Protein AF-A0RYU4-F1 (afdb_monomer)

Foldseek 3Di:
DDQFKKKKFAFFPQCQVPVVLLLVLLQLLCVLLVQHRWDWDDFVRIIITRGPDNVSSQVSSLLEARTFKIFTFGKDWLDLVGLLVVLLVLVLVLDAQQFAEAEEEEEDEPPDDSVVSRVSSQVSNCVSCVVSNYHHDDPVDGPYYFYWYDGHTIITTGNDMDGHPYAHGACPVVAEAEQEDEDLLSLLLQLLCLRNRYQYAYEYEYADPVCLLVSLLSCLLRVSHNSHQKHKYKYFHLHDDDDLDAPLNVLLLVLLLSLVVCVVVVHQEYERSDDCLQDPPVSVVVSQVSSVVSNHHYDHSCPDDVSSCSSCVSSVNNVCVVVSVVSSVVDDSDHDDDPVVSVVSSVRRVVPMFMFMARNDPCSSVSSVVSVVVD

Solvent-accessible surface area (backbone atoms only — not comparable to full-atom values): 19599 Å² total; per-residue (Å²): 129,86,86,63,53,29,26,37,38,34,53,12,88,66,12,66,88,42,48,73,57,41,53,49,36,46,51,34,27,36,38,36,70,68,59,50,88,52,56,74,50,73,54,85,82,33,36,38,30,52,41,98,52,44,66,64,50,38,55,51,47,28,54,28,34,12,20,40,32,28,30,37,18,43,70,44,58,60,41,73,68,61,41,28,52,50,44,19,53,50,38,46,72,71,58,54,76,57,35,27,34,27,61,46,46,46,75,44,62,85,95,56,57,47,65,59,48,28,53,54,18,43,55,47,22,40,70,73,22,52,94,43,56,28,42,81,35,46,99,90,54,50,78,41,76,36,43,33,41,31,30,88,65,30,25,35,35,41,81,43,77,48,74,23,67,20,44,17,22,56,41,71,70,77,42,57,29,37,24,56,31,69,53,72,62,19,46,29,24,44,48,34,34,37,30,70,4,32,29,73,44,50,32,42,44,38,55,50,78,86,47,49,69,55,52,31,52,51,46,56,57,50,55,72,44,63,30,51,48,60,49,67,41,38,37,30,54,62,48,74,88,52,94,77,57,36,70,68,49,52,50,48,44,52,49,53,38,48,46,54,53,22,55,76,70,74,36,51,28,32,48,43,62,53,38,77,82,52,40,60,59,72,61,52,53,52,47,49,52,57,30,49,76,69,67,27,44,76,40,66,51,53,87,47,68,70,59,46,51,54,40,24,49,73,58,72,42,51,88,50,46,63,52,57,52,49,52,38,70,64,58,92,58,80,50,85,84,55,63,74,59,43,50,54,40,34,52,54,15,65,74,59,52,44,74,35,78,38,64,51,60,96,54,39,44,56,55,49,51,53,48,65,72,76,111

Secondary structure (DSSP, 8-state):
----EEEEEEE-TTTTT-HHHHHHHHHHHHHHTT--S--EEEETTEEEE--SSHHHHHHHHHTSTTEEEEEEEEEEES-HHHHHHHHHHHHHHHPPTT-EEEEEEEE--SSS-HHHHHHHHHHHHHHHHGGGT-EE--SSS-SEEEEEEE-SSEEEEEEEEEEEEESPPTTTT--EEEEEESSHHHHHHHHHHHHTT-EEEEEEEESSGGGHHHHHHHHHHHGGGG--SEEEEEEEE-----TT--HHHHHHHHHHHHHHHHHHTT--EEE----TTTS-HHHHHHHHHHHHHTT-EEE-----HHHHHHHHHHTT-GGGHHHHHHHHHT--------HHHHHHHHHHHHHT-EEEEEE-STTHHHHHHHHHH--

Organism: Cenarchaeum symbiosum (strain A) (NCBI:txid414004)

Sequence (375 aa):
MEKKFYVVAFPSVFARRNVPLLMRNIRKALKAAGMGRAPVGRDGPVITIEAAEPVMASSAVAQLFGIERVIIARQVKNDFDVAATVIAEVGASLLLKGDRFLVKVEGEARGFLPRDLEMAATSAIIGRSAERGAGPGTEEDHNRQVYAFLTKAHAYVSIFSDKGLGGAPHGVHKRTVLCPVFDELSAVSCMAALRQGFDVRMIMCYSKESELAWLAKIANRIIPRTAEEEVELAFYKLGPRRRGRGYPGYLRTVMNLAGRAAAAAGITHVSLPASPLIIPAEEIDGILGDLDSAGIAAYMPLGGLEEMEGNAREIGIEGLAGRIGALAWAGPRGSTYDKARIDSLVDAALAGAKSVCVMIGPNNVHDILDGLEGE

Mean predicted aligned error: 6.47 Å

Structure (mmCIF, N/CA/C/O backbone):
data_AF-A0RYU4-F1
#
_entry.id   AF-A0RYU4-F1
#
loop_
_atom_site.group_PDB
_atom_site.id
_atom_site.type_symbol
_atom_site.label_atom_id
_atom_site.label_alt_id
_atom_site.label_comp_id
_atom_site.label_asym_id
_atom_site.label_entity_id
_atom_site.label_seq_id
_atom_site.pdbx_PDB_ins_code
_atom_site.Cartn_x
_atom_site.Cartn_y
_atom_site.Cartn_z
_atom_site.occupancy
_atom_site.B_iso_or_equiv
_atom_site.auth_seq_id
_atom_site.auth_comp_id
_atom_site.auth_asym_id
_atom_site.auth_atom_id
_atom_site.pdbx_PDB_model_num
ATOM 1 N N . MET A 1 1 ? -17.988 -15.494 28.196 1.00 40.41 1 MET A N 1
ATOM 2 C CA . MET A 1 1 ? -18.091 -15.131 26.766 1.00 40.41 1 MET A CA 1
ATOM 3 C C . MET A 1 1 ? -16.685 -14.839 26.277 1.00 40.41 1 MET A C 1
ATOM 5 O O . MET A 1 1 ? -16.049 -13.965 26.858 1.00 40.41 1 MET A O 1
ATOM 9 N N . GLU A 1 2 ? -16.165 -15.602 25.315 1.00 47.19 2 GLU A N 1
ATOM 10 C CA . GLU A 1 2 ? -14.842 -15.332 24.735 1.00 47.19 2 GLU A CA 1
ATOM 11 C C . GLU A 1 2 ? -14.786 -13.896 24.202 1.00 47.19 2 GLU A C 1
ATOM 13 O O . GLU A 1 2 ? -15.696 -13.434 23.510 1.00 47.19 2 GLU A O 1
ATOM 18 N N . LYS A 1 3 ? -13.733 -13.163 24.575 1.00 63.78 3 LYS A N 1
ATOM 19 C CA . LYS A 1 3 ? -13.493 -11.807 24.081 1.00 63.78 3 LYS A CA 1
ATOM 20 C C . LYS A 1 3 ? -13.033 -11.922 22.627 1.00 63.78 3 LYS A C 1
ATOM 22 O O . LYS A 1 3 ? -11.853 -12.135 22.377 1.00 63.78 3 LYS A O 1
ATOM 27 N N . LYS A 1 4 ? -13.964 -11.817 21.677 1.00 77.94 4 LYS A N 1
ATOM 28 C CA . LYS A 1 4 ? -13.627 -11.771 20.250 1.00 77.94 4 LYS A CA 1
ATOM 29 C C . LYS A 1 4 ? -13.039 -10.406 19.891 1.00 77.94 4 LYS A C 1
ATOM 31 O O . LYS A 1 4 ? -13.674 -9.373 20.121 1.00 77.94 4 LYS A O 1
ATOM 36 N N . PHE A 1 5 ? -11.832 -10.422 19.335 1.00 87.31 5 PHE A N 1
ATOM 37 C CA . PHE A 1 5 ? -11.166 -9.249 18.782 1.00 87.31 5 PHE A CA 1
ATOM 38 C C . PHE A 1 5 ? -11.302 -9.245 17.266 1.00 87.31 5 PHE A C 1
ATOM 40 O O . PHE A 1 5 ? -11.251 -10.291 16.625 1.00 87.31 5 PHE A O 1
ATOM 47 N N . TYR A 1 6 ? -11.458 -8.053 16.708 1.00 94.69 6 TYR A N 1
ATOM 48 C CA . TYR A 1 6 ? -11.533 -7.830 15.275 1.00 94.69 6 TYR A CA 1
ATOM 49 C C . TYR A 1 6 ? -10.413 -6.902 14.854 1.00 94.69 6 TYR A C 1
ATOM 51 O O . TYR A 1 6 ? -10.113 -5.927 15.545 1.00 94.69 6 TYR A O 1
ATOM 59 N N . VAL A 1 7 ? -9.850 -7.168 13.682 1.00 97.12 7 VAL A N 1
ATOM 60 C CA . VAL A 1 7 ? -9.112 -6.141 12.957 1.00 97.12 7 VAL A CA 1
ATOM 61 C C . VAL A 1 7 ? -10.132 -5.326 12.174 1.00 97.12 7 VAL A C 1
ATOM 63 O O . VAL A 1 7 ? -10.944 -5.873 11.426 1.00 97.12 7 VAL A O 1
ATOM 66 N N . VAL A 1 8 ? -10.128 -4.016 12.383 1.00 97.88 8 VAL A N 1
ATOM 67 C CA . VAL A 1 8 ? -11.035 -3.079 11.725 1.00 97.88 8 VAL A CA 1
ATOM 68 C C . VAL A 1 8 ? -10.201 -2.134 10.882 1.00 97.88 8 VAL A C 1
ATOM 70 O O . VAL A 1 8 ? -9.339 -1.421 11.396 1.00 97.88 8 VAL A O 1
ATOM 73 N N . ALA A 1 9 ? -10.451 -2.143 9.580 1.00 98.00 9 ALA A N 1
ATOM 74 C CA . ALA A 1 9 ? -9.745 -1.316 8.624 1.00 98.00 9 ALA A CA 1
ATOM 75 C C . ALA A 1 9 ? -10.631 -0.171 8.134 1.00 98.00 9 ALA A C 1
ATOM 77 O O . ALA A 1 9 ? -11.789 -0.369 7.751 1.00 98.00 9 ALA A O 1
ATOM 78 N N . PHE A 1 10 ? -10.052 1.024 8.121 1.00 97.94 10 PHE A N 1
ATOM 79 C CA . PHE A 1 10 ? -10.688 2.259 7.691 1.00 97.94 10 PHE A CA 1
ATOM 80 C C . PHE A 1 10 ? -10.263 2.554 6.253 1.00 97.94 10 PHE A C 1
ATOM 82 O O . PHE A 1 10 ? -9.083 2.826 6.018 1.00 97.94 10 PHE A O 1
ATOM 89 N N . PRO A 1 11 ? -11.182 2.492 5.274 1.00 97.81 11 PRO A N 1
ATOM 90 C CA . PRO A 1 11 ? -10.863 2.845 3.900 1.00 97.81 11 PRO A CA 1
ATOM 91 C C . PRO A 1 11 ? -10.498 4.327 3.781 1.00 97.81 11 PRO A C 1
ATOM 93 O O . PRO A 1 11 ? -11.209 5.189 4.303 1.00 97.81 11 PRO A O 1
ATOM 96 N N . SER A 1 12 ? -9.450 4.623 3.015 1.00 97.12 12 SER A N 1
ATOM 97 C CA . SER A 1 12 ? -9.096 5.991 2.637 1.00 97.12 12 SER A CA 1
ATOM 98 C C . SER A 1 12 ? -10.213 6.657 1.831 1.00 97.12 12 SER A C 1
ATOM 100 O O . SER A 1 12 ? -11.063 5.993 1.225 1.00 97.12 12 SER A O 1
ATOM 102 N N . VAL A 1 13 ? -10.174 7.988 1.731 1.00 95.44 13 VAL A N 1
ATOM 103 C CA . VAL A 1 13 ? -11.106 8.759 0.889 1.00 95.44 13 VAL A CA 1
ATOM 104 C C . VAL A 1 13 ? -11.171 8.251 -0.561 1.00 95.44 13 VAL A C 1
ATOM 106 O O . VAL A 1 13 ? -12.260 8.194 -1.135 1.00 95.44 13 VAL A O 1
ATOM 109 N N . PHE A 1 14 ? -10.049 7.785 -1.120 1.00 94.19 14 PHE A N 1
ATOM 110 C CA . PHE A 1 14 ? -9.963 7.244 -2.483 1.00 94.19 14 PHE A CA 1
ATOM 111 C C . PHE A 1 14 ? -10.441 5.786 -2.593 1.00 94.19 14 PHE A C 1
ATOM 113 O O . PHE A 1 14 ? -10.816 5.326 -3.673 1.00 94.19 14 PHE A O 1
ATOM 120 N N . ALA A 1 15 ? -10.503 5.059 -1.476 1.00 95.62 15 ALA A N 1
ATOM 121 C CA . ALA A 1 15 ? -11.002 3.690 -1.424 1.00 95.62 15 ALA A CA 1
ATOM 122 C C . ALA A 1 15 ? -12.515 3.581 -1.191 1.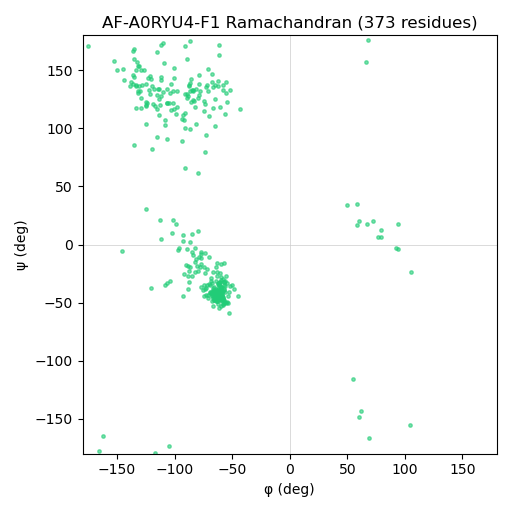00 95.62 15 ALA A C 1
ATOM 124 O O . ALA A 1 15 ? -13.101 2.547 -1.510 1.00 95.62 15 ALA A O 1
ATOM 125 N N . ARG A 1 16 ? -13.181 4.631 -0.686 1.00 91.44 16 ARG A N 1
ATOM 126 C CA . ARG A 1 16 ? -14.615 4.594 -0.313 1.00 91.44 16 ARG A CA 1
ATOM 127 C C . ARG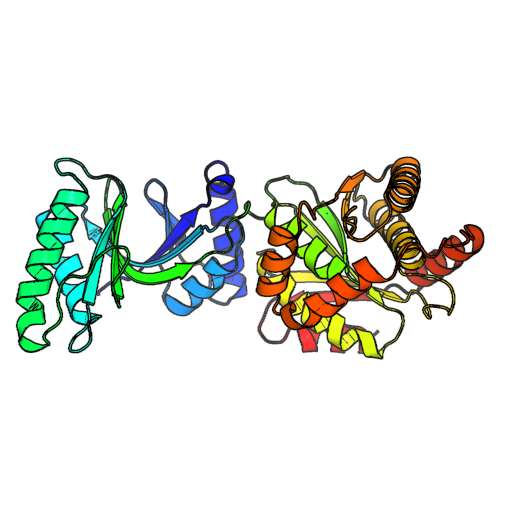 A 1 16 ? -15.549 4.138 -1.440 1.00 91.44 16 ARG A C 1
ATOM 129 O O . ARG A 1 16 ? -16.548 3.476 -1.170 1.00 91.44 16 ARG A O 1
ATOM 136 N N . ARG A 1 17 ? -15.226 4.451 -2.701 1.00 91.50 17 ARG A N 1
ATOM 137 C CA . ARG A 1 17 ? -16.002 4.006 -3.879 1.00 91.50 17 ARG A CA 1
ATOM 138 C C . ARG A 1 17 ? -15.666 2.584 -4.340 1.00 91.50 17 ARG A C 1
ATOM 140 O O . ARG A 1 17 ? -16.432 1.993 -5.088 1.00 91.50 17 ARG A O 1
ATOM 147 N N . ASN A 1 18 ? -14.553 2.027 -3.869 1.00 94.50 18 ASN A N 1
ATOM 148 C CA . ASN A 1 18 ? -13.983 0.758 -4.317 1.00 94.50 18 ASN A CA 1
ATOM 149 C C . ASN A 1 18 ? -13.768 -0.222 -3.150 1.00 94.50 18 ASN A C 1
ATOM 151 O O . ASN A 1 18 ? -12.878 -1.067 -3.192 1.00 94.50 18 ASN A O 1
ATOM 155 N N . VAL A 1 19 ? -14.608 -0.148 -2.112 1.00 96.06 19 VAL A N 1
ATOM 156 C CA . VAL A 1 19 ? -14.551 -1.051 -0.948 1.00 96.06 19 VAL A CA 1
ATOM 157 C C . VAL A 1 19 ? -14.568 -2.537 -1.341 1.00 96.06 19 VAL A C 1
ATOM 159 O O . VAL A 1 19 ? -13.772 -3.281 -0.774 1.00 96.06 19 VAL A O 1
ATOM 162 N N . PRO A 1 20 ? -15.370 -3.009 -2.323 1.00 96.25 20 PRO A N 1
ATOM 163 C CA . PRO A 1 20 ? -15.323 -4.416 -2.733 1.00 96.25 20 PRO A CA 1
ATOM 164 C C . PRO A 1 20 ? -13.947 -4.858 -3.251 1.00 96.25 20 PRO A C 1
ATOM 166 O O . PRO A 1 20 ? -13.501 -5.965 -2.947 1.00 96.25 20 PRO A O 1
ATOM 169 N N . LEU A 1 21 ? -13.260 -3.983 -3.995 1.00 96.00 21 LEU A N 1
ATOM 170 C CA . LEU A 1 21 ? -11.896 -4.216 -4.466 1.00 96.00 21 LEU A CA 1
ATOM 171 C C . LEU A 1 21 ? -10.917 -4.248 -3.288 1.00 96.00 21 LEU A C 1
ATOM 173 O O . LEU A 1 21 ? -10.133 -5.184 -3.173 1.00 96.00 21 LEU A O 1
ATOM 177 N N . LEU A 1 22 ? -11.019 -3.289 -2.366 1.00 97.19 22 LEU A N 1
ATOM 178 C CA . LEU A 1 22 ? -10.176 -3.254 -1.172 1.00 97.19 22 LEU A CA 1
ATOM 179 C C . LEU A 1 22 ? -10.345 -4.514 -0.306 1.00 97.19 22 LEU A C 1
ATOM 181 O O . LEU A 1 22 ? -9.359 -5.107 0.115 1.00 97.19 22 LEU A O 1
ATOM 185 N N . MET A 1 23 ? -11.579 -4.989 -0.107 1.00 97.19 23 MET A N 1
ATOM 186 C CA . MET A 1 23 ? -11.851 -6.248 0.601 1.00 97.19 23 MET A CA 1
ATOM 187 C C . MET A 1 23 ? -11.237 -7.461 -0.109 1.00 97.19 23 MET A C 1
ATOM 189 O O . MET A 1 23 ? -10.808 -8.404 0.551 1.00 97.19 23 MET A O 1
ATOM 193 N N . ARG A 1 24 ? -11.196 -7.471 -1.449 1.00 95.44 24 ARG A N 1
ATOM 194 C CA . ARG A 1 24 ? -10.504 -8.520 -2.212 1.00 95.44 24 ARG A CA 1
ATOM 195 C C . ARG A 1 24 ? -8.999 -8.475 -1.958 1.00 95.44 24 ARG A C 1
ATOM 197 O O . ARG A 1 24 ? -8.426 -9.521 -1.678 1.00 95.44 24 ARG A O 1
ATOM 204 N N . ASN A 1 25 ? -8.399 -7.289 -2.004 1.00 95.69 25 ASN A N 1
ATOM 205 C CA . ASN A 1 25 ? -6.968 -7.101 -1.760 1.00 95.69 25 ASN A CA 1
ATOM 206 C C . ASN A 1 25 ? -6.595 -7.516 -0.326 1.00 95.69 25 ASN A C 1
ATOM 208 O O . ASN A 1 25 ? -5.634 -8.251 -0.139 1.00 95.69 25 ASN A O 1
ATOM 212 N N . ILE A 1 26 ? -7.421 -7.168 0.670 1.00 95.94 26 ILE A N 1
ATOM 213 C CA . ILE A 1 26 ? -7.273 -7.643 2.056 1.00 95.94 26 ILE A CA 1
ATOM 214 C C . ILE A 1 26 ? -7.260 -9.172 2.114 1.00 95.94 26 ILE A C 1
ATOM 216 O O . ILE A 1 26 ? -6.359 -9.750 2.708 1.00 95.94 26 ILE A O 1
ATOM 220 N N . ARG A 1 27 ? -8.225 -9.854 1.480 1.00 94.69 27 ARG A N 1
ATOM 221 C CA . ARG A 1 27 ? -8.267 -11.328 1.495 1.00 94.69 27 ARG A CA 1
ATOM 222 C C . ARG A 1 27 ? -7.014 -11.954 0.887 1.00 94.69 27 ARG A C 1
ATOM 224 O O . ARG A 1 27 ? -6.517 -12.930 1.440 1.00 94.69 27 ARG A O 1
ATOM 231 N N . LYS A 1 28 ? -6.520 -11.409 -0.229 1.00 92.69 28 LYS A N 1
ATOM 232 C CA . LYS A 1 28 ? -5.285 -11.891 -0.857 1.00 92.69 28 LYS A CA 1
ATOM 233 C C . LYS A 1 28 ? -4.074 -11.681 0.057 1.00 92.69 28 LYS A C 1
ATOM 235 O O . LYS A 1 28 ? -3.338 -12.627 0.298 1.00 92.69 28 LYS A O 1
ATOM 240 N N . ALA A 1 29 ? -3.930 -10.494 0.650 1.00 92.56 29 ALA A N 1
ATOM 241 C CA . ALA A 1 29 ? -2.830 -10.189 1.565 1.00 92.56 29 ALA A CA 1
ATOM 242 C C . ALA A 1 29 ? -2.840 -11.082 2.817 1.00 92.56 29 ALA A C 1
ATOM 244 O O . ALA A 1 29 ? -1.798 -11.576 3.238 1.00 92.56 29 ALA A O 1
ATOM 245 N N . LEU A 1 30 ? -4.022 -11.350 3.384 1.00 91.88 30 LEU A N 1
ATOM 246 C CA . LEU A 1 30 ? -4.159 -12.276 4.511 1.00 91.88 30 LEU A CA 1
ATOM 247 C C . LEU A 1 30 ? -3.760 -13.708 4.124 1.00 91.88 30 LEU A C 1
ATOM 249 O O . LEU A 1 30 ? -3.124 -14.400 4.918 1.00 91.88 30 LEU A O 1
ATOM 253 N N . LYS A 1 31 ? -4.095 -14.144 2.903 1.00 89.50 31 LYS A N 1
ATOM 254 C CA . LYS A 1 31 ? -3.687 -15.452 2.381 1.00 89.50 31 LYS A CA 1
ATOM 255 C C . LYS A 1 31 ? -2.173 -15.532 2.157 1.00 89.50 31 LYS A C 1
ATOM 257 O O . LYS A 1 31 ? -1.579 -16.513 2.594 1.00 89.50 31 LYS A O 1
ATOM 262 N N . ALA A 1 32 ? -1.560 -14.505 1.566 1.00 86.06 32 ALA A N 1
ATOM 263 C CA . ALA A 1 32 ? -0.107 -14.414 1.384 1.00 86.06 32 ALA A CA 1
ATOM 264 C C . ALA A 1 32 ? 0.646 -14.440 2.728 1.00 86.06 32 ALA A C 1
ATOM 266 O O . ALA A 1 32 ? 1.670 -15.096 2.864 1.00 86.06 32 ALA A O 1
ATOM 267 N N . ALA A 1 33 ? 0.085 -13.814 3.765 1.00 85.69 33 ALA A N 1
ATOM 268 C CA . ALA A 1 33 ? 0.634 -13.836 5.119 1.00 85.69 33 ALA A CA 1
ATOM 269 C C . ALA A 1 33 ? 0.318 -15.126 5.916 1.00 85.69 33 ALA A C 1
ATOM 271 O O . ALA A 1 33 ? 0.505 -15.162 7.130 1.00 85.69 33 ALA A O 1
ATOM 272 N N . GLY A 1 34 ? -0.193 -16.181 5.269 1.00 84.75 34 GLY A N 1
ATOM 273 C CA . GLY A 1 34 ? -0.431 -17.486 5.897 1.00 84.75 34 GLY A CA 1
ATOM 274 C C . GLY A 1 34 ? -1.671 -17.574 6.797 1.00 84.75 34 GLY A C 1
ATOM 275 O O . GLY A 1 34 ? -1.903 -18.612 7.409 1.00 84.75 34 GLY A O 1
ATOM 276 N N . MET A 1 35 ? -2.518 -16.540 6.853 1.00 83.00 35 MET A N 1
ATOM 277 C CA . MET A 1 35 ? -3.697 -16.490 7.739 1.00 83.00 35 MET A CA 1
ATOM 278 C C . MET A 1 35 ? -4.957 -17.160 7.158 1.00 83.00 35 MET A C 1
ATOM 280 O O . MET A 1 35 ? -6.050 -17.054 7.720 1.00 83.00 35 MET A O 1
ATOM 284 N N . GLY A 1 36 ? -4.835 -17.862 6.029 1.00 79.19 36 GLY A N 1
ATOM 285 C CA . GLY A 1 36 ? -5.931 -18.615 5.417 1.00 79.19 36 GLY A CA 1
ATOM 286 C C . GLY A 1 36 ? -7.137 -17.751 5.017 1.00 79.19 36 GLY A C 1
ATOM 287 O O . GLY A 1 36 ? -7.008 -16.594 4.619 1.00 79.19 36 GLY A O 1
ATOM 288 N N . ARG A 1 37 ? -8.345 -18.330 5.077 1.00 80.81 37 ARG A N 1
ATOM 289 C CA . ARG A 1 37 ? -9.607 -17.651 4.720 1.00 80.81 37 ARG A CA 1
ATOM 290 C C . ARG A 1 37 ? -10.248 -16.982 5.940 1.00 80.81 37 ARG A C 1
ATOM 292 O O . ARG A 1 37 ? -11.335 -17.376 6.357 1.00 80.81 37 ARG A O 1
ATOM 299 N N . ALA A 1 38 ? -9.586 -15.969 6.494 1.00 85.06 38 ALA A N 1
ATOM 300 C CA . ALA A 1 38 ? -10.179 -15.133 7.536 1.00 85.06 38 ALA A CA 1
ATOM 301 C C . ALA A 1 38 ? -11.489 -14.478 7.031 1.00 85.06 38 ALA A C 1
ATOM 303 O O . ALA A 1 38 ? -11.511 -13.944 5.913 1.00 85.06 38 ALA A O 1
ATOM 304 N N . PRO A 1 39 ? -12.594 -14.507 7.804 1.00 91.19 39 PRO A N 1
ATOM 305 C CA . PRO A 1 39 ? -13.822 -13.809 7.443 1.00 91.19 39 PRO A CA 1
ATOM 306 C C . PRO A 1 39 ? -13.591 -12.298 7.316 1.00 91.19 39 PRO A C 1
ATOM 308 O O . PRO A 1 39 ? -13.231 -11.632 8.284 1.00 91.19 39 PRO A O 1
ATOM 311 N N . VAL A 1 40 ? -13.824 -11.758 6.115 1.00 95.81 40 VAL A N 1
ATOM 312 C CA . VAL A 1 40 ? -13.739 -10.317 5.820 1.00 95.81 40 VAL A CA 1
ATOM 313 C C . VAL A 1 40 ? -15.130 -9.790 5.487 1.00 95.81 40 VAL A C 1
ATOM 315 O O . VAL A 1 40 ? -15.692 -10.130 4.437 1.00 95.81 40 VAL A O 1
ATOM 318 N N . GLY A 1 41 ? -15.660 -8.954 6.378 1.00 95.38 41 GLY A N 1
ATOM 319 C CA . GLY A 1 41 ? -16.977 -8.332 6.309 1.00 95.38 41 GLY A CA 1
ATOM 320 C C . GLY A 1 41 ? -16.914 -6.809 6.206 1.00 95.38 41 GLY A C 1
ATOM 321 O O . GLY A 1 41 ? -15.848 -6.199 6.145 1.00 95.38 41 GLY A O 1
ATOM 322 N N . ARG A 1 42 ? -18.089 -6.183 6.157 1.00 95.50 42 ARG A N 1
ATOM 323 C CA . ARG A 1 42 ? -18.244 -4.729 6.145 1.00 95.50 42 ARG A CA 1
ATOM 324 C C . ARG A 1 42 ? -19.296 -4.343 7.169 1.00 95.50 42 ARG A C 1
ATOM 326 O O . ARG A 1 42 ? -20.392 -4.897 7.141 1.00 95.50 42 ARG A O 1
ATOM 333 N N . ASP A 1 43 ? -18.979 -3.359 7.998 1.00 94.94 43 ASP A N 1
ATOM 334 C CA . ASP A 1 43 ? -19.942 -2.722 8.888 1.00 94.94 43 ASP A CA 1
ATOM 335 C C . ASP A 1 43 ? -19.939 -1.211 8.632 1.00 94.94 43 ASP A C 1
ATOM 337 O O . ASP A 1 43 ? -19.001 -0.494 8.974 1.00 94.94 43 ASP A O 1
ATOM 341 N N . GLY A 1 44 ? -20.968 -0.732 7.930 1.00 92.81 44 GLY A N 1
ATOM 342 C CA . GLY A 1 44 ? -21.077 0.668 7.523 1.00 92.81 44 GLY A CA 1
ATOM 343 C C . GLY A 1 44 ? -19.847 1.157 6.730 1.00 92.81 44 GLY A C 1
ATOM 344 O O . GLY A 1 44 ? -19.627 0.691 5.599 1.00 92.81 44 GLY A O 1
ATOM 345 N N . PRO A 1 45 ? -19.075 2.129 7.254 1.00 94.31 45 PRO A N 1
ATOM 346 C CA . PRO A 1 45 ? -17.905 2.682 6.575 1.00 94.31 45 PRO A CA 1
ATOM 347 C C . PRO A 1 45 ? -16.614 1.871 6.779 1.00 94.31 45 PRO A C 1
ATOM 349 O O . PRO A 1 45 ? -15.634 2.170 6.100 1.00 94.31 45 PRO A O 1
ATOM 352 N N . VAL A 1 46 ? -16.591 0.870 7.666 1.00 97.06 46 VAL A N 1
ATOM 353 C CA . VAL A 1 46 ? -15.379 0.099 7.993 1.00 97.06 46 VAL A CA 1
ATOM 354 C C . VAL A 1 46 ? -15.429 -1.328 7.450 1.00 97.06 46 VAL A C 1
ATOM 356 O O . VAL A 1 46 ? -16.498 -1.895 7.204 1.00 97.06 46 VAL A O 1
ATOM 359 N N . ILE A 1 47 ? -14.249 -1.915 7.257 1.00 98.06 47 ILE A N 1
ATOM 360 C CA . ILE A 1 47 ? -14.068 -3.326 6.905 1.00 98.06 47 ILE A CA 1
ATOM 361 C C . ILE A 1 47 ? -13.675 -4.073 8.178 1.00 98.06 47 ILE A C 1
ATOM 363 O O . ILE A 1 47 ? -12.787 -3.628 8.901 1.00 98.06 47 ILE A O 1
ATOM 367 N N . THR A 1 48 ? -14.322 -5.202 8.449 1.00 97.25 48 THR A N 1
ATOM 368 C CA . THR A 1 48 ? -14.070 -6.020 9.639 1.00 97.25 48 THR A CA 1
ATOM 369 C C . THR A 1 48 ? -13.440 -7.343 9.255 1.00 97.25 48 THR A C 1
ATOM 371 O O . THR A 1 48 ? -13.786 -7.939 8.234 1.00 97.25 48 THR A O 1
ATOM 374 N N . ILE A 1 49 ? -12.496 -7.798 10.069 1.00 96.44 49 ILE A N 1
ATOM 375 C CA . ILE A 1 49 ? -11.735 -9.019 9.832 1.00 96.44 49 ILE A CA 1
ATOM 376 C C . ILE A 1 49 ? -11.703 -9.804 11.141 1.00 96.44 49 ILE A C 1
ATOM 378 O O . ILE A 1 49 ? -11.181 -9.322 12.151 1.00 96.44 49 ILE A O 1
ATOM 382 N N . GLU A 1 50 ? -12.275 -11.005 11.124 1.00 92.44 50 GLU A N 1
ATOM 383 C CA . GLU A 1 50 ? -12.172 -11.958 12.232 1.00 92.44 50 GLU A CA 1
ATOM 384 C C . GLU A 1 50 ? -10.893 -12.779 12.026 1.00 92.44 50 GLU A C 1
ATOM 386 O O . GLU A 1 50 ? -10.842 -13.677 11.187 1.00 92.44 50 GLU A O 1
ATOM 391 N N . ALA A 1 51 ? -9.826 -12.416 12.737 1.00 85.94 51 ALA A N 1
ATOM 392 C CA . ALA A 1 51 ? -8.519 -13.054 12.610 1.00 85.94 51 ALA A CA 1
ATOM 393 C C . ALA A 1 51 ? -8.149 -13.789 13.902 1.00 85.94 51 ALA A C 1
ATOM 395 O O . ALA A 1 51 ? -8.256 -13.220 14.987 1.00 85.94 51 ALA A O 1
ATOM 396 N N . ALA A 1 52 ? -7.663 -15.028 13.774 1.00 86.44 52 ALA A N 1
ATOM 397 C CA . ALA A 1 52 ? -7.109 -15.788 14.898 1.00 86.44 52 ALA A CA 1
ATOM 398 C C . ALA A 1 52 ? -5.844 -15.121 15.469 1.00 86.44 52 ALA A C 1
ATOM 400 O O . ALA A 1 52 ? -5.612 -15.165 16.674 1.00 86.44 52 ALA A O 1
ATOM 401 N N . GLU A 1 53 ? -5.080 -14.441 14.607 1.00 89.62 53 GLU A N 1
ATOM 402 C CA . GLU A 1 53 ? -3.889 -13.668 14.963 1.00 89.62 53 GLU A CA 1
ATOM 403 C C . GLU A 1 53 ? -4.074 -12.183 14.589 1.00 89.62 53 GLU A C 1
ATOM 405 O O . GLU A 1 53 ? -3.627 -11.738 13.528 1.00 89.62 53 GLU A O 1
ATOM 410 N N . PRO A 1 54 ? -4.746 -11.377 15.439 1.00 92.06 54 PRO A N 1
ATOM 411 C CA . PRO A 1 54 ? -5.094 -9.994 15.111 1.00 92.06 54 PRO A CA 1
ATOM 412 C C . PRO A 1 54 ? -3.891 -9.088 14.839 1.00 92.06 54 PRO A C 1
ATOM 414 O O . PRO A 1 54 ? -3.995 -8.174 14.027 1.00 92.06 54 PRO A O 1
ATOM 417 N N . VAL A 1 55 ? -2.752 -9.333 15.495 1.00 92.69 55 VAL A N 1
ATOM 418 C CA . VAL A 1 55 ? -1.535 -8.527 15.307 1.00 92.69 55 VAL A CA 1
ATOM 419 C C . VAL A 1 55 ? -0.982 -8.723 13.896 1.00 92.69 55 VAL A C 1
ATOM 421 O O . VAL A 1 55 ? -0.862 -7.747 13.159 1.00 92.69 55 VAL A O 1
ATOM 424 N N . MET A 1 56 ? -0.759 -9.974 13.483 1.00 91.06 56 MET A N 1
ATOM 425 C CA . MET A 1 56 ? -0.309 -10.314 12.126 1.00 91.06 56 MET A CA 1
ATOM 426 C C . MET A 1 56 ? -1.289 -9.814 11.057 1.00 91.06 56 MET A C 1
ATOM 428 O O . MET A 1 56 ? -0.875 -9.205 10.069 1.00 91.06 56 MET A O 1
ATOM 432 N N . ALA A 1 57 ? -2.595 -9.988 11.288 1.00 93.69 57 ALA A N 1
ATOM 433 C CA . ALA A 1 57 ? -3.634 -9.476 10.399 1.00 93.69 57 ALA A CA 1
ATOM 434 C C . ALA A 1 57 ? -3.587 -7.952 10.281 1.00 93.69 57 ALA A C 1
ATOM 436 O O . ALA A 1 57 ? -3.676 -7.422 9.174 1.00 93.69 57 ALA A O 1
ATOM 437 N N . SER A 1 58 ? -3.410 -7.241 11.397 1.00 95.19 58 SER A N 1
ATOM 438 C CA . SER A 1 58 ? -3.321 -5.783 11.378 1.00 95.19 58 SER A CA 1
ATOM 439 C C . SER A 1 58 ? -2.111 -5.295 10.578 1.00 95.19 58 SER A C 1
ATOM 441 O O . SER A 1 58 ? -2.276 -4.414 9.738 1.00 95.19 58 SER A O 1
ATOM 443 N N . SER A 1 59 ? -0.940 -5.923 10.744 1.00 93.00 59 SER A N 1
ATOM 444 C CA . SER A 1 59 ? 0.280 -5.580 10.006 1.00 93.00 59 SER A CA 1
ATOM 445 C C . SER A 1 59 ? 0.149 -5.845 8.506 1.00 93.00 59 SER A C 1
ATOM 447 O O . SER A 1 59 ? 0.490 -4.977 7.706 1.00 93.00 59 SER A O 1
ATOM 449 N N . ALA A 1 60 ? -0.395 -6.999 8.106 1.00 92.88 60 ALA A N 1
ATOM 450 C CA . ALA A 1 60 ? -0.597 -7.318 6.690 1.00 92.88 60 ALA A CA 1
ATOM 451 C C . ALA A 1 60 ? -1.584 -6.349 6.017 1.00 92.88 60 ALA A C 1
ATOM 453 O O . ALA A 1 60 ? -1.378 -5.920 4.884 1.00 92.88 60 ALA A O 1
ATOM 454 N N . VAL A 1 61 ? -2.653 -5.968 6.722 1.00 95.44 61 VAL A N 1
ATOM 455 C CA . VAL A 1 61 ? -3.664 -5.038 6.202 1.00 95.44 61 VAL A CA 1
ATOM 456 C C . VAL A 1 61 ? -3.142 -3.605 6.153 1.00 95.44 61 VAL A C 1
ATOM 458 O O . VAL A 1 61 ? -3.437 -2.892 5.197 1.00 95.44 61 VAL A O 1
ATOM 461 N N . ALA A 1 62 ? -2.357 -3.177 7.143 1.00 94.81 62 ALA A N 1
ATOM 462 C CA . ALA A 1 62 ? -1.793 -1.830 7.191 1.00 94.81 62 ALA A CA 1
ATOM 463 C C . ALA A 1 62 ? -0.837 -1.544 6.021 1.00 94.81 62 ALA A C 1
ATOM 465 O O . ALA A 1 62 ? -0.748 -0.397 5.594 1.00 94.81 62 ALA A O 1
ATOM 466 N N . GLN A 1 63 ? -0.197 -2.576 5.456 1.00 92.75 63 GLN A N 1
ATOM 467 C CA . GLN A 1 63 ? 0.671 -2.471 4.274 1.00 92.75 63 GLN A CA 1
ATOM 468 C C . GLN A 1 63 ? -0.083 -2.253 2.954 1.00 92.75 63 GLN A C 1
ATOM 470 O O . GLN A 1 63 ? 0.545 -2.020 1.922 1.00 92.75 63 GLN A O 1
ATOM 475 N N . LEU A 1 64 ? -1.415 -2.325 2.943 1.00 95.62 64 LEU A N 1
ATOM 476 C CA . LEU A 1 64 ? -2.191 -2.146 1.722 1.00 95.62 64 LEU A CA 1
ATOM 477 C C . LEU A 1 64 ? -2.518 -0.677 1.457 1.00 95.62 64 LEU A C 1
ATOM 479 O O . LEU A 1 64 ? -3.001 0.055 2.325 1.00 95.62 64 LEU A O 1
ATOM 483 N N . PHE A 1 65 ? -2.368 -0.268 0.198 1.00 96.38 65 PHE A N 1
ATOM 484 C CA . PHE A 1 65 ? -2.945 0.986 -0.269 1.00 96.38 65 PHE A CA 1
ATOM 485 C C . PHE A 1 65 ? -4.478 0.919 -0.292 1.00 96.38 65 PHE A C 1
ATOM 487 O O . PHE A 1 65 ? -5.094 -0.124 -0.525 1.00 96.38 65 PHE A O 1
ATOM 494 N N . GLY A 1 66 ? -5.108 2.059 -0.029 1.00 96.62 66 GLY A N 1
ATOM 495 C CA . GLY A 1 66 ? -6.540 2.194 0.211 1.00 96.62 66 GLY A CA 1
ATOM 496 C C . GLY A 1 66 ? -6.942 2.113 1.686 1.00 96.62 66 GLY A C 1
ATOM 497 O O . GLY A 1 66 ? -8.118 2.311 1.986 1.00 96.62 66 GLY A O 1
ATOM 498 N N . ILE A 1 67 ? -6.003 1.869 2.605 1.00 97.62 67 ILE A N 1
ATOM 499 C CA . ILE A 1 67 ? -6.246 1.788 4.051 1.00 97.62 67 ILE A CA 1
ATOM 500 C C . ILE A 1 67 ? -5.686 3.037 4.727 1.00 97.62 67 ILE A C 1
ATOM 502 O O . ILE A 1 67 ? -4.504 3.325 4.617 1.00 97.62 67 ILE A O 1
ATOM 506 N N . GLU A 1 68 ? -6.519 3.795 5.428 1.00 96.75 68 GLU A N 1
ATOM 507 C CA . GLU A 1 68 ? -6.108 5.005 6.153 1.00 96.75 68 GLU A CA 1
ATOM 508 C C . GLU A 1 68 ? -5.655 4.699 7.585 1.00 96.75 68 GLU A C 1
ATOM 510 O O . GLU A 1 68 ? -4.690 5.276 8.085 1.00 96.75 68 GLU A O 1
ATOM 515 N N . ARG A 1 69 ? -6.339 3.764 8.241 1.00 96.75 69 ARG A N 1
ATOM 516 C CA . ARG A 1 69 ? -6.076 3.343 9.620 1.00 96.75 69 ARG A CA 1
ATOM 517 C C . ARG A 1 69 ? -6.473 1.883 9.776 1.00 96.75 69 ARG A C 1
ATOM 519 O O . ARG A 1 69 ? -7.418 1.426 9.129 1.00 96.75 69 ARG A O 1
ATOM 526 N N . VAL A 1 70 ? -5.792 1.174 10.663 1.00 97.56 70 VAL A N 1
ATOM 527 C CA . VAL A 1 70 ? -6.184 -0.161 11.117 1.00 97.56 70 VAL A CA 1
ATOM 528 C C . VAL A 1 70 ? -6.210 -0.159 12.635 1.00 97.56 70 VAL A C 1
ATOM 530 O O . VAL A 1 70 ? -5.320 0.399 13.267 1.00 97.56 70 VAL A O 1
ATOM 533 N N . ILE A 1 71 ? -7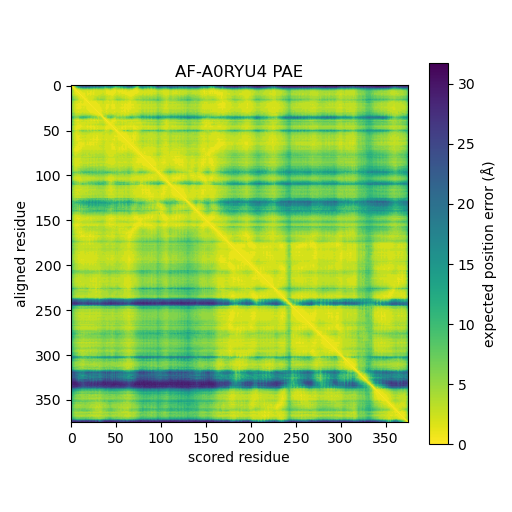.227 -0.770 13.233 1.00 97.12 71 ILE A N 1
ATOM 534 C CA . ILE A 1 71 ? -7.281 -0.979 14.681 1.00 97.12 71 ILE A CA 1
ATOM 535 C C . ILE A 1 71 ? -7.521 -2.449 14.998 1.00 97.12 71 ILE A C 1
ATOM 537 O O . ILE A 1 71 ? -8.205 -3.150 14.253 1.00 97.12 71 ILE A O 1
ATOM 541 N N . ILE A 1 72 ? -7.005 -2.900 16.136 1.00 96.62 72 ILE A N 1
ATOM 542 C CA . ILE A 1 72 ? -7.437 -4.139 16.781 1.00 96.62 72 ILE A CA 1
ATOM 543 C C . ILE A 1 72 ? -8.433 -3.728 17.855 1.00 96.62 72 ILE A C 1
ATOM 545 O O . ILE A 1 72 ? -8.081 -2.981 18.768 1.00 96.62 72 ILE A O 1
ATOM 549 N N . ALA A 1 73 ? -9.675 -4.184 17.742 1.00 96.19 73 ALA A N 1
ATOM 550 C CA . ALA A 1 73 ? -10.765 -3.706 18.574 1.00 96.19 73 ALA A CA 1
ATOM 551 C C . ALA A 1 73 ? -11.627 -4.830 19.143 1.00 96.19 73 ALA A C 1
ATOM 553 O O . ALA A 1 73 ? -11.836 -5.875 18.523 1.00 96.19 73 ALA A O 1
ATOM 554 N N . ARG A 1 74 ? -12.192 -4.576 20.325 1.00 95.06 74 ARG A N 1
ATOM 555 C CA . ARG A 1 74 ? -13.301 -5.360 20.869 1.00 95.06 74 ARG A CA 1
ATOM 556 C C . ARG A 1 74 ? -14.601 -4.836 20.264 1.00 95.06 74 ARG A C 1
ATOM 558 O O . ARG A 1 74 ? -14.908 -3.653 20.394 1.00 95.06 74 ARG A O 1
ATOM 565 N N . GLN A 1 75 ? -15.359 -5.719 19.621 1.00 94.62 75 GLN A N 1
ATOM 566 C CA . GLN A 1 75 ? -16.682 -5.391 19.097 1.00 94.62 75 GLN A CA 1
ATOM 567 C C . GLN A 1 75 ? -17.732 -5.538 20.200 1.00 94.62 75 GLN A C 1
ATOM 569 O O . GLN A 1 75 ? -17.785 -6.561 20.888 1.00 94.62 75 GLN A O 1
ATOM 574 N N . VAL A 1 76 ? -18.590 -4.534 20.342 1.00 94.94 76 VAL A N 1
ATOM 575 C CA . VAL A 1 76 ? -19.780 -4.571 21.200 1.00 94.94 76 VAL A CA 1
ATOM 576 C C . VAL A 1 76 ? -20.982 -3.999 20.459 1.00 94.94 76 VAL A C 1
ATOM 578 O O . VAL A 1 76 ? -20.840 -3.407 19.390 1.00 94.94 76 VAL A O 1
ATOM 581 N N . LYS A 1 77 ? -22.185 -4.187 21.003 1.00 94.81 77 LYS A N 1
ATOM 582 C CA . LYS A 1 77 ? -23.393 -3.545 20.472 1.00 94.81 77 LYS A CA 1
ATOM 583 C C . LYS A 1 77 ? -23.254 -2.022 20.581 1.00 94.81 77 LYS A C 1
ATOM 585 O O . LYS A 1 77 ? -22.738 -1.544 21.589 1.00 94.81 77 LYS A O 1
ATOM 590 N N . ASN A 1 78 ? -23.721 -1.279 19.574 1.00 94.00 78 ASN A N 1
ATOM 591 C CA . ASN A 1 78 ? -23.814 0.179 19.668 1.00 94.00 78 ASN A CA 1
ATOM 592 C C . ASN A 1 78 ? -24.973 0.578 20.597 1.00 94.00 78 ASN A C 1
ATOM 594 O O . ASN A 1 78 ? -26.087 0.857 20.158 1.00 94.00 78 ASN A O 1
ATOM 598 N N . ASP A 1 79 ? -24.701 0.508 21.890 1.00 95.44 79 ASP A N 1
ATOM 599 C CA . ASP A 1 79 ? -25.581 0.864 22.992 1.00 95.44 79 ASP A CA 1
ATOM 600 C C . ASP A 1 79 ? -24.770 1.722 23.964 1.00 95.44 79 ASP A C 1
ATOM 602 O O . ASP A 1 79 ? -23.597 1.422 24.202 1.00 95.44 79 ASP A O 1
ATOM 606 N N . PHE A 1 80 ? -25.362 2.804 24.471 1.00 96.38 80 PHE A N 1
ATOM 607 C CA . PHE A 1 80 ? -24.627 3.821 25.222 1.00 96.38 80 PHE A CA 1
ATOM 608 C C . PHE A 1 80 ? -23.926 3.232 26.452 1.00 96.38 80 PHE A C 1
ATOM 610 O O . PHE A 1 80 ? -22.711 3.377 26.599 1.00 96.38 80 PHE A O 1
ATOM 617 N N . ASP A 1 81 ? -24.664 2.503 27.289 1.00 95.81 81 ASP A N 1
ATOM 618 C CA . ASP A 1 81 ? -24.155 1.977 28.557 1.00 95.81 81 ASP A CA 1
ATOM 619 C C . ASP A 1 81 ? -23.125 0.869 28.326 1.00 95.81 81 ASP A C 1
ATOM 621 O O . ASP A 1 81 ? -22.066 0.828 28.969 1.00 95.81 81 ASP A O 1
ATOM 625 N N . VAL A 1 82 ? -23.403 -0.017 27.363 1.00 95.88 82 VAL A N 1
ATOM 626 C CA . VAL A 1 82 ? -22.488 -1.106 26.999 1.00 95.88 82 VAL A CA 1
ATOM 627 C C . VAL A 1 82 ? -21.182 -0.545 26.437 1.00 95.88 82 VAL A C 1
ATOM 629 O O . VAL A 1 82 ? -20.100 -0.971 26.853 1.00 95.88 82 VAL A O 1
ATOM 632 N N . ALA A 1 83 ? -21.258 0.414 25.511 1.00 95.88 83 ALA A N 1
ATOM 633 C CA . ALA A 1 83 ? -20.079 1.019 24.908 1.00 95.88 83 ALA A CA 1
ATOM 634 C C . ALA A 1 83 ? -19.270 1.810 25.945 1.00 95.88 83 ALA A C 1
ATOM 636 O O . ALA A 1 83 ? -18.060 1.610 26.026 1.00 95.88 83 ALA A O 1
ATOM 637 N N . ALA A 1 84 ? -19.915 2.625 26.789 1.00 97.06 84 ALA A N 1
ATOM 638 C CA . ALA A 1 84 ? -19.240 3.418 27.821 1.00 97.06 84 ALA A CA 1
ATOM 639 C C . ALA A 1 84 ? -18.465 2.519 28.790 1.00 97.06 84 ALA A C 1
ATOM 641 O O . ALA A 1 84 ? -17.292 2.760 29.083 1.00 97.06 84 ALA A O 1
ATOM 642 N N . THR A 1 85 ? -19.102 1.429 29.226 1.00 96.50 85 THR A N 1
ATOM 643 C CA . THR A 1 85 ? -18.499 0.443 30.127 1.00 96.50 85 THR A CA 1
ATOM 644 C C . THR A 1 85 ? -17.274 -0.209 29.496 1.00 96.50 85 THR A C 1
ATOM 646 O O . THR A 1 85 ? -16.225 -0.296 30.134 1.00 96.50 85 THR A O 1
ATOM 649 N N . VAL A 1 86 ? -17.371 -0.642 28.236 1.00 96.19 86 VAL A N 1
ATOM 650 C CA . VAL A 1 86 ? -16.266 -1.343 27.569 1.00 96.19 86 VAL A CA 1
ATOM 651 C C . VAL A 1 86 ? -15.134 -0.399 27.173 1.00 96.19 86 VAL A C 1
ATOM 653 O O . VAL A 1 86 ? -13.973 -0.788 27.304 1.00 96.19 86 VAL A O 1
ATOM 656 N N . ILE A 1 87 ? -15.427 0.843 26.777 1.00 96.69 87 ILE A N 1
ATOM 657 C CA . ILE A 1 87 ? -14.402 1.882 26.602 1.00 96.69 87 ILE A CA 1
ATOM 658 C C . ILE A 1 87 ? -13.667 2.104 27.922 1.00 96.69 87 ILE A C 1
ATOM 660 O O . ILE A 1 87 ? -12.439 2.133 27.931 1.00 96.69 87 ILE A O 1
ATOM 664 N N . ALA A 1 88 ? -14.388 2.186 29.043 1.00 95.62 88 ALA A N 1
ATOM 665 C CA . ALA A 1 88 ? -13.770 2.393 30.344 1.00 95.62 88 ALA A CA 1
ATOM 666 C C . ALA A 1 88 ? -12.914 1.204 30.807 1.00 95.62 88 ALA A C 1
ATOM 668 O O . ALA A 1 88 ? -11.832 1.398 31.359 1.00 95.62 88 ALA A O 1
ATOM 669 N N . GLU A 1 89 ? -13.371 -0.026 30.560 1.00 94.81 89 GLU A N 1
ATOM 670 C CA . GLU A 1 89 ? -12.607 -1.253 30.815 1.00 94.81 89 GLU A CA 1
ATOM 671 C C . GLU A 1 89 ? -11.312 -1.308 30.004 1.00 94.81 89 GLU A C 1
ATOM 673 O O . GLU A 1 89 ? -10.235 -1.504 30.570 1.00 94.81 89 GLU A O 1
ATOM 678 N N . VAL A 1 90 ? -11.420 -1.158 28.680 1.00 93.81 90 VAL A N 1
ATOM 679 C CA . VAL A 1 90 ? -10.274 -1.244 27.770 1.00 93.81 90 VAL A CA 1
ATOM 680 C C . VAL A 1 90 ? -9.323 -0.086 28.036 1.00 93.81 90 VAL A C 1
ATOM 682 O O . VAL A 1 90 ? -8.137 -0.325 28.248 1.00 93.81 90 VAL A O 1
ATOM 685 N N . GLY A 1 91 ? -9.842 1.138 28.131 1.00 92.75 91 GLY A N 1
ATOM 686 C CA . GLY A 1 91 ? -9.071 2.332 28.449 1.00 92.75 91 GLY A CA 1
ATOM 687 C C . GLY A 1 91 ? -8.254 2.152 29.722 1.00 92.75 91 GLY A C 1
ATOM 688 O O . GLY A 1 91 ? -7.031 2.162 29.653 1.00 92.75 91 GLY A O 1
ATOM 689 N N . ALA A 1 92 ? -8.894 1.860 30.858 1.00 92.31 92 ALA A N 1
ATOM 690 C CA . ALA A 1 92 ? -8.190 1.671 32.130 1.00 92.31 92 ALA A CA 1
ATOM 691 C C . ALA A 1 92 ? -7.160 0.523 32.100 1.00 92.31 92 ALA A C 1
ATOM 693 O O . ALA A 1 92 ? -6.176 0.559 32.838 1.00 92.31 92 ALA A O 1
ATOM 694 N N . SER A 1 93 ? -7.350 -0.500 31.258 1.00 91.44 93 SER A N 1
ATOM 695 C CA . SER A 1 93 ? -6.370 -1.586 31.101 1.00 91.44 93 SER A CA 1
ATOM 696 C C . SER A 1 93 ? -5.112 -1.181 30.323 1.00 91.44 93 SER A C 1
ATOM 698 O O . SER A 1 93 ? -4.064 -1.788 30.524 1.00 91.44 93 SER A O 1
ATOM 700 N N . LEU A 1 94 ? -5.204 -0.154 29.472 1.00 89.88 94 LEU A N 1
ATOM 701 C CA . LEU A 1 94 ? -4.101 0.342 28.643 1.00 89.88 94 LEU A CA 1
ATOM 702 C C . LEU A 1 94 ? -3.267 1.434 29.331 1.00 89.88 94 LEU A C 1
ATOM 704 O O . LEU A 1 94 ? -2.155 1.711 28.881 1.00 89.88 94 LEU A O 1
ATOM 708 N N . LEU A 1 95 ? -3.795 2.060 30.389 1.00 91.19 95 LEU A N 1
ATOM 709 C CA . LEU A 1 95 ? -3.141 3.170 31.086 1.00 91.19 95 LEU A CA 1
ATOM 710 C C . LEU A 1 95 ? -2.088 2.703 32.091 1.00 91.19 95 LEU A C 1
ATOM 712 O O . LEU A 1 95 ? -2.338 1.835 32.937 1.00 91.19 95 LEU A O 1
ATOM 716 N N . LEU A 1 96 ? -0.936 3.365 32.038 1.00 89.94 96 LEU A N 1
ATOM 717 C CA . LEU A 1 96 ? 0.141 3.269 33.012 1.00 89.94 96 LEU A CA 1
ATOM 718 C C . LEU A 1 96 ? -0.020 4.322 34.120 1.00 89.94 96 LEU A C 1
ATOM 720 O O . LEU A 1 96 ? -0.886 5.200 34.079 1.00 89.94 96 LEU A O 1
ATOM 724 N N . LYS A 1 97 ? 0.806 4.205 35.165 1.00 90.69 97 LYS A N 1
ATOM 725 C CA . LYS A 1 97 ? 0.779 5.123 36.308 1.00 90.69 97 LYS A CA 1
ATOM 726 C C . LYS A 1 97 ? 1.173 6.537 35.865 1.00 90.69 97 LYS A C 1
ATOM 728 O O . LYS A 1 97 ? 2.266 6.720 35.339 1.00 90.69 97 LYS A O 1
ATOM 733 N N . GLY A 1 98 ? 0.315 7.517 36.143 1.00 89.44 98 GLY A N 1
ATOM 734 C CA . GLY A 1 98 ? 0.532 8.923 35.792 1.00 89.44 98 GLY A CA 1
ATOM 735 C C . GLY A 1 98 ? 0.241 9.289 34.331 1.00 89.44 98 GLY A C 1
ATOM 736 O O . GLY A 1 98 ? 0.512 10.424 33.947 1.00 89.44 98 GLY A O 1
ATOM 737 N N . ASP A 1 99 ? -0.301 8.371 33.521 1.00 92.81 99 ASP A N 1
ATOM 738 C CA . ASP A 1 99 ? -0.641 8.668 32.125 1.00 92.81 99 ASP A CA 1
ATOM 739 C C . ASP A 1 99 ? -1.712 9.765 32.028 1.00 92.81 99 ASP A C 1
ATOM 741 O O . ASP A 1 99 ? -2.740 9.719 32.713 1.00 92.81 99 ASP A O 1
ATOM 745 N N . ARG A 1 100 ? -1.517 10.708 31.099 1.00 93.88 100 ARG A N 1
ATOM 746 C CA . ARG A 1 100 ? -2.595 11.565 30.599 1.00 93.88 100 ARG A CA 1
ATOM 747 C C . ARG A 1 100 ? -3.262 10.899 29.408 1.00 93.88 100 ARG A C 1
ATOM 749 O O . ARG A 1 100 ? -2.583 10.529 28.449 1.00 93.88 100 ARG A O 1
ATOM 756 N N . PHE A 1 101 ? -4.579 10.737 29.454 1.00 94.31 101 PHE A N 1
ATOM 757 C CA . PHE A 1 101 ? -5.316 10.020 28.419 1.00 94.31 101 PHE A CA 1
ATOM 758 C C . PHE A 1 101 ? -6.391 10.868 27.754 1.00 94.31 101 PHE A C 1
ATOM 760 O O . PHE A 1 101 ? -7.071 11.659 28.399 1.00 94.31 101 PHE A O 1
ATOM 767 N N . LEU A 1 102 ? -6.582 10.644 26.461 1.00 95.69 102 LEU A N 1
ATOM 768 C CA . LEU A 1 102 ? -7.664 11.223 25.680 1.00 95.69 102 LEU A CA 1
ATOM 769 C C . LEU A 1 102 ? -8.606 10.106 25.245 1.00 95.69 102 LEU A C 1
ATOM 771 O O . LEU A 1 102 ? -8.170 9.145 24.611 1.00 95.69 102 LEU A O 1
ATOM 775 N N . VAL A 1 103 ? -9.894 10.223 25.555 1.00 96.69 103 VAL A N 1
ATOM 776 C CA . VAL A 1 103 ? -10.910 9.379 24.917 1.00 96.69 103 VAL A CA 1
ATOM 777 C C . VAL A 1 103 ? -11.327 10.063 23.627 1.00 96.69 103 VAL A C 1
ATOM 779 O O . VAL A 1 103 ? -11.594 11.258 23.638 1.00 96.69 103 VAL A O 1
ATOM 782 N N . LYS A 1 104 ? -11.372 9.314 22.525 1.00 97.00 104 LYS A N 1
ATOM 783 C CA . LYS A 1 104 ? -11.858 9.809 21.237 1.00 97.00 104 LYS A CA 1
ATOM 784 C C . LYS A 1 104 ? -12.887 8.851 20.667 1.00 97.00 104 LYS A C 1
ATOM 786 O O . LYS A 1 104 ? -12.561 7.691 20.392 1.00 97.00 104 LYS A O 1
ATOM 791 N N . VAL A 1 105 ? -14.114 9.333 20.495 1.00 97.44 105 VAL A N 1
ATOM 792 C CA . VAL A 1 105 ? -15.223 8.544 19.946 1.00 97.44 105 VAL A CA 1
ATOM 793 C C . VAL A 1 105 ? -15.663 9.130 18.607 1.00 97.44 105 VAL A C 1
ATOM 795 O O . VAL A 1 105 ? -16.156 10.251 18.523 1.00 97.44 105 VAL A O 1
ATOM 798 N N . GLU A 1 106 ? -15.509 8.346 17.544 1.00 96.44 106 GLU A N 1
ATOM 799 C CA . GLU A 1 106 ? -15.884 8.720 16.176 1.00 96.44 106 GLU A CA 1
ATOM 800 C C . GLU A 1 106 ? -17.024 7.833 15.649 1.00 96.44 106 GLU A C 1
ATOM 802 O O . GLU A 1 106 ? -17.311 6.769 16.195 1.00 96.44 106 GLU A O 1
ATOM 807 N N . GLY A 1 107 ? -17.655 8.244 14.546 1.00 94.81 107 GLY A N 1
ATOM 808 C CA . GLY A 1 107 ? -18.662 7.447 13.839 1.00 94.81 107 GLY A CA 1
ATOM 809 C C . GLY A 1 107 ? -20.099 7.916 14.065 1.00 94.81 107 GLY A C 1
ATOM 810 O O . GLY A 1 107 ? -20.346 9.092 14.327 1.00 94.81 107 GLY A O 1
ATOM 811 N N . GLU A 1 108 ? -21.056 7.001 13.907 1.00 92.56 108 GLU A N 1
ATOM 812 C CA . GLU A 1 108 ? -22.490 7.293 14.005 1.00 92.56 108 GLU A CA 1
ATOM 813 C C . GLU A 1 108 ? -23.193 6.402 15.038 1.00 92.56 108 GLU A C 1
ATOM 815 O O . GLU A 1 108 ? -22.973 5.192 15.096 1.00 92.56 108 GLU A O 1
ATOM 820 N N . ALA A 1 109 ? -24.085 7.001 15.829 1.00 90.94 109 ALA A N 1
ATOM 821 C CA . ALA A 1 109 ? -24.951 6.304 16.774 1.00 90.94 109 ALA A CA 1
ATOM 822 C C . ALA A 1 109 ? -26.400 6.780 16.664 1.00 90.94 109 ALA A C 1
ATOM 824 O O . ALA A 1 109 ? -26.687 7.877 16.182 1.00 90.94 109 ALA A O 1
ATOM 825 N N . ARG A 1 110 ? -27.332 5.927 17.101 1.00 86.00 110 ARG A N 1
ATOM 826 C CA . ARG A 1 110 ? -28.754 6.266 17.207 1.00 86.00 110 ARG A CA 1
ATOM 827 C C . ARG A 1 110 ? -29.083 6.561 18.666 1.00 86.00 110 ARG A C 1
ATOM 829 O O . ARG A 1 110 ? -28.933 5.684 19.505 1.00 86.00 110 ARG A O 1
ATOM 836 N N . GLY A 1 111 ? -29.582 7.763 18.940 1.00 88.94 111 GLY A N 1
ATOM 837 C CA . GLY A 1 111 ? -30.103 8.135 20.261 1.00 88.94 111 GLY A CA 1
ATOM 838 C C . GLY A 1 111 ? -29.111 8.827 21.198 1.00 88.94 111 GLY A C 1
ATOM 839 O O . GLY A 1 111 ? -29.526 9.256 22.265 1.00 88.94 111 GLY A O 1
ATOM 840 N N . PHE A 1 112 ? -27.846 8.984 20.805 1.00 94.50 112 PHE A N 1
ATOM 841 C CA . PHE A 1 112 ? -26.853 9.765 21.547 1.00 94.50 112 PHE A CA 1
ATOM 842 C C . PHE A 1 112 ? -25.779 10.316 20.606 1.00 94.50 112 PHE A C 1
ATOM 844 O O . PHE A 1 112 ? -25.571 9.775 19.514 1.00 94.50 112 PHE A O 1
ATOM 851 N N . LEU A 1 113 ? -25.093 11.384 21.018 1.00 95.62 113 LEU A N 1
ATOM 852 C CA . LEU A 1 113 ? -23.959 11.908 20.265 1.00 95.62 113 LEU A CA 1
ATOM 853 C C . LEU A 1 113 ? -22.679 11.162 20.669 1.00 95.62 113 LEU A C 1
ATOM 855 O O . LEU A 1 113 ? -22.478 10.906 21.858 1.00 95.62 113 LEU A O 1
ATOM 859 N N . PRO A 1 114 ? -21.759 10.867 19.728 1.00 96.31 114 PRO A N 1
ATOM 860 C CA . PRO A 1 114 ? -20.454 10.284 20.057 1.00 96.31 114 PRO A CA 1
ATOM 861 C C . PRO A 1 114 ? -19.716 11.046 21.167 1.00 96.31 114 PRO A C 1
ATOM 863 O O . PRO A 1 114 ? -19.083 10.438 22.025 1.00 96.31 114 PRO A O 1
ATOM 866 N N . ARG A 1 115 ? -19.878 12.375 21.204 1.00 95.81 115 ARG A N 1
ATOM 867 C CA . ARG A 1 115 ? -19.280 13.247 22.219 1.00 95.81 115 ARG A CA 1
ATOM 868 C C . ARG A 1 115 ? -19.847 13.035 23.627 1.00 95.81 115 ARG A C 1
ATOM 870 O O . ARG A 1 115 ? -19.096 13.131 24.591 1.00 95.81 115 ARG A O 1
ATOM 877 N N . ASP A 1 116 ? -21.127 12.691 23.755 1.00 96.50 116 ASP A N 1
ATOM 878 C CA . ASP A 1 116 ? -21.725 12.364 25.056 1.00 96.50 116 ASP A CA 1
ATOM 879 C C . ASP A 1 116 ? -21.112 11.068 25.606 1.00 96.50 116 ASP A C 1
ATOM 881 O O . ASP A 1 116 ? -20.768 10.973 26.786 1.00 96.50 116 ASP A O 1
ATOM 885 N N . LEU A 1 117 ? -20.915 10.082 24.723 1.00 97.06 117 LEU A N 1
ATOM 886 C CA . LEU A 1 117 ? -20.272 8.815 25.063 1.00 97.06 117 LEU A CA 1
ATOM 887 C C . LEU A 1 117 ? -18.798 9.016 25.440 1.00 97.06 117 LEU A C 1
ATOM 889 O O . LEU A 1 117 ? -18.317 8.406 26.393 1.00 97.06 117 LEU A O 1
ATOM 893 N N . GLU A 1 118 ? -18.091 9.887 24.721 1.00 96.81 118 GLU A N 1
ATOM 894 C CA . GLU A 1 118 ? -16.712 10.274 25.024 1.00 96.81 118 GLU A CA 1
ATOM 895 C C . GLU A 1 118 ? -16.583 10.867 26.433 1.00 96.81 118 GLU A C 1
ATOM 897 O O . GLU A 1 118 ? -15.722 10.440 27.209 1.00 96.81 118 GLU A O 1
ATOM 902 N N . MET A 1 119 ? -17.476 11.793 26.802 1.00 95.81 119 MET A N 1
ATOM 903 C CA . MET A 1 119 ? -17.508 12.392 28.139 1.00 95.81 119 MET A CA 1
ATOM 904 C C . MET A 1 119 ? -17.806 11.348 29.221 1.00 95.81 119 MET A C 1
ATOM 906 O O . MET A 1 119 ? -17.069 11.256 30.205 1.00 95.81 119 MET A O 1
ATOM 910 N N . ALA A 1 120 ? -18.836 10.520 29.021 1.00 96.88 120 ALA A N 1
ATOM 911 C CA . ALA A 1 120 ? -19.213 9.477 29.973 1.00 96.88 120 ALA A CA 1
ATOM 912 C C . ALA A 1 120 ? -18.085 8.454 30.188 1.00 96.88 120 ALA A C 1
ATOM 914 O O . ALA A 1 120 ? -17.746 8.117 31.326 1.00 96.88 120 ALA A O 1
ATOM 915 N N . ALA A 1 121 ? -17.456 7.998 29.103 1.00 96.75 121 ALA A N 1
ATOM 916 C CA . ALA A 1 121 ? -16.335 7.072 29.164 1.00 96.75 121 ALA A CA 1
ATOM 917 C C . ALA A 1 121 ? -15.106 7.700 29.838 1.00 96.75 121 ALA A C 1
ATOM 919 O O . ALA A 1 121 ? -14.462 7.041 30.653 1.00 96.75 121 ALA A O 1
ATOM 920 N N . THR A 1 122 ? -14.811 8.975 29.568 1.00 96.06 122 THR A N 1
ATOM 921 C CA . THR A 1 122 ? -13.721 9.705 30.235 1.00 96.06 122 THR A CA 1
ATOM 922 C C . THR A 1 122 ? -13.924 9.718 31.747 1.00 96.06 122 THR A C 1
ATOM 924 O O . THR A 1 122 ? -13.038 9.291 32.488 1.00 96.06 122 THR A O 1
ATOM 927 N N . SER A 1 123 ? -15.109 10.120 32.217 1.00 95.12 123 SER A N 1
ATOM 928 C CA . SER A 1 123 ? -15.443 10.111 33.647 1.00 95.12 123 SER A CA 1
ATOM 929 C C . SER A 1 123 ? -15.327 8.713 34.264 1.00 95.12 123 SER A C 1
ATOM 931 O O . SER A 1 123 ? -14.782 8.561 35.359 1.00 95.12 123 SER A O 1
ATOM 933 N N . ALA A 1 124 ? -15.775 7.676 33.552 1.00 95.19 124 ALA A N 1
ATOM 934 C CA . ALA A 1 124 ? -15.681 6.296 34.017 1.00 95.19 124 ALA A CA 1
ATOM 935 C C . ALA A 1 124 ? -14.227 5.794 34.119 1.00 95.19 124 ALA A C 1
ATOM 937 O O . ALA A 1 124 ? -13.893 5.069 35.060 1.00 95.19 124 ALA A O 1
ATOM 938 N N . ILE A 1 125 ? -13.345 6.189 33.194 1.00 94.81 125 ILE A N 1
ATOM 939 C CA . ILE A 1 125 ? -11.915 5.846 33.250 1.00 94.81 125 ILE A CA 1
ATOM 940 C C . ILE A 1 125 ? -11.238 6.549 34.425 1.00 94.81 125 ILE A C 1
ATOM 942 O O . ILE A 1 125 ? -10.463 5.898 35.124 1.00 94.81 125 ILE A O 1
ATOM 946 N N . ILE A 1 126 ? -11.549 7.826 34.686 1.00 92.62 126 ILE A N 1
ATOM 947 C CA . ILE A 1 126 ? -11.010 8.562 35.844 1.00 92.62 126 ILE A CA 1
ATOM 948 C C . ILE A 1 126 ? -11.316 7.796 37.134 1.00 92.62 126 ILE A C 1
ATOM 950 O O . ILE A 1 126 ? -10.404 7.500 37.905 1.00 92.62 126 ILE A O 1
ATOM 954 N N . GLY A 1 127 ? -12.578 7.397 37.330 1.00 90.06 127 GLY A N 1
ATOM 955 C CA . GLY A 1 127 ? -12.982 6.624 38.506 1.00 90.06 127 GLY A CA 1
ATOM 956 C C . GLY A 1 127 ? -12.221 5.301 38.648 1.00 90.06 127 GLY A C 1
ATOM 957 O O . GLY A 1 127 ? -11.801 4.944 39.744 1.00 90.06 127 GLY A O 1
ATOM 958 N N . ARG A 1 128 ? -11.980 4.593 37.536 1.00 90.44 128 ARG A N 1
ATOM 959 C CA . ARG A 1 128 ? -11.257 3.306 37.516 1.00 90.44 128 ARG A CA 1
ATOM 960 C C . ARG A 1 128 ? -9.737 3.432 37.637 1.00 90.44 128 ARG A C 1
ATOM 962 O O . ARG A 1 128 ? -9.077 2.448 37.958 1.00 90.44 128 ARG A O 1
ATOM 969 N N . SER A 1 129 ? -9.181 4.607 37.357 1.00 88.31 129 SER A N 1
ATOM 970 C CA . SER A 1 129 ? -7.731 4.829 37.264 1.00 88.31 129 SER A CA 1
ATOM 971 C C . SER A 1 129 ? -7.183 5.710 38.390 1.00 88.31 129 SER A C 1
ATOM 973 O O . SER A 1 129 ? -5.990 6.016 38.393 1.00 88.31 129 SER A O 1
ATOM 975 N N . ALA A 1 130 ? -8.028 6.081 39.361 1.00 80.50 130 ALA A N 1
ATOM 976 C CA . ALA A 1 130 ? -7.695 6.987 40.459 1.00 80.50 130 ALA A CA 1
ATOM 977 C C . ALA A 1 130 ? -6.446 6.545 41.244 1.00 80.50 130 ALA A C 1
ATOM 979 O O . ALA A 1 130 ? -5.543 7.344 41.476 1.00 80.50 130 ALA A O 1
ATOM 980 N N . GLU A 1 131 ? -6.330 5.253 41.567 1.00 83.50 131 GLU A N 1
ATOM 981 C CA . GLU A 1 131 ? -5.174 4.700 42.294 1.00 83.50 131 GLU A CA 1
ATOM 982 C C . GLU A 1 131 ? -3.866 4.743 41.485 1.00 83.50 131 GLU A C 1
ATOM 984 O O . GLU A 1 131 ? -2.768 4.750 42.044 1.00 83.50 131 GLU A O 1
ATOM 989 N N . ARG A 1 132 ? -3.967 4.794 40.151 1.00 85.12 132 ARG A N 1
ATOM 990 C CA . ARG A 1 132 ? -2.819 4.896 39.240 1.00 85.12 132 ARG A CA 1
ATOM 991 C C . ARG A 1 132 ? -2.436 6.345 38.947 1.00 85.12 132 ARG A C 1
ATOM 993 O O . ARG A 1 132 ? -1.447 6.570 38.254 1.00 85.12 132 ARG A O 1
ATOM 1000 N N . GLY A 1 133 ? -3.193 7.322 39.449 1.00 84.62 133 GLY A N 1
ATOM 1001 C CA . GLY A 1 133 ? -2.960 8.741 39.183 1.00 84.62 133 GLY A CA 1
ATOM 1002 C C . GLY A 1 133 ? -3.049 9.112 37.700 1.00 84.62 133 GLY A C 1
ATOM 1003 O O . GLY A 1 133 ? -2.475 10.121 37.304 1.00 84.62 133 GLY A O 1
ATOM 1004 N N . ALA A 1 134 ? -3.708 8.288 36.876 1.00 88.94 134 ALA A N 1
ATOM 1005 C CA . ALA A 1 134 ? -3.940 8.612 35.474 1.00 88.94 134 ALA A CA 1
ATOM 1006 C C . ALA A 1 134 ? -5.105 9.605 35.365 1.00 88.94 134 ALA A C 1
ATOM 1008 O O . ALA A 1 134 ? -6.118 9.461 36.056 1.00 88.94 134 ALA A O 1
ATOM 1009 N N . GLY A 1 135 ? -4.962 10.607 34.502 1.00 89.44 135 GLY A N 1
ATOM 1010 C CA . GLY A 1 135 ? -5.905 11.720 34.383 1.00 89.44 135 GLY A CA 1
ATOM 1011 C C . GLY A 1 135 ? -6.228 12.067 32.931 1.00 89.44 135 GLY A C 1
ATOM 1012 O O . GLY A 1 135 ? -5.538 11.609 32.021 1.00 89.44 135 GLY A O 1
ATOM 1013 N N . PRO A 1 136 ? -7.274 12.867 32.683 1.00 91.94 136 PRO A N 1
ATOM 1014 C CA . PRO A 1 136 ? -7.610 13.291 31.332 1.00 91.94 136 PRO A CA 1
ATOM 1015 C C . PRO A 1 136 ? -6.529 14.229 30.767 1.00 91.94 136 PRO A C 1
ATOM 1017 O O . PRO A 1 136 ? -6.001 15.087 31.475 1.00 91.94 136 PRO A O 1
ATOM 1020 N N . GLY A 1 137 ? -6.204 14.050 29.491 1.00 92.19 137 GLY A N 1
ATOM 1021 C CA . GLY A 1 137 ? -5.372 14.942 28.684 1.00 92.19 137 GLY A CA 1
ATOM 1022 C C . GLY A 1 137 ? -6.204 15.764 27.698 1.00 92.19 137 GLY A C 1
ATOM 1023 O O . GLY A 1 137 ? -7.436 15.718 27.707 1.00 92.19 137 GLY A O 1
ATOM 1024 N N . THR A 1 138 ? -5.526 16.509 26.829 1.00 91.12 138 THR A N 1
ATOM 1025 C CA . THR A 1 138 ? -6.142 17.265 25.726 1.00 91.12 138 THR A CA 1
ATOM 1026 C C . THR A 1 138 ? -5.779 16.643 24.375 1.00 91.12 138 THR A C 1
ATOM 1028 O O . THR A 1 138 ? -4.953 15.731 24.304 1.00 91.12 138 THR A O 1
ATOM 1031 N N . GLU A 1 139 ? -6.374 17.126 23.277 1.00 88.62 139 GLU A N 1
ATOM 1032 C CA . GLU A 1 139 ? -5.968 16.693 21.928 1.00 88.62 139 GLU A CA 1
ATOM 1033 C C . GLU A 1 139 ? -4.475 16.945 21.656 1.00 88.62 139 GLU A C 1
ATOM 1035 O O . GLU A 1 139 ? -3.836 16.145 20.978 1.00 88.62 139 GLU A O 1
ATOM 1040 N N . GLU A 1 140 ? -3.917 18.007 22.239 1.00 90.69 140 GLU A N 1
ATOM 1041 C CA . GLU A 1 140 ? -2.524 18.430 22.058 1.00 90.69 140 GLU A CA 1
ATOM 1042 C C . GLU A 1 140 ? -1.571 17.828 23.104 1.00 90.69 140 GLU A C 1
ATOM 1044 O O . GLU A 1 140 ? -0.382 17.677 22.833 1.00 90.69 140 GLU A O 1
ATOM 1049 N N . ASP A 1 141 ? -2.077 17.467 24.289 1.00 91.19 141 ASP A N 1
ATOM 1050 C CA . ASP A 1 141 ? -1.274 16.989 25.417 1.00 91.19 141 ASP A CA 1
ATOM 1051 C C . ASP A 1 141 ? -1.905 15.749 26.071 1.00 91.19 141 ASP A C 1
ATOM 1053 O O . ASP A 1 141 ? -2.655 15.822 27.052 1.00 91.19 141 ASP A O 1
ATOM 1057 N N . HIS A 1 142 ? -1.589 14.585 25.505 1.00 93.06 142 HIS A N 1
ATOM 1058 C CA . HIS A 1 142 ? -1.906 13.274 26.062 1.00 93.06 142 HIS A CA 1
ATOM 1059 C C . HIS A 1 142 ? -0.785 12.269 25.762 1.00 93.06 142 HIS A C 1
ATOM 1061 O O . HIS A 1 142 ? -0.098 12.345 24.747 1.00 93.06 142 HIS A O 1
ATOM 1067 N N . ASN A 1 143 ? -0.616 11.284 26.643 1.00 90.75 143 ASN A N 1
ATOM 1068 C CA . ASN A 1 143 ? 0.307 10.162 26.461 1.00 90.75 143 ASN A CA 1
ATOM 1069 C C . ASN A 1 143 ? -0.349 9.006 25.695 1.00 90.75 143 ASN A C 1
ATOM 1071 O O . ASN A 1 143 ? 0.322 8.255 24.986 1.00 90.75 143 ASN A O 1
ATOM 1075 N N . ARG A 1 144 ? -1.662 8.826 25.879 1.00 90.94 144 ARG A N 1
ATOM 1076 C CA . ARG A 1 144 ? -2.430 7.696 25.343 1.00 90.94 144 ARG A CA 1
ATOM 1077 C C . ARG A 1 144 ? -3.781 8.148 24.808 1.00 90.94 144 ARG A C 1
ATOM 1079 O O . ARG A 1 144 ? -4.494 8.889 25.476 1.00 90.94 144 ARG A O 1
ATOM 1086 N N . GLN A 1 145 ? -4.158 7.640 23.639 1.00 92.88 145 GLN A N 1
ATOM 1087 C CA . GLN A 1 145 ? -5.502 7.806 23.096 1.00 92.88 145 GLN A CA 1
ATOM 1088 C C . GLN A 1 145 ? -6.290 6.499 23.248 1.00 92.88 145 GLN A C 1
ATOM 1090 O O . GLN A 1 145 ? -5.889 5.461 22.720 1.00 92.88 145 GLN A O 1
ATOM 1095 N N . VAL A 1 146 ? -7.428 6.554 23.937 1.00 94.81 146 VAL A N 1
ATOM 1096 C CA . VAL A 1 146 ? -8.435 5.489 23.973 1.00 94.81 146 VAL A CA 1
ATOM 1097 C C . VAL A 1 146 ? -9.436 5.774 22.863 1.00 94.81 146 VAL A C 1
ATOM 1099 O O . VAL A 1 146 ? -10.226 6.710 22.946 1.00 94.81 146 VAL A O 1
ATOM 1102 N N . TYR A 1 147 ? -9.378 4.987 21.796 1.00 96.50 147 TYR A N 1
ATOM 1103 C CA . TYR A 1 147 ? -10.178 5.220 20.598 1.00 96.50 147 TYR A CA 1
ATOM 1104 C C . TYR A 1 147 ? -11.368 4.264 20.515 1.00 96.50 147 TYR A C 1
ATOM 1106 O O . TYR A 1 147 ? -11.216 3.063 20.746 1.00 96.50 147 TYR A O 1
ATOM 1114 N N . ALA A 1 148 ? -12.532 4.769 20.115 1.00 97.44 148 ALA A N 1
ATOM 1115 C CA . ALA A 1 148 ? -13.669 3.943 19.737 1.00 97.44 148 ALA A CA 1
ATOM 1116 C C . ALA A 1 148 ? -14.325 4.454 18.453 1.00 97.44 148 ALA A C 1
ATOM 1118 O O . ALA A 1 148 ? -14.428 5.660 18.230 1.00 97.44 148 ALA A O 1
ATOM 1119 N N . PHE A 1 149 ? -14.799 3.525 17.623 1.00 97.75 149 PHE A N 1
ATOM 1120 C CA . PHE A 1 149 ? -15.532 3.849 16.404 1.00 97.75 149 PHE A CA 1
ATOM 1121 C C . PHE A 1 149 ? -16.925 3.223 16.401 1.00 97.75 149 PHE A C 1
ATOM 1123 O O . PHE A 1 149 ? -17.074 2.022 16.634 1.00 97.75 149 PHE A O 1
ATOM 1130 N N . LEU A 1 150 ? -17.938 4.036 16.119 1.00 97.56 150 LEU A N 1
ATOM 1131 C CA . LEU A 1 150 ? -19.348 3.665 16.142 1.00 97.56 150 LEU A CA 1
ATOM 1132 C C . LEU A 1 150 ? -19.887 3.468 14.720 1.00 97.56 150 LEU A C 1
ATOM 1134 O O . LEU A 1 150 ? -19.749 4.326 13.846 1.00 97.56 150 LEU A O 1
ATOM 1138 N N . THR A 1 151 ? -20.551 2.341 14.499 1.00 95.94 151 THR A N 1
ATOM 1139 C CA . THR A 1 151 ? -21.390 2.070 13.327 1.00 95.94 151 THR A CA 1
ATOM 1140 C C . THR A 1 151 ? -22.846 1.982 13.766 1.00 95.94 151 THR A C 1
ATOM 1142 O O . THR A 1 151 ? -23.151 1.891 14.952 1.00 95.94 151 THR A O 1
ATOM 1145 N N . LYS A 1 152 ? -23.790 1.908 12.823 1.00 92.56 152 LYS A N 1
ATOM 1146 C CA . LYS A 1 152 ? -25.218 1.749 13.161 1.00 92.56 152 LYS A CA 1
ATOM 1147 C C . LYS A 1 152 ? -25.520 0.537 14.048 1.00 92.56 152 LYS A C 1
ATOM 1149 O O . LYS A 1 152 ? -26.529 0.562 14.745 1.00 92.56 152 LYS A O 1
ATOM 1154 N N . ALA A 1 153 ? -24.702 -0.514 13.984 1.00 92.00 153 ALA A N 1
ATOM 1155 C CA . ALA A 1 153 ? -24.938 -1.766 14.694 1.00 92.00 153 ALA A CA 1
ATOM 1156 C C . ALA A 1 153 ? -23.976 -1.984 15.873 1.00 92.00 153 ALA A C 1
ATOM 1158 O O . ALA A 1 153 ? -24.382 -2.540 16.899 1.00 92.00 153 ALA A O 1
ATOM 1159 N N . HIS A 1 154 ? -22.723 -1.542 15.756 1.00 95.50 154 HIS A N 1
ATOM 1160 C CA . HIS A 1 154 ? -21.660 -1.908 16.687 1.00 95.50 154 HIS A CA 1
ATOM 1161 C C . HIS A 1 154 ? -20.799 -0.723 17.115 1.00 95.50 154 HIS A C 1
ATOM 1163 O O . HIS A 1 154 ? -20.717 0.298 16.439 1.00 95.50 154 HIS A O 1
ATOM 1169 N N . ALA A 1 155 ? -20.125 -0.896 18.245 1.00 96.25 155 ALA A N 1
ATOM 1170 C CA . ALA A 1 155 ? -19.007 -0.069 18.657 1.00 96.25 155 ALA A CA 1
ATOM 1171 C C . ALA A 1 155 ? -17.731 -0.919 18.652 1.00 96.25 155 ALA A C 1
ATOM 1173 O O . ALA A 1 155 ? -17.713 -2.044 19.158 1.00 96.25 155 ALA A O 1
ATOM 1174 N N . TYR A 1 156 ? -16.665 -0.370 18.080 1.00 97.00 156 TYR A N 1
ATOM 1175 C CA . TYR A 1 156 ? -15.343 -0.978 18.020 1.00 97.00 156 TYR A CA 1
ATOM 1176 C C . TYR A 1 156 ? -14.416 -0.223 18.960 1.00 97.00 156 TYR A C 1
ATOM 1178 O O . TYR A 1 156 ? -13.972 0.878 18.642 1.00 97.00 156 TYR A O 1
ATOM 1186 N N . VAL A 1 157 ? -14.141 -0.808 20.124 1.00 96.94 157 VAL A N 1
ATOM 1187 C CA . VAL A 1 157 ? -13.275 -0.209 21.147 1.00 96.94 157 VAL A CA 1
ATOM 1188 C C . VAL A 1 157 ? -11.842 -0.674 20.920 1.00 96.94 157 VAL A C 1
ATOM 1190 O O . VAL A 1 157 ? -11.548 -1.865 21.046 1.00 96.94 157 VAL A O 1
ATOM 1193 N N . SER A 1 158 ? -10.972 0.260 20.551 1.00 96.12 158 SER A N 1
ATOM 1194 C CA . SER A 1 158 ? -9.594 0.001 20.145 1.00 96.12 158 SER A CA 1
ATOM 1195 C C . SER A 1 158 ? -8.706 -0.401 21.319 1.00 96.12 158 SER A C 1
ATOM 1197 O O . SER A 1 158 ? -8.739 0.209 22.385 1.00 96.12 158 SER A O 1
ATOM 1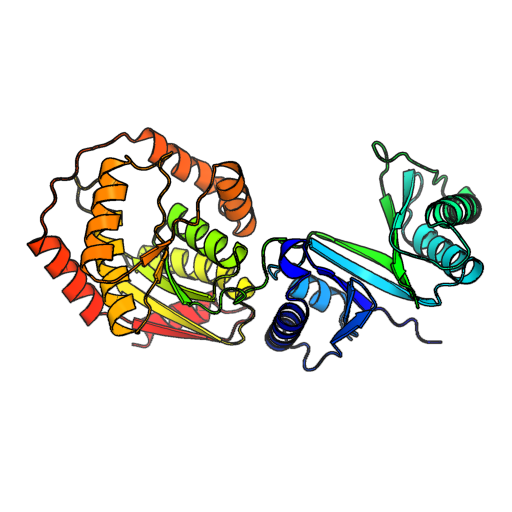199 N N . ILE A 1 159 ? -7.876 -1.411 21.081 1.00 93.50 159 ILE A N 1
ATOM 1200 C CA . ILE A 1 159 ? -6.777 -1.851 21.951 1.00 93.50 159 ILE A CA 1
ATOM 1201 C C . ILE A 1 159 ? -5.437 -1.444 21.349 1.00 93.50 159 ILE A C 1
ATOM 1203 O O . ILE A 1 159 ? -4.488 -1.132 22.063 1.00 93.50 159 ILE A O 1
ATOM 1207 N N . PHE A 1 160 ? -5.371 -1.442 20.023 1.00 92.50 160 PHE A N 1
ATOM 1208 C CA . PHE A 1 160 ? -4.205 -1.056 19.2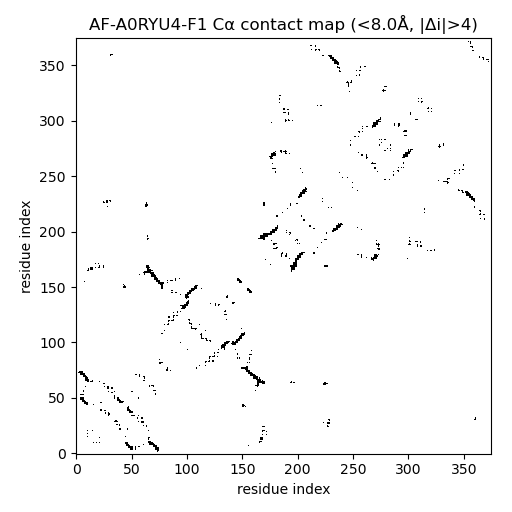56 1.00 92.50 160 PHE A CA 1
ATOM 1209 C C . PHE A 1 160 ? -4.667 -0.329 18.001 1.00 92.50 160 PHE A C 1
ATOM 1211 O O . PHE A 1 160 ? -5.669 -0.711 17.397 1.00 92.50 160 PHE A O 1
ATOM 1218 N N . SER A 1 161 ? -3.937 0.708 17.608 1.00 92.62 161 SER A N 1
ATOM 1219 C CA . SER A 1 161 ? -4.196 1.470 16.393 1.00 92.62 161 SER A CA 1
ATOM 1220 C C . SER A 1 161 ? -2.891 1.671 15.654 1.00 92.62 161 SER A C 1
ATOM 1222 O O . SER A 1 161 ? -1.899 2.064 16.259 1.00 92.62 161 SER A O 1
ATOM 1224 N N . ASP A 1 162 ? -2.945 1.484 14.344 1.00 92.75 162 ASP A N 1
ATOM 1225 C CA . ASP A 1 162 ? -1.846 1.755 13.435 1.00 92.75 162 ASP A CA 1
ATOM 1226 C C . ASP A 1 162 ? -2.325 2.585 12.242 1.00 92.75 162 ASP A C 1
ATOM 1228 O O . ASP A 1 162 ? -3.508 2.583 11.868 1.00 92.75 162 ASP A O 1
ATOM 1232 N N . LYS A 1 163 ? -1.398 3.337 11.659 1.00 93.38 163 LYS A N 1
ATOM 1233 C CA . LYS A 1 163 ? -1.651 4.157 10.480 1.00 93.38 163 LYS A CA 1
ATOM 1234 C C . LYS A 1 163 ? -1.522 3.284 9.231 1.00 93.38 163 LYS A C 1
ATOM 1236 O O . LYS A 1 163 ? -0.560 2.544 9.085 1.00 93.38 163 LYS A O 1
ATOM 1241 N N . GLY A 1 164 ? -2.485 3.386 8.319 1.00 93.94 164 GLY A N 1
ATOM 1242 C CA . GLY A 1 164 ? -2.377 2.757 7.003 1.00 93.94 164 GLY A CA 1
ATOM 1243 C C . GLY A 1 164 ? -1.651 3.650 5.990 1.00 93.94 164 GLY A C 1
ATOM 1244 O O . GLY A 1 164 ? -1.348 4.817 6.257 1.00 93.94 164 GLY A O 1
ATOM 1245 N N . LEU A 1 165 ? -1.411 3.127 4.787 1.00 93.25 165 LEU A N 1
ATOM 1246 C CA . LEU A 1 165 ? -0.669 3.848 3.740 1.00 93.25 165 LEU A CA 1
ATOM 1247 C C . LEU A 1 165 ? -1.482 4.937 3.012 1.00 93.25 165 LEU A C 1
ATOM 1249 O O . LEU A 1 165 ? -0.934 5.760 2.266 1.00 93.25 165 LEU A O 1
ATOM 1253 N N . GLY A 1 166 ? -2.798 4.974 3.208 1.00 94.38 166 GLY A N 1
ATOM 1254 C CA . GLY A 1 166 ? -3.712 5.814 2.442 1.00 94.38 166 GLY A CA 1
ATOM 1255 C C . GLY A 1 166 ? -3.692 5.435 0.959 1.00 94.38 166 GLY A C 1
ATOM 1256 O O . GLY A 1 166 ? -3.581 4.262 0.617 1.00 94.38 166 GLY A O 1
ATOM 1257 N N . GLY A 1 167 ? -3.800 6.417 0.062 1.00 94.00 167 GLY A N 1
ATOM 1258 C CA . GLY A 1 167 ? -3.810 6.165 -1.386 1.00 94.00 167 GLY A CA 1
ATOM 1259 C C . GLY A 1 167 ? -5.074 5.447 -1.867 1.00 94.00 167 GLY A C 1
ATOM 1260 O O . GLY A 1 167 ? -6.072 5.382 -1.145 1.00 94.00 167 GLY A O 1
ATOM 1261 N N . ALA A 1 168 ? -5.048 4.929 -3.090 1.00 95.88 168 ALA A N 1
ATOM 1262 C CA . ALA A 1 168 ? -6.144 4.182 -3.693 1.00 95.88 168 ALA A CA 1
ATOM 1263 C C . ALA A 1 168 ? -5.891 2.664 -3.627 1.00 95.88 168 ALA A C 1
ATOM 1265 O O . ALA A 1 168 ? -4.739 2.236 -3.618 1.00 95.88 168 ALA A O 1
ATOM 1266 N N . PRO A 1 169 ? -6.942 1.824 -3.592 1.00 96.19 169 PRO A N 1
ATOM 1267 C CA . PRO A 1 169 ? -6.766 0.378 -3.638 1.00 96.19 169 PRO A CA 1
ATOM 1268 C C . PRO A 1 169 ? -6.009 -0.052 -4.897 1.00 96.19 169 PRO A C 1
ATOM 1270 O O . PRO A 1 169 ? -6.322 0.411 -5.996 1.00 96.19 169 PRO A O 1
ATOM 1273 N N . HIS A 1 170 ? -5.065 -0.979 -4.741 1.00 94.50 170 HIS A N 1
ATOM 1274 C CA . HIS A 1 170 ? -4.352 -1.584 -5.865 1.00 94.50 170 HIS A CA 1
ATOM 1275 C C . HIS A 1 170 ? -5.330 -2.122 -6.930 1.00 94.50 170 HIS A C 1
ATOM 1277 O O . HIS A 1 170 ? -6.314 -2.801 -6.602 1.00 94.50 170 HIS A O 1
ATOM 1283 N N . GLY A 1 171 ? -5.056 -1.802 -8.198 1.00 93.25 171 GLY A N 1
ATOM 1284 C CA . GLY A 1 171 ? -5.838 -2.232 -9.357 1.00 93.25 171 GLY A CA 1
ATOM 1285 C C . GLY A 1 171 ? -7.129 -1.442 -9.614 1.00 93.25 171 GLY A C 1
ATOM 1286 O O . GLY A 1 171 ? -7.951 -1.874 -10.427 1.00 93.25 171 GLY A O 1
ATOM 1287 N N . VAL A 1 172 ? -7.345 -0.291 -8.962 1.00 94.44 172 VAL A N 1
ATOM 1288 C CA . VAL A 1 172 ? -8.569 0.516 -9.143 1.00 94.44 172 VAL A CA 1
ATOM 1289 C C . VAL A 1 172 ? -8.738 1.010 -10.580 1.00 94.44 172 VAL A C 1
ATOM 1291 O O . VAL A 1 172 ? -9.858 1.074 -11.088 1.00 94.44 172 VAL A O 1
ATOM 1294 N N . HIS A 1 173 ? -7.629 1.304 -11.259 1.00 91.38 173 HIS A N 1
ATOM 1295 C CA . HIS A 1 173 ? -7.641 1.797 -12.633 1.00 91.38 173 HIS A CA 1
ATOM 1296 C C . HIS A 1 173 ? -7.868 0.699 -13.676 1.00 91.38 173 HIS A C 1
ATOM 1298 O O . HIS A 1 173 ? -8.116 1.028 -14.835 1.00 91.38 173 HIS A O 1
ATOM 1304 N N . LYS A 1 174 ? -7.805 -0.588 -13.287 1.00 91.19 174 LYS A N 1
ATOM 1305 C CA . LYS A 1 174 ? -7.872 -1.748 -14.201 1.00 91.19 174 LYS A CA 1
ATOM 1306 C C . LYS A 1 174 ? -6.902 -1.625 -15.385 1.00 91.19 174 LYS A C 1
ATOM 1308 O O . LYS A 1 174 ? -7.213 -2.029 -16.503 1.00 91.19 174 LYS A O 1
ATOM 1313 N N . ARG A 1 175 ? -5.751 -1.005 -15.136 1.00 90.50 175 ARG A N 1
ATOM 1314 C CA . ARG A 1 175 ? -4.671 -0.797 -16.095 1.00 90.50 175 ARG A CA 1
ATOM 1315 C C . ARG A 1 175 ? -3.374 -1.210 -15.433 1.00 90.50 175 ARG A C 1
ATOM 1317 O O . ARG A 1 175 ? -3.097 -0.754 -14.321 1.00 90.50 175 ARG A O 1
ATOM 1324 N N . THR A 1 176 ? -2.615 -2.029 -16.142 1.00 95.44 176 THR A N 1
ATOM 1325 C CA . THR A 1 176 ? -1.257 -2.400 -15.766 1.00 95.44 176 THR A CA 1
ATOM 1326 C C . THR A 1 176 ? -0.296 -1.337 -16.288 1.00 95.44 176 THR A C 1
ATOM 1328 O O . THR A 1 176 ? -0.389 -0.923 -17.444 1.00 95.44 176 THR A O 1
ATOM 1331 N N . VAL A 1 177 ? 0.613 -0.887 -15.431 1.00 96.88 177 VAL A N 1
ATOM 1332 C CA . VAL A 1 177 ? 1.707 0.02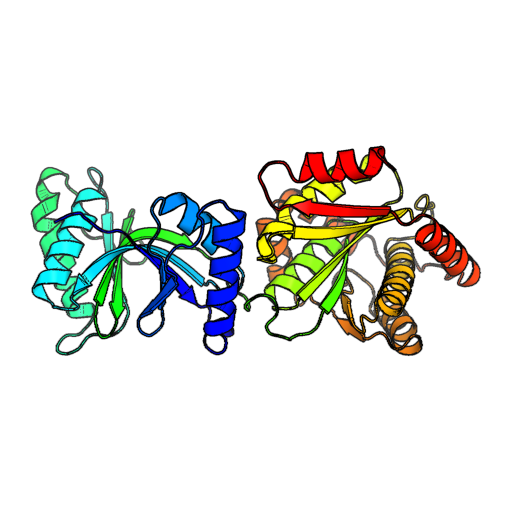6 -15.758 1.00 96.88 177 VAL A CA 1
ATOM 1333 C C . VAL A 1 177 ? 3.010 -0.730 -15.558 1.00 96.88 177 VAL A C 1
ATOM 1335 O O . VAL A 1 177 ? 3.229 -1.337 -14.508 1.00 96.88 177 VAL A O 1
ATOM 1338 N N . LEU A 1 178 ? 3.879 -0.705 -16.563 1.00 97.88 178 LEU A N 1
ATOM 1339 C CA . LEU A 1 178 ? 5.211 -1.279 -16.442 1.00 97.88 178 LEU A CA 1
ATOM 1340 C C . LEU A 1 178 ? 6.142 -0.267 -15.760 1.00 97.88 178 LEU A C 1
ATOM 1342 O O . LEU A 1 178 ? 6.356 0.836 -16.263 1.00 97.88 178 LEU A O 1
ATOM 1346 N N . CYS A 1 179 ? 6.675 -0.631 -14.598 1.00 97.88 179 CYS A N 1
ATOM 1347 C CA . CYS A 1 179 ? 7.512 0.228 -13.766 1.00 97.88 179 CYS A CA 1
ATOM 1348 C C . CYS A 1 179 ? 8.971 -0.239 -13.818 1.00 97.88 179 CYS A C 1
ATOM 1350 O O . CYS A 1 179 ? 9.296 -1.266 -13.214 1.00 97.88 179 CYS A O 1
ATOM 1352 N N . PRO A 1 180 ? 9.866 0.491 -14.506 1.00 97.44 180 PRO A N 1
ATOM 1353 C CA . PRO A 1 180 ? 11.289 0.219 -14.416 1.00 97.44 180 PRO A CA 1
ATOM 1354 C C . PRO A 1 180 ? 11.841 0.670 -13.062 1.00 97.44 180 PRO A C 1
ATOM 1356 O O . PRO A 1 180 ? 11.555 1.776 -12.614 1.00 97.44 180 PRO A O 1
ATOM 1359 N N . VAL A 1 181 ? 12.667 -0.167 -12.436 1.00 96.94 181 VAL A N 1
ATOM 1360 C CA . VAL A 1 181 ? 13.381 0.117 -11.184 1.00 96.94 181 VAL A CA 1
ATOM 1361 C C . VAL A 1 181 ? 14.876 -0.110 -11.409 1.00 96.94 181 VAL A C 1
ATOM 1363 O O . VAL A 1 181 ? 15.306 -1.207 -11.762 1.00 96.94 181 VAL A O 1
ATOM 1366 N N . PHE A 1 182 ? 15.674 0.942 -11.241 1.00 93.06 182 PHE A N 1
ATOM 1367 C CA . PHE A 1 182 ? 17.128 0.946 -11.479 1.00 93.06 182 PHE A CA 1
ATOM 1368 C C . PHE A 1 182 ? 17.920 1.851 -10.528 1.00 93.06 182 PHE A C 1
ATOM 1370 O O . PHE A 1 182 ? 19.149 1.913 -10.606 1.00 93.06 182 PHE A O 1
ATOM 1377 N N . ASP A 1 183 ? 17.223 2.602 -9.680 1.00 89.25 183 ASP A N 1
ATOM 1378 C CA . ASP A 1 183 ? 17.765 3.517 -8.682 1.00 89.25 183 ASP A CA 1
ATOM 1379 C C . ASP A 1 183 ? 16.675 3.927 -7.676 1.00 89.25 183 ASP A C 1
ATOM 1381 O O . ASP A 1 183 ? 15.534 3.458 -7.718 1.00 89.25 183 ASP A O 1
ATOM 1385 N N . GLU A 1 184 ? 17.032 4.801 -6.745 1.00 88.19 184 GLU A N 1
ATOM 1386 C CA . GLU A 1 184 ? 16.138 5.249 -5.690 1.00 88.19 184 GLU A CA 1
ATOM 1387 C C . GLU A 1 184 ? 14.923 6.027 -6.225 1.00 88.19 184 GLU A C 1
ATOM 1389 O O . GLU A 1 184 ? 13.808 5.798 -5.760 1.00 88.19 184 GLU A O 1
ATOM 1394 N N . LEU A 1 185 ? 15.098 6.898 -7.227 1.00 88.94 185 LEU A N 1
ATOM 1395 C CA . LEU A 1 185 ? 14.002 7.703 -7.786 1.00 88.94 185 LEU A CA 1
ATOM 1396 C C . LEU A 1 185 ? 12.963 6.828 -8.503 1.00 88.94 185 LEU A C 1
ATOM 1398 O O . LEU A 1 185 ? 11.756 7.027 -8.357 1.00 88.94 185 LEU A O 1
ATOM 1402 N N . SER A 1 186 ? 13.428 5.825 -9.241 1.00 93.50 186 SER A N 1
ATOM 1403 C CA . SER A 1 186 ? 12.582 4.858 -9.936 1.00 93.50 186 SER A CA 1
ATOM 1404 C C . SER A 1 186 ? 11.863 3.898 -8.993 1.00 93.50 186 SER A C 1
ATOM 1406 O O . SER A 1 186 ? 10.687 3.600 -9.210 1.00 93.50 186 SER A O 1
ATOM 1408 N N . ALA A 1 187 ? 12.488 3.515 -7.877 1.00 94.44 187 ALA A N 1
ATOM 1409 C CA . ALA A 1 187 ? 11.810 2.791 -6.803 1.00 94.44 187 ALA A CA 1
ATOM 1410 C C . ALA A 1 187 ? 10.667 3.619 -6.179 1.00 94.44 187 ALA A C 1
ATOM 1412 O O . ALA A 1 187 ? 9.558 3.112 -5.993 1.00 94.44 187 ALA A O 1
ATOM 1413 N N . VAL A 1 188 ? 10.909 4.909 -5.910 1.00 93.38 188 VAL A N 1
ATOM 1414 C CA . VAL A 1 188 ? 9.885 5.845 -5.405 1.00 93.38 188 VAL A CA 1
ATOM 1415 C C . VAL A 1 188 ? 8.756 6.026 -6.419 1.00 93.38 188 VAL A C 1
ATOM 1417 O O . VAL A 1 188 ? 7.587 6.008 -6.042 1.00 93.38 188 VAL A O 1
ATOM 1420 N N . SER A 1 189 ? 9.084 6.148 -7.706 1.00 94.50 189 SER A N 1
ATOM 1421 C CA . SER A 1 189 ? 8.107 6.232 -8.798 1.00 94.50 189 SER A CA 1
ATOM 1422 C C . SER A 1 189 ? 7.212 4.993 -8.863 1.00 94.50 189 SER A C 1
ATOM 1424 O O . SER A 1 189 ? 5.989 5.119 -8.905 1.00 94.50 189 SER A O 1
ATOM 1426 N N . CYS A 1 190 ? 7.797 3.796 -8.773 1.00 96.38 190 CYS A N 1
ATOM 1427 C CA . CYS A 1 190 ? 7.049 2.542 -8.726 1.00 96.38 190 CYS A CA 1
ATOM 1428 C C . CYS A 1 190 ? 6.081 2.491 -7.529 1.00 96.38 190 CYS A C 1
ATOM 1430 O O . CYS A 1 190 ? 4.923 2.092 -7.669 1.00 96.38 190 CYS A O 1
ATOM 1432 N N . MET A 1 191 ? 6.535 2.936 -6.356 1.00 94.19 191 MET A N 1
ATOM 1433 C CA . MET A 1 191 ? 5.703 3.023 -5.155 1.00 94.19 191 MET A CA 1
ATOM 1434 C C . MET A 1 191 ? 4.559 4.023 -5.287 1.00 94.19 191 MET A C 1
ATOM 1436 O O . MET A 1 191 ? 3.435 3.728 -4.882 1.00 94.19 191 MET A O 1
ATOM 1440 N N . ALA A 1 192 ? 4.828 5.189 -5.870 1.00 94.75 192 ALA A N 1
ATOM 1441 C CA . ALA A 1 192 ? 3.817 6.203 -6.124 1.00 94.75 192 ALA A CA 1
ATOM 1442 C C . ALA A 1 192 ? 2.732 5.678 -7.084 1.00 94.75 192 ALA A C 1
ATOM 1444 O O . ALA A 1 192 ? 1.546 5.808 -6.785 1.00 94.75 192 ALA A O 1
ATOM 1445 N N . ALA A 1 193 ? 3.118 4.965 -8.149 1.00 95.75 193 ALA A N 1
ATOM 1446 C CA . ALA A 1 193 ? 2.168 4.337 -9.070 1.00 95.75 193 ALA A CA 1
ATOM 1447 C C . ALA A 1 193 ? 1.257 3.308 -8.367 1.00 95.75 193 ALA A C 1
ATOM 1449 O O . ALA A 1 193 ? 0.036 3.328 -8.551 1.00 95.75 193 ALA A O 1
ATOM 1450 N N . LEU A 1 194 ? 1.816 2.455 -7.498 1.00 95.19 194 LEU A N 1
ATOM 1451 C CA . LEU A 1 194 ? 1.015 1.542 -6.668 1.00 95.19 194 LEU A CA 1
ATOM 1452 C C . LEU A 1 194 ? 0.064 2.303 -5.736 1.00 95.19 194 LEU A C 1
ATOM 1454 O O . LEU A 1 194 ? -1.112 1.951 -5.633 1.00 95.19 194 LEU A O 1
ATOM 1458 N N . ARG A 1 195 ? 0.549 3.368 -5.087 1.00 94.75 195 ARG A N 1
ATOM 1459 C CA . ARG A 1 195 ? -0.235 4.206 -4.168 1.00 94.75 195 ARG A CA 1
ATOM 1460 C C . ARG A 1 195 ? -1.404 4.902 -4.851 1.00 94.75 195 ARG A C 1
ATOM 1462 O O . ARG A 1 195 ? -2.455 5.095 -4.236 1.00 94.75 195 ARG A O 1
ATOM 1469 N N . GLN A 1 196 ? -1.225 5.273 -6.111 1.00 94.19 196 GLN A N 1
ATOM 1470 C CA . GLN A 1 196 ? -2.252 5.877 -6.955 1.00 94.19 196 GLN A CA 1
ATOM 1471 C C . GLN A 1 196 ? -3.256 4.830 -7.475 1.00 94.19 196 GLN A C 1
ATOM 1473 O O . GLN A 1 196 ? -4.298 5.197 -8.005 1.00 94.19 196 GLN A O 1
ATOM 1478 N N . GLY A 1 197 ? -3.021 3.536 -7.221 1.00 94.94 197 GLY A N 1
ATOM 1479 C CA . GLY A 1 197 ? -3.972 2.450 -7.459 1.00 94.94 197 GLY A CA 1
ATOM 1480 C C . GLY A 1 197 ? -3.815 1.761 -8.815 1.00 94.94 197 GLY A C 1
ATOM 1481 O O . GLY A 1 197 ? -4.738 1.071 -9.263 1.00 94.94 197 GLY A O 1
ATOM 1482 N N . PHE A 1 198 ? -2.672 1.933 -9.483 1.00 95.12 198 PHE A N 1
ATOM 1483 C CA . PHE A 1 198 ? -2.348 1.148 -10.671 1.00 95.12 198 PHE A CA 1
ATOM 1484 C C . PHE A 1 198 ? -2.037 -0.302 -10.308 1.00 95.12 198 PHE A C 1
ATOM 1486 O O . PHE A 1 198 ? -1.569 -0.608 -9.209 1.00 95.12 198 PHE A O 1
ATOM 1493 N N . ASP A 1 199 ? -2.318 -1.189 -11.256 1.00 94.44 199 ASP A N 1
ATOM 1494 C CA . ASP A 1 199 ? -1.680 -2.496 -11.275 1.00 94.44 199 ASP A CA 1
ATOM 1495 C C . ASP A 1 199 ? -0.265 -2.313 -11.842 1.00 94.44 199 ASP A C 1
ATOM 1497 O O . ASP A 1 199 ? -0.089 -1.598 -12.828 1.00 94.44 199 ASP A O 1
ATOM 1501 N N . VAL A 1 200 ? 0.754 -2.869 -11.195 1.00 95.12 200 VAL A N 1
ATOM 1502 C CA . VAL A 1 200 ? 2.155 -2.566 -11.508 1.00 95.12 200 VAL A CA 1
ATOM 1503 C C . VAL A 1 200 ? 2.908 -3.844 -11.822 1.00 95.12 200 VAL A C 1
ATOM 1505 O O . VAL A 1 200 ? 3.043 -4.717 -10.969 1.00 95.12 200 VAL A O 1
ATOM 1508 N N . ARG A 1 201 ? 3.486 -3.894 -13.025 1.00 95.88 201 ARG A N 1
ATOM 1509 C CA . ARG A 1 201 ? 4.472 -4.906 -13.409 1.00 95.88 201 ARG A CA 1
ATOM 1510 C C . ARG A 1 201 ? 5.864 -4.302 -13.303 1.00 95.88 201 ARG A C 1
ATOM 1512 O O . ARG A 1 201 ? 6.177 -3.344 -14.006 1.00 95.88 201 ARG A O 1
ATOM 1519 N N . MET A 1 202 ? 6.699 -4.840 -12.424 1.00 96.38 202 MET A N 1
ATOM 1520 C CA . MET A 1 202 ? 8.049 -4.318 -12.215 1.00 96.38 202 MET A CA 1
ATOM 1521 C C . MET A 1 202 ? 9.046 -4.944 -13.188 1.00 96.38 202 MET A C 1
ATOM 1523 O O . MET A 1 202 ? 9.048 -6.158 -13.388 1.00 96.38 202 MET A O 1
ATOM 1527 N N . ILE A 1 203 ? 9.936 -4.115 -13.737 1.00 97.44 203 ILE A N 1
ATOM 1528 C CA . ILE A 1 203 ? 11.163 -4.583 -14.386 1.00 97.44 203 ILE A CA 1
ATOM 1529 C C . ILE A 1 203 ? 12.379 -4.004 -13.665 1.00 97.44 203 ILE A C 1
ATOM 1531 O O . ILE A 1 203 ? 12.418 -2.823 -13.329 1.00 97.44 203 ILE A O 1
ATOM 1535 N N . MET A 1 204 ? 13.381 -4.836 -13.431 1.00 97.31 204 MET A N 1
ATOM 1536 C CA . MET A 1 204 ? 14.593 -4.509 -12.694 1.00 97.31 204 MET A CA 1
ATOM 1537 C C . MET A 1 204 ? 15.727 -4.299 -13.689 1.00 97.31 204 MET A C 1
ATOM 1539 O O . MET A 1 204 ? 16.108 -5.205 -14.426 1.00 97.31 204 MET A O 1
ATOM 1543 N N . CYS A 1 205 ? 16.259 -3.086 -13.748 1.00 95.94 205 CYS A N 1
ATOM 1544 C CA . CYS A 1 205 ? 17.253 -2.698 -14.741 1.00 95.94 205 CYS A CA 1
ATOM 1545 C C . CYS A 1 205 ? 18.595 -2.442 -14.052 1.00 95.94 205 CYS A C 1
ATOM 1547 O O . CYS A 1 205 ? 18.707 -1.547 -13.215 1.00 95.94 205 CYS A O 1
ATOM 1549 N N . TYR A 1 206 ? 19.628 -3.195 -14.425 1.00 93.62 206 TYR A N 1
ATOM 1550 C CA . TYR A 1 206 ? 20.936 -3.144 -13.770 1.00 93.62 206 TYR A CA 1
ATOM 1551 C C . TYR A 1 206 ? 22.082 -3.040 -14.772 1.00 93.62 206 TYR A C 1
ATOM 1553 O O . TYR A 1 206 ? 21.987 -3.445 -15.926 1.00 93.62 206 TYR A O 1
ATOM 1561 N N . SER A 1 207 ? 23.193 -2.459 -14.335 1.00 89.81 207 SER A N 1
ATOM 1562 C CA . SER A 1 207 ? 24.426 -2.335 -15.118 1.00 89.81 207 SER A CA 1
ATOM 1563 C C . SER A 1 207 ? 25.493 -3.335 -14.665 1.00 89.81 207 SER A C 1
ATOM 1565 O O . SER A 1 207 ? 26.317 -3.771 -15.473 1.00 89.81 207 SER A O 1
ATOM 1567 N N . LYS A 1 208 ? 25.508 -3.680 -13.370 1.00 90.50 208 LYS A N 1
ATOM 1568 C CA . LYS A 1 208 ? 26.509 -4.555 -12.736 1.00 90.50 208 LYS A CA 1
ATOM 1569 C C . LYS A 1 208 ? 25.837 -5.563 -11.809 1.00 90.50 208 LYS A C 1
ATOM 1571 O O . LYS A 1 208 ? 24.904 -5.201 -11.107 1.00 90.50 208 LYS A O 1
ATOM 1576 N N . GLU A 1 209 ? 26.388 -6.771 -11.710 1.00 90.12 209 GLU A N 1
ATOM 1577 C CA . GLU A 1 209 ? 25.862 -7.819 -10.812 1.00 90.12 209 GLU A CA 1
ATOM 1578 C C . GLU A 1 209 ? 25.808 -7.369 -9.342 1.00 90.12 209 GLU A C 1
ATOM 1580 O O . GLU A 1 209 ? 24.886 -7.705 -8.609 1.00 90.12 209 GLU A O 1
ATOM 1585 N N . SER A 1 210 ? 26.740 -6.506 -8.919 1.00 89.50 210 SER A N 1
ATOM 1586 C CA . SER A 1 210 ? 26.753 -5.927 -7.569 1.00 89.50 210 SER A CA 1
ATOM 1587 C C . SER A 1 210 ? 25.494 -5.119 -7.213 1.00 89.50 210 SER A C 1
ATOM 1589 O O . SER A 1 210 ? 25.284 -4.806 -6.044 1.00 89.50 210 SER A O 1
ATOM 1591 N N . GLU A 1 211 ? 24.683 -4.726 -8.201 1.00 91.25 211 GLU A N 1
ATOM 1592 C CA . GLU A 1 211 ? 23.436 -3.972 -8.009 1.00 91.25 211 GLU A CA 1
ATOM 1593 C C . GLU A 1 211 ? 22.232 -4.891 -7.737 1.00 91.25 211 GLU A C 1
ATOM 1595 O O . GLU A 1 211 ? 21.245 -4.435 -7.158 1.00 91.25 211 GLU A O 1
ATOM 1600 N N . LEU A 1 212 ? 22.317 -6.185 -8.078 1.00 93.81 212 LEU A N 1
ATOM 1601 C CA . LEU A 1 212 ? 21.206 -7.136 -7.949 1.00 93.81 212 LEU A CA 1
ATOM 1602 C C . LEU A 1 212 ? 20.726 -7.282 -6.506 1.00 93.81 212 LEU A C 1
ATOM 1604 O O . LEU A 1 212 ? 19.529 -7.218 -6.244 1.00 93.81 212 LEU A O 1
ATOM 1608 N N . ALA A 1 213 ? 21.650 -7.377 -5.547 1.00 93.69 213 ALA A N 1
ATOM 1609 C CA . ALA A 1 213 ? 21.301 -7.473 -4.129 1.00 93.69 213 ALA A CA 1
ATOM 1610 C C . ALA A 1 213 ? 20.532 -6.239 -3.626 1.00 93.69 213 ALA A C 1
ATOM 1612 O O . ALA A 1 213 ? 19.682 -6.345 -2.741 1.00 93.69 213 ALA A O 1
ATOM 1613 N N . TRP A 1 214 ? 20.824 -5.055 -4.171 1.00 92.00 214 TRP A N 1
ATOM 1614 C CA . TRP A 1 214 ? 20.082 -3.842 -3.838 1.00 92.00 214 TRP A CA 1
ATOM 1615 C C . TRP A 1 214 ? 18.700 -3.844 -4.507 1.00 92.00 214 TRP A C 1
ATOM 1617 O O . TRP A 1 214 ? 17.710 -3.599 -3.820 1.00 92.00 214 TRP A O 1
ATOM 1627 N N . LEU A 1 215 ? 18.609 -4.214 -5.789 1.00 94.75 215 LEU A N 1
ATOM 1628 C CA . LEU A 1 215 ? 17.333 -4.340 -6.505 1.00 94.75 215 LEU A CA 1
ATOM 1629 C C . LEU A 1 215 ? 16.398 -5.362 -5.849 1.00 94.75 215 LEU A C 1
ATOM 1631 O O . LEU A 1 215 ? 15.234 -5.050 -5.625 1.00 94.75 215 LEU A O 1
ATOM 1635 N N . ALA A 1 216 ? 16.907 -6.529 -5.449 1.00 95.00 216 ALA A N 1
ATOM 1636 C CA . ALA A 1 216 ? 16.140 -7.548 -4.733 1.00 95.00 216 ALA A CA 1
ATOM 1637 C C . ALA A 1 216 ? 15.602 -7.025 -3.390 1.00 95.00 216 ALA A C 1
ATOM 1639 O O . ALA A 1 216 ? 14.441 -7.246 -3.044 1.00 95.00 216 ALA A O 1
ATOM 1640 N N . LYS A 1 217 ? 16.410 -6.257 -2.643 1.00 94.25 217 LYS A N 1
ATOM 1641 C CA . LYS A 1 217 ? 15.964 -5.607 -1.398 1.00 94.25 217 LYS A CA 1
ATOM 1642 C C . LYS A 1 217 ? 14.872 -4.571 -1.647 1.00 94.25 217 LYS A C 1
ATOM 1644 O O . LYS A 1 217 ? 13.937 -4.497 -0.854 1.00 94.25 217 LYS A O 1
ATOM 1649 N N . ILE A 1 218 ? 14.975 -3.782 -2.716 1.00 93.69 218 ILE A N 1
ATOM 1650 C CA . ILE A 1 218 ? 13.930 -2.826 -3.099 1.00 93.69 218 ILE A CA 1
ATOM 1651 C C . ILE A 1 218 ? 12.659 -3.562 -3.518 1.00 93.69 218 ILE A C 1
ATOM 1653 O O . ILE A 1 218 ? 11.591 -3.247 -3.001 1.00 93.69 218 ILE A O 1
ATOM 1657 N N . ALA A 1 219 ? 12.768 -4.582 -4.369 1.00 94.62 219 ALA A N 1
ATOM 1658 C CA . ALA A 1 219 ? 11.649 -5.415 -4.794 1.00 94.62 219 ALA A CA 1
ATOM 1659 C C . ALA A 1 219 ? 10.905 -6.000 -3.588 1.00 94.62 219 ALA A C 1
ATOM 1661 O O . ALA A 1 219 ? 9.702 -5.798 -3.461 1.00 94.62 219 ALA A O 1
ATOM 1662 N N . ASN A 1 220 ? 11.629 -6.602 -2.637 1.00 93.75 220 ASN A N 1
ATOM 1663 C CA . ASN A 1 220 ? 11.074 -7.132 -1.389 1.00 93.75 220 ASN A CA 1
ATOM 1664 C C . ASN A 1 220 ? 10.310 -6.077 -0.568 1.00 93.75 220 ASN A C 1
ATOM 1666 O O . ASN A 1 220 ? 9.346 -6.394 0.122 1.00 93.75 220 ASN A O 1
ATOM 1670 N N . ARG A 1 221 ? 10.718 -4.806 -0.640 1.00 92.12 221 ARG A N 1
ATOM 1671 C CA . ARG A 1 221 ? 9.995 -3.711 0.013 1.00 92.12 221 ARG A CA 1
ATOM 1672 C C . ARG A 1 221 ? 8.776 -3.255 -0.782 1.00 92.12 221 ARG A C 1
ATOM 1674 O O . ARG A 1 221 ? 7.875 -2.695 -0.184 1.00 92.12 221 ARG A O 1
ATOM 1681 N N . ILE A 1 222 ? 8.698 -3.471 -2.089 1.00 94.06 222 ILE A N 1
ATOM 1682 C CA . ILE A 1 222 ? 7.566 -3.015 -2.908 1.00 94.06 222 ILE A CA 1
ATOM 1683 C C . ILE A 1 222 ? 6.493 -4.105 -3.028 1.00 94.06 222 ILE A C 1
ATOM 1685 O O . ILE A 1 222 ? 5.310 -3.821 -2.841 1.00 94.06 222 ILE A O 1
ATOM 1689 N N . ILE A 1 223 ? 6.892 -5.355 -3.279 1.00 92.69 223 ILE A N 1
ATOM 1690 C CA . ILE A 1 223 ? 5.989 -6.455 -3.653 1.00 92.69 223 ILE A CA 1
ATOM 1691 C C . ILE A 1 223 ? 4.849 -6.718 -2.651 1.00 92.69 223 ILE A C 1
ATOM 1693 O O . ILE A 1 223 ? 3.733 -6.936 -3.126 1.00 92.69 223 ILE A O 1
ATOM 1697 N N . PRO A 1 224 ? 5.009 -6.585 -1.310 1.00 89.88 224 PRO A N 1
ATOM 1698 C CA . PRO A 1 224 ? 3.903 -6.835 -0.379 1.00 89.88 224 PRO A CA 1
ATOM 1699 C C . PRO A 1 224 ? 2.725 -5.860 -0.553 1.00 89.88 224 PRO A C 1
ATOM 1701 O O . PRO A 1 224 ? 1.602 -6.151 -0.150 1.00 89.88 224 PRO A O 1
ATOM 1704 N N . ARG A 1 225 ? 2.953 -4.706 -1.198 1.00 90.75 225 ARG A N 1
ATOM 1705 C CA . ARG A 1 225 ? 1.943 -3.657 -1.427 1.00 90.75 225 ARG A CA 1
ATOM 1706 C C . ARG A 1 225 ? 1.083 -3.902 -2.669 1.00 90.75 225 ARG A C 1
ATOM 1708 O O . ARG A 1 225 ? 0.117 -3.174 -2.893 1.00 90.75 225 ARG A O 1
ATOM 1715 N N . THR A 1 226 ? 1.412 -4.920 -3.466 1.00 89.00 226 THR A N 1
ATOM 1716 C CA . THR A 1 226 ? 0.627 -5.338 -4.643 1.00 89.00 226 THR A CA 1
ATOM 1717 C C . THR A 1 226 ? -0.629 -6.123 -4.256 1.00 89.00 226 THR A C 1
ATOM 1719 O O . THR A 1 226 ? -1.557 -6.224 -5.048 1.00 89.00 226 THR A O 1
ATOM 1722 N N . ALA A 1 227 ? -0.696 -6.635 -3.019 1.00 84.81 227 ALA A N 1
ATOM 1723 C CA . ALA A 1 227 ? -1.735 -7.556 -2.559 1.00 84.81 227 ALA A CA 1
ATOM 1724 C C . ALA A 1 227 ? -1.825 -8.862 -3.369 1.00 84.81 227 ALA A C 1
ATOM 1726 O O . ALA A 1 227 ? -2.845 -9.543 -3.286 1.00 84.81 227 ALA A O 1
ATOM 1727 N N . GLU A 1 228 ? -0.804 -9.210 -4.151 1.00 88.25 228 GLU A N 1
ATOM 1728 C CA . GLU A 1 228 ? -0.724 -10.494 -4.843 1.00 88.25 228 GLU A CA 1
ATOM 1729 C C . GLU A 1 228 ? -0.038 -11.551 -3.966 1.00 88.25 228 GLU A C 1
ATOM 1731 O O . GLU A 1 228 ? 0.629 -11.234 -2.986 1.00 88.25 228 GLU A O 1
ATOM 1736 N N . GLU A 1 229 ? -0.259 -12.827 -4.277 1.00 87.44 229 GLU A N 1
ATOM 1737 C CA . GLU A 1 229 ? 0.418 -13.944 -3.593 1.00 87.44 229 GLU A CA 1
ATOM 1738 C C . GLU A 1 229 ? 1.753 -14.289 -4.260 1.00 87.44 229 GLU A C 1
ATOM 1740 O O . GLU A 1 229 ? 2.670 -14.775 -3.603 1.00 87.44 229 GLU A O 1
ATOM 1745 N N . GLU A 1 230 ? 1.851 -14.008 -5.556 1.00 91.00 230 GLU A N 1
ATOM 1746 C CA . GLU A 1 230 ? 3.001 -14.271 -6.405 1.00 91.00 230 GLU A CA 1
ATOM 1747 C C . GLU A 1 230 ? 3.232 -13.059 -7.308 1.00 91.00 230 GLU A C 1
ATOM 1749 O O . GLU A 1 230 ? 2.276 -12.452 -7.800 1.00 91.00 230 GLU A O 1
ATOM 1754 N N . VAL A 1 231 ? 4.496 -12.694 -7.515 1.00 92.62 231 VAL A N 1
ATOM 1755 C CA . VAL A 1 231 ? 4.889 -11.591 -8.397 1.00 92.62 231 VAL A CA 1
ATOM 1756 C C . VAL A 1 231 ? 5.980 -12.062 -9.348 1.00 92.62 231 VAL A C 1
ATOM 1758 O O . VAL A 1 231 ? 6.977 -12.641 -8.923 1.00 92.62 231 VAL A O 1
ATOM 1761 N N . GLU A 1 232 ? 5.803 -11.765 -10.632 1.00 94.19 232 GLU A N 1
ATOM 1762 C CA . GLU A 1 232 ? 6.828 -11.950 -11.659 1.00 94.19 232 GLU A CA 1
ATOM 1763 C C . GLU A 1 232 ? 7.709 -10.693 -11.752 1.00 94.19 232 GLU A C 1
ATOM 1765 O O . GLU A 1 232 ? 7.209 -9.574 -11.915 1.00 94.19 232 GLU A O 1
ATOM 1770 N N . LEU A 1 233 ? 9.027 -10.877 -11.672 1.00 95.50 233 LEU A N 1
ATOM 1771 C CA . LEU A 1 233 ? 10.032 -9.826 -11.803 1.00 95.50 233 LEU A CA 1
ATOM 1772 C C . LEU A 1 233 ? 10.942 -10.128 -12.994 1.00 95.50 233 LEU A C 1
ATOM 1774 O O . LEU A 1 233 ? 11.641 -11.137 -13.001 1.00 95.50 233 LEU A O 1
ATOM 1778 N N . ALA A 1 234 ? 10.990 -9.221 -13.970 1.00 95.88 234 ALA A N 1
ATOM 1779 C CA . ALA A 1 234 ? 11.903 -9.348 -15.104 1.00 95.88 234 ALA A CA 1
ATOM 1780 C C . ALA A 1 234 ? 13.168 -8.505 -14.892 1.00 95.88 234 ALA A C 1
ATOM 1782 O O . ALA A 1 234 ? 13.076 -7.322 -14.567 1.00 95.88 234 ALA A O 1
ATOM 1783 N N . PHE A 1 235 ? 14.341 -9.092 -15.112 1.00 97.00 235 PHE A N 1
ATOM 1784 C CA . PHE A 1 235 ? 15.650 -8.471 -14.934 1.00 97.00 235 PHE A CA 1
ATOM 1785 C C . PHE A 1 235 ? 16.336 -8.238 -16.279 1.00 97.00 235 PHE A C 1
ATOM 1787 O O . PHE A 1 235 ? 16.449 -9.144 -17.102 1.00 97.00 235 PHE A O 1
ATOM 1794 N N . TYR A 1 236 ? 16.836 -7.017 -16.477 1.00 96.19 236 TYR A N 1
ATOM 1795 C CA . TYR A 1 236 ? 17.467 -6.568 -17.715 1.00 96.19 236 TYR A CA 1
ATOM 1796 C C . TYR A 1 236 ? 18.828 -5.928 -17.443 1.00 96.19 236 TYR A C 1
ATOM 1798 O O . TYR A 1 236 ? 18.942 -4.961 -16.681 1.00 96.19 236 TYR A O 1
ATOM 1806 N N . LYS A 1 237 ? 19.865 -6.425 -18.122 1.00 94.31 237 LYS A N 1
ATOM 1807 C CA . LYS A 1 237 ? 21.232 -5.903 -18.019 1.00 94.31 237 LYS A CA 1
ATOM 1808 C C . LYS A 1 237 ? 21.505 -4.854 -19.099 1.00 94.31 237 LYS A C 1
ATOM 1810 O O . LYS A 1 237 ? 21.632 -5.182 -20.272 1.00 94.31 237 LYS A O 1
ATOM 1815 N N . LEU A 1 238 ? 21.665 -3.591 -18.706 1.00 86.00 238 LEU A N 1
ATOM 1816 C CA . LEU A 1 238 ? 21.818 -2.435 -19.611 1.00 86.00 238 LEU A CA 1
ATOM 1817 C C . LEU A 1 238 ? 23.277 -2.059 -19.947 1.00 86.00 238 LEU A C 1
ATOM 1819 O O . LEU A 1 238 ? 23.538 -1.036 -20.584 1.00 86.00 238 LEU A O 1
ATOM 1823 N N . GLY A 1 239 ? 24.249 -2.887 -19.554 1.00 75.25 239 GLY A N 1
ATOM 1824 C CA . GLY A 1 239 ? 25.677 -2.606 -19.737 1.00 75.25 239 GLY A CA 1
ATOM 1825 C C . GLY A 1 239 ? 26.186 -1.437 -18.869 1.00 75.25 239 GLY A C 1
ATOM 1826 O O . GLY A 1 239 ? 25.426 -0.808 -18.137 1.00 75.25 239 GLY A O 1
ATOM 1827 N N . PRO A 1 240 ? 27.495 -1.128 -18.882 1.00 68.62 240 PRO A N 1
ATOM 1828 C CA . PRO A 1 240 ? 28.076 -0.152 -17.959 1.00 68.62 240 PRO A CA 1
ATOM 1829 C C . PRO A 1 240 ? 27.669 1.298 -18.274 1.00 68.62 240 PRO A C 1
ATOM 1831 O O . PRO A 1 240 ? 27.851 1.780 -19.397 1.00 68.62 240 PRO A O 1
ATOM 1834 N N . ARG A 1 241 ? 27.243 2.046 -17.241 1.00 67.06 241 ARG A N 1
ATOM 1835 C CA . ARG A 1 241 ? 27.077 3.513 -17.295 1.00 67.06 241 ARG A CA 1
ATOM 1836 C C . ARG A 1 241 ? 28.403 4.170 -17.709 1.00 67.06 241 ARG A C 1
ATOM 1838 O O . ARG A 1 241 ? 29.391 4.111 -16.975 1.00 67.06 241 ARG A O 1
ATOM 1845 N N . ARG A 1 242 ? 28.464 4.778 -18.899 1.00 58.59 242 ARG A N 1
ATOM 1846 C CA . ARG A 1 242 ? 29.693 5.430 -19.389 1.00 58.59 242 ARG A CA 1
ATOM 1847 C C . ARG A 1 242 ? 29.907 6.811 -18.769 1.00 58.59 242 ARG A C 1
ATOM 1849 O O . ARG A 1 242 ? 28.963 7.578 -18.600 1.00 58.59 242 ARG A O 1
ATOM 1856 N N . ARG A 1 243 ? 31.183 7.165 -18.551 1.00 42.75 243 ARG A N 1
ATOM 1857 C CA . ARG A 1 243 ? 31.620 8.545 -18.270 1.00 42.75 243 ARG A CA 1
ATOM 1858 C C . ARG A 1 243 ? 31.107 9.469 -19.384 1.00 42.75 243 ARG A C 1
ATOM 1860 O O . ARG A 1 243 ? 31.392 9.221 -20.551 1.00 42.75 243 ARG A O 1
ATOM 1867 N N . GLY A 1 244 ? 30.335 10.492 -19.018 1.00 48.09 244 GLY A N 1
ATOM 1868 C CA . GLY A 1 244 ? 29.771 11.487 -19.942 1.00 48.09 244 GLY A CA 1
ATOM 1869 C C . GLY A 1 244 ? 28.271 11.343 -20.225 1.00 48.09 244 GLY A C 1
ATOM 1870 O O . GLY A 1 244 ? 27.634 12.350 -20.510 1.00 48.09 244 GLY A O 1
ATOM 1871 N N . ARG A 1 245 ? 27.669 10.151 -20.066 1.00 58.84 245 ARG A N 1
ATOM 1872 C CA . ARG A 1 245 ? 26.202 10.026 -20.044 1.00 58.84 245 ARG A CA 1
ATOM 1873 C C . ARG A 1 245 ? 25.719 10.383 -18.642 1.00 58.84 245 ARG A C 1
ATOM 1875 O O . ARG A 1 245 ? 25.905 9.611 -17.704 1.00 58.84 245 ARG A O 1
ATOM 1882 N N . GLY A 1 246 ? 25.166 11.584 -18.500 1.00 69.69 246 GLY A N 1
ATOM 1883 C CA . GLY A 1 246 ? 24.462 11.981 -17.286 1.00 69.69 246 GLY A CA 1
ATOM 1884 C C . GLY A 1 246 ? 23.249 11.085 -17.024 1.00 69.69 246 GLY A C 1
ATOM 1885 O O . GLY A 1 246 ? 22.850 10.284 -17.873 1.00 69.69 246 GLY A O 1
ATOM 1886 N N . TYR A 1 247 ? 22.646 11.255 -15.851 1.00 78.81 247 TYR A N 1
ATOM 1887 C CA . TYR A 1 247 ? 21.406 10.582 -15.465 1.00 78.81 247 TYR A CA 1
ATOM 1888 C C . TYR A 1 247 ? 20.315 10.579 -16.562 1.00 78.81 247 TYR A C 1
ATOM 1890 O O . TYR A 1 247 ? 19.790 9.498 -16.839 1.00 78.81 247 TYR A O 1
ATOM 1898 N N . PRO A 1 248 ? 20.036 11.699 -17.273 1.00 79.94 248 PRO A N 1
ATOM 1899 C CA . PRO A 1 248 ? 18.979 11.739 -18.291 1.00 79.94 248 PRO A CA 1
ATOM 1900 C C . PRO A 1 248 ? 19.195 10.757 -19.449 1.00 79.94 248 PRO A C 1
ATOM 1902 O O . PRO A 1 248 ? 18.270 10.065 -19.864 1.00 79.94 248 PRO A O 1
ATOM 1905 N N . GLY A 1 249 ? 20.437 10.602 -19.921 1.00 79.75 249 GLY A N 1
ATOM 1906 C CA . GLY A 1 249 ? 20.749 9.665 -21.003 1.00 79.75 249 GLY A CA 1
ATOM 1907 C C . GLY A 1 249 ? 20.595 8.196 -20.589 1.00 79.75 249 GLY A C 1
ATOM 1908 O O . GLY A 1 249 ? 20.242 7.349 -21.414 1.00 79.75 249 GLY A O 1
ATOM 1909 N N . TYR A 1 250 ? 20.847 7.877 -19.314 1.00 85.00 250 TYR A N 1
ATOM 1910 C CA . TYR A 1 250 ? 20.565 6.545 -18.773 1.00 85.00 250 TYR A CA 1
ATOM 1911 C C . TYR A 1 250 ? 19.057 6.322 -18.631 1.00 85.00 250 TYR A C 1
ATOM 1913 O O . TYR A 1 250 ? 18.564 5.306 -19.116 1.00 85.00 250 TYR A O 1
ATOM 1921 N N . LEU A 1 251 ? 18.325 7.294 -18.073 1.00 88.88 251 LEU A N 1
ATOM 1922 C CA . LEU A 1 251 ? 16.865 7.256 -17.984 1.00 88.88 251 LEU A CA 1
ATOM 1923 C C . LEU A 1 251 ? 16.235 7.014 -19.359 1.00 88.88 251 LEU A C 1
ATOM 1925 O O . LEU A 1 251 ? 15.459 6.080 -19.508 1.00 88.88 251 LEU A O 1
ATOM 1929 N N . ARG A 1 252 ? 16.613 7.780 -20.387 1.00 88.88 252 ARG A N 1
ATOM 1930 C CA . ARG A 1 252 ? 16.080 7.607 -21.746 1.00 88.88 252 ARG A CA 1
ATOM 1931 C C . ARG A 1 252 ? 16.359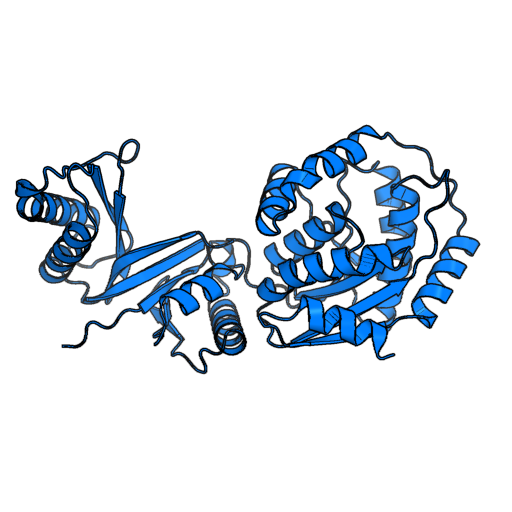 6.215 -22.323 1.00 88.88 252 ARG A C 1
ATOM 1933 O O . ARG A 1 252 ? 15.495 5.648 -22.984 1.00 88.88 252 ARG A O 1
ATOM 1940 N N . THR A 1 253 ? 17.523 5.629 -22.020 1.00 90.69 253 THR A N 1
ATOM 1941 C CA . THR A 1 253 ? 17.847 4.239 -22.404 1.00 90.69 253 THR A CA 1
ATOM 1942 C C . THR A 1 253 ? 16.910 3.244 -21.705 1.00 90.69 253 THR A C 1
ATOM 1944 O O . THR A 1 253 ? 16.346 2.371 -22.359 1.00 90.69 253 THR A O 1
ATOM 1947 N N . VAL A 1 254 ? 16.704 3.399 -20.391 1.00 94.69 254 VAL A N 1
ATOM 1948 C CA . VAL A 1 254 ? 15.771 2.563 -19.616 1.00 94.69 254 VAL A CA 1
ATOM 1949 C C . VAL A 1 254 ? 14.338 2.721 -20.122 1.00 94.69 254 VAL A C 1
ATOM 1951 O O . VAL A 1 254 ? 13.624 1.733 -20.229 1.00 94.69 254 VAL A O 1
ATOM 1954 N N . MET A 1 255 ? 13.910 3.936 -20.463 1.00 95.75 255 MET A N 1
ATOM 1955 C CA . MET A 1 255 ? 12.551 4.180 -20.945 1.00 95.75 255 MET A CA 1
ATOM 1956 C C . MET A 1 255 ? 12.312 3.592 -22.336 1.00 95.75 255 MET A C 1
ATOM 1958 O O . MET A 1 255 ? 11.231 3.067 -22.581 1.00 95.75 255 MET A O 1
ATOM 1962 N N . ASN A 1 256 ? 13.317 3.586 -23.217 1.00 94.62 256 ASN A N 1
ATOM 1963 C CA . ASN A 1 256 ? 13.227 2.870 -24.492 1.00 94.62 256 ASN A CA 1
ATOM 1964 C C . ASN A 1 256 ? 13.092 1.349 -24.276 1.00 94.62 256 ASN A C 1
ATOM 1966 O O . ASN A 1 256 ? 12.205 0.722 -24.858 1.00 94.62 256 ASN A O 1
ATOM 1970 N N . LEU A 1 257 ? 13.892 0.775 -23.365 1.00 96.31 257 LEU A N 1
ATOM 1971 C CA . LEU A 1 257 ? 13.744 -0.622 -22.940 1.00 96.31 257 LEU A CA 1
ATOM 1972 C C . LEU A 1 257 ? 12.341 -0.895 -22.383 1.00 96.31 257 LEU A C 1
ATOM 1974 O O . LEU A 1 257 ? 11.689 -1.840 -22.817 1.00 96.31 257 LEU A O 1
ATOM 1978 N N . ALA A 1 258 ? 11.868 -0.063 -21.454 1.00 97.50 258 ALA A N 1
ATOM 1979 C CA . ALA A 1 258 ? 10.560 -0.202 -20.826 1.00 97.50 258 ALA A CA 1
ATOM 1980 C C . ALA A 1 258 ? 9.425 -0.121 -21.855 1.00 97.50 258 ALA A C 1
ATOM 1982 O O . ALA A 1 258 ? 8.514 -0.940 -21.807 1.00 97.50 258 ALA A O 1
ATOM 1983 N N . GLY A 1 259 ? 9.498 0.805 -22.817 1.00 97.44 259 GLY A N 1
ATOM 1984 C CA . GLY A 1 259 ? 8.519 0.922 -23.899 1.00 97.44 259 GLY A CA 1
ATOM 1985 C C . GLY A 1 259 ? 8.462 -0.331 -24.774 1.00 97.44 259 GLY A C 1
ATOM 1986 O O . GLY A 1 259 ? 7.381 -0.851 -25.043 1.00 97.44 259 GLY A O 1
ATOM 1987 N N . ARG A 1 260 ? 9.621 -0.880 -25.158 1.00 96.50 260 ARG A N 1
ATOM 1988 C CA . ARG A 1 260 ? 9.690 -2.112 -25.962 1.00 96.50 260 ARG A CA 1
ATOM 1989 C C . ARG A 1 260 ? 9.251 -3.353 -25.185 1.00 96.50 260 ARG A C 1
ATOM 1991 O O . ARG A 1 260 ? 8.525 -4.179 -25.733 1.00 96.50 260 ARG A O 1
ATOM 1998 N N . ALA A 1 261 ? 9.638 -3.464 -23.915 1.00 96.50 261 ALA A N 1
ATOM 1999 C CA . ALA A 1 261 ? 9.187 -4.534 -23.028 1.00 96.50 261 ALA A CA 1
ATOM 2000 C C . ALA A 1 261 ? 7.669 -4.462 -22.785 1.00 96.50 261 ALA A C 1
ATOM 2002 O O . ALA A 1 261 ? 6.990 -5.486 -22.813 1.00 96.50 261 ALA A O 1
ATOM 2003 N N . ALA A 1 262 ? 7.121 -3.255 -22.611 1.00 96.75 262 ALA A N 1
ATOM 2004 C CA . ALA A 1 262 ? 5.686 -3.038 -22.465 1.00 96.75 262 ALA A CA 1
ATOM 2005 C C . ALA A 1 262 ? 4.931 -3.457 -23.732 1.00 96.75 262 ALA A C 1
ATOM 2007 O O . ALA A 1 262 ? 3.996 -4.251 -23.636 1.00 96.75 262 ALA A O 1
ATOM 2008 N N . ALA A 1 263 ? 5.389 -3.026 -24.912 1.00 95.50 263 ALA A N 1
ATOM 2009 C CA . ALA A 1 263 ? 4.801 -3.423 -26.189 1.00 95.50 263 ALA A CA 1
ATOM 2010 C C . A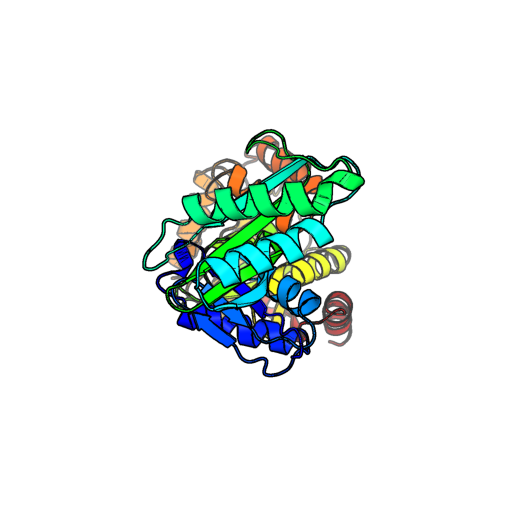LA A 1 263 ? 4.804 -4.951 -26.381 1.00 95.50 263 ALA A C 1
ATOM 2012 O O . ALA A 1 263 ? 3.775 -5.526 -26.733 1.00 95.50 263 ALA A O 1
ATOM 2013 N N . ALA A 1 264 ? 5.925 -5.619 -26.084 1.00 94.19 264 ALA A N 1
ATOM 2014 C CA . ALA A 1 264 ? 6.034 -7.078 -26.160 1.00 94.19 264 ALA A CA 1
ATOM 2015 C C . ALA A 1 264 ? 5.077 -7.800 -25.193 1.00 94.19 264 ALA A C 1
ATOM 2017 O O . ALA A 1 264 ? 4.554 -8.863 -25.516 1.00 94.19 264 ALA A O 1
ATOM 2018 N N . ALA A 1 265 ? 4.812 -7.206 -24.028 1.00 93.62 265 ALA A N 1
ATOM 2019 C CA . ALA A 1 265 ? 3.884 -7.725 -23.027 1.00 93.62 265 ALA A CA 1
ATOM 2020 C C . ALA A 1 265 ? 2.416 -7.293 -23.243 1.00 93.62 265 ALA A C 1
ATOM 2022 O O . ALA A 1 265 ? 1.566 -7.612 -22.411 1.00 93.62 265 ALA A O 1
ATOM 2023 N N . GLY A 1 266 ? 2.102 -6.542 -24.308 1.00 95.00 266 GLY A N 1
ATOM 2024 C CA . GLY A 1 266 ? 0.761 -5.987 -24.541 1.00 95.00 266 GLY A CA 1
ATOM 2025 C C . GLY A 1 266 ? 0.341 -4.909 -23.531 1.00 95.00 266 GLY A C 1
ATOM 2026 O O . GLY A 1 266 ? -0.846 -4.610 -23.391 1.00 95.00 266 GLY A O 1
ATOM 2027 N N . ILE A 1 267 ? 1.300 -4.327 -22.811 1.00 96.38 267 ILE A N 1
ATOM 2028 C CA . ILE A 1 267 ? 1.091 -3.248 -21.847 1.00 96.38 267 ILE A CA 1
ATOM 2029 C C . ILE A 1 267 ? 1.205 -1.912 -22.582 1.00 96.38 267 ILE A C 1
ATOM 2031 O O . ILE A 1 267 ? 2.181 -1.641 -23.272 1.00 96.38 267 ILE A O 1
ATOM 2035 N N . THR A 1 268 ? 0.211 -1.046 -22.401 1.00 96.25 268 THR A N 1
ATOM 2036 C CA . THR A 1 268 ? 0.129 0.251 -23.095 1.00 96.25 268 THR A CA 1
ATOM 2037 C C . THR A 1 268 ? 0.660 1.421 -22.273 1.00 96.25 268 THR A C 1
ATOM 2039 O O . THR A 1 268 ? 0.668 2.545 -22.765 1.00 96.25 268 THR A O 1
ATOM 2042 N N . HIS A 1 269 ? 1.051 1.189 -21.015 1.00 96.75 269 HIS A N 1
ATOM 2043 C CA . HIS A 1 269 ? 1.469 2.240 -20.090 1.00 96.75 269 HIS A CA 1
ATOM 2044 C C . HIS A 1 269 ? 2.798 1.899 -19.408 1.00 96.75 269 HIS A C 1
ATOM 2046 O O . HIS A 1 269 ? 2.979 0.789 -18.907 1.00 96.75 269 HIS A O 1
ATOM 2052 N N . VAL A 1 270 ? 3.698 2.876 -19.317 1.00 97.81 270 VAL A N 1
ATOM 2053 C CA . VAL A 1 270 ? 4.957 2.772 -18.562 1.00 97.81 270 VAL A CA 1
ATOM 2054 C C . VAL A 1 270 ? 5.044 3.880 -17.524 1.00 97.81 270 VAL A C 1
ATOM 2056 O O . VAL A 1 270 ? 4.621 5.005 -17.777 1.00 97.81 270 VAL A O 1
ATOM 2059 N N . SER A 1 271 ? 5.608 3.584 -16.357 1.00 96.88 271 SER A N 1
ATOM 2060 C CA . SER A 1 271 ? 5.920 4.617 -15.372 1.00 96.88 271 SER A CA 1
ATOM 2061 C C . SER A 1 271 ? 7.211 5.318 -15.770 1.00 96.88 271 SER A C 1
ATOM 2063 O O . SER A 1 271 ? 8.238 4.669 -15.960 1.00 96.88 271 SER A O 1
ATOM 2065 N N . LEU A 1 272 ? 7.160 6.640 -15.880 1.00 95.56 272 LEU A N 1
ATOM 2066 C CA . LEU A 1 272 ? 8.304 7.505 -16.095 1.00 95.56 272 LEU A CA 1
ATOM 2067 C C . LEU A 1 272 ? 8.803 8.004 -14.729 1.00 95.56 272 LEU A C 1
ATOM 2069 O O . LEU A 1 272 ? 8.151 8.853 -14.111 1.00 95.56 272 LEU A O 1
ATOM 2073 N N . PRO A 1 273 ? 9.960 7.520 -14.240 1.00 92.44 273 PRO A N 1
ATOM 2074 C CA . PRO A 1 273 ? 10.532 7.948 -12.970 1.00 92.44 273 PRO A CA 1
ATOM 2075 C C . PRO A 1 273 ? 11.264 9.285 -13.116 1.00 92.44 273 PRO A C 1
ATOM 2077 O O . PRO A 1 273 ? 12.472 9.389 -12.919 1.00 92.44 273 PRO A O 1
ATOM 2080 N N . ALA A 1 274 ? 10.517 10.316 -13.501 1.00 88.81 274 ALA A N 1
ATOM 2081 C CA . ALA A 1 274 ? 11.011 11.666 -13.702 1.00 88.81 274 ALA A CA 1
ATOM 2082 C C . ALA A 1 274 ? 10.151 12.674 -12.945 1.00 88.81 274 ALA A C 1
ATOM 2084 O O . ALA A 1 274 ? 8.944 12.502 -12.786 1.00 88.81 274 ALA A O 1
ATOM 2085 N N . SER A 1 275 ? 10.788 13.763 -12.531 1.00 85.12 275 SER A N 1
ATOM 2086 C CA . SER A 1 275 ? 10.117 14.961 -12.046 1.00 85.12 275 SER A CA 1
ATOM 2087 C C . SER A 1 275 ? 10.801 16.177 -12.664 1.00 85.12 275 SER A C 1
ATOM 2089 O O . SER A 1 275 ? 12.037 16.206 -12.666 1.00 85.12 275 SER A O 1
ATOM 2091 N N . PRO A 1 276 ? 10.049 17.198 -13.116 1.00 82.88 276 PRO A N 1
ATOM 2092 C CA . PRO A 1 276 ? 10.621 18.465 -13.577 1.00 82.88 276 PRO A CA 1
ATOM 2093 C C . PRO A 1 276 ? 11.498 19.174 -12.530 1.00 82.88 276 PRO A C 1
ATOM 2095 O O . PRO A 1 276 ? 12.276 20.057 -12.872 1.00 82.88 276 PRO A O 1
ATOM 2098 N N . LEU A 1 277 ? 11.394 18.785 -11.252 1.00 78.69 277 LEU A N 1
ATOM 2099 C CA . LEU A 1 277 ? 12.243 19.284 -10.164 1.00 78.69 277 LEU A CA 1
ATOM 2100 C C . LEU A 1 277 ? 13.672 18.713 -10.187 1.00 78.69 277 LEU A C 1
ATOM 2102 O O . LEU A 1 277 ? 14.559 19.264 -9.543 1.00 78.69 277 LEU A O 1
ATOM 2106 N N . ILE A 1 278 ? 13.883 17.590 -10.879 1.00 78.00 278 ILE A N 1
ATOM 2107 C CA . ILE A 1 278 ? 15.148 16.834 -10.898 1.00 78.00 278 ILE A CA 1
ATOM 2108 C C . ILE A 1 278 ? 15.701 16.745 -12.324 1.00 78.00 278 ILE A C 1
ATOM 2110 O O . ILE A 1 278 ? 16.912 16.785 -12.532 1.00 78.00 278 ILE A O 1
ATOM 2114 N N . ILE A 1 279 ? 14.817 16.600 -13.312 1.00 80.50 279 ILE A N 1
ATOM 2115 C CA . ILE A 1 279 ? 15.162 16.351 -14.710 1.00 80.50 279 ILE A CA 1
ATOM 2116 C C . ILE A 1 279 ? 14.661 17.524 -15.557 1.00 80.50 279 ILE A C 1
ATOM 2118 O O . ILE A 1 279 ? 13.512 17.931 -15.386 1.00 80.50 279 ILE A O 1
ATOM 2122 N N . PRO A 1 280 ? 15.482 18.059 -16.481 1.00 82.44 280 PRO A N 1
ATOM 2123 C CA . PRO A 1 280 ? 15.059 19.126 -17.382 1.00 82.44 280 PRO A CA 1
ATOM 2124 C C . PRO A 1 280 ? 13.804 18.750 -18.172 1.00 82.44 280 PRO A C 1
ATOM 2126 O O . PRO A 1 280 ? 13.704 17.630 -18.674 1.00 82.44 280 PRO A O 1
ATOM 2129 N N . ALA A 1 281 ? 12.887 19.706 -18.334 1.00 86.06 281 ALA A N 1
ATOM 2130 C CA . ALA A 1 281 ? 11.639 19.497 -19.069 1.00 86.06 281 ALA A CA 1
ATOM 2131 C C . ALA A 1 281 ? 11.883 19.007 -20.507 1.00 86.06 281 ALA A C 1
ATOM 2133 O O . ALA A 1 281 ? 11.247 18.053 -20.928 1.00 86.06 281 ALA A O 1
ATOM 2134 N N . GLU A 1 282 ? 12.881 19.554 -21.208 1.00 85.25 282 GLU A N 1
ATOM 2135 C CA . GLU A 1 282 ? 13.226 19.142 -22.580 1.00 85.25 282 GLU A CA 1
ATOM 2136 C C . GLU A 1 282 ? 13.604 17.653 -22.690 1.00 85.25 282 GLU A C 1
ATOM 2138 O O . GLU A 1 282 ? 13.260 16.984 -23.664 1.00 85.25 282 GLU A O 1
ATOM 2143 N N . GLU A 1 283 ? 14.293 17.106 -21.682 1.00 85.12 283 GLU A N 1
ATOM 2144 C CA . GLU A 1 283 ? 14.644 15.679 -21.644 1.00 85.12 283 GLU A CA 1
ATOM 2145 C C . GLU A 1 283 ? 13.408 14.817 -21.355 1.00 85.12 283 GLU A C 1
ATOM 2147 O O . GLU A 1 283 ? 13.253 13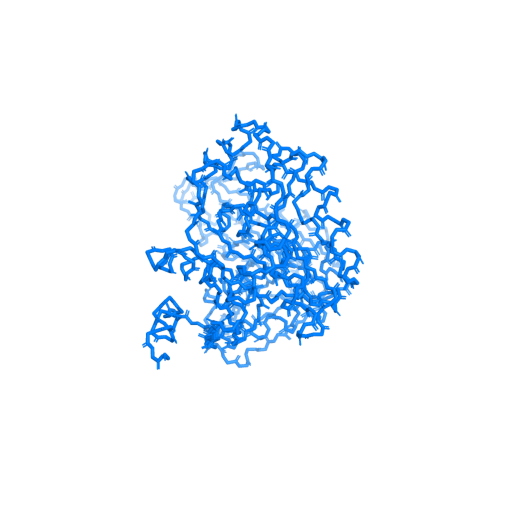.742 -21.936 1.00 85.12 283 GLU A O 1
ATOM 2152 N N . ILE A 1 284 ? 12.509 15.295 -20.485 1.00 90.44 284 ILE A N 1
ATOM 2153 C CA . ILE A 1 284 ? 11.221 14.642 -20.215 1.00 90.44 284 ILE A CA 1
ATOM 2154 C C . ILE A 1 284 ? 10.383 14.609 -21.498 1.00 90.44 284 ILE A C 1
ATOM 2156 O O . ILE A 1 284 ? 9.957 13.531 -21.904 1.00 90.44 284 ILE A O 1
ATOM 2160 N N . ASP A 1 285 ? 10.216 15.745 -22.173 1.00 91.69 285 ASP A N 1
ATOM 2161 C CA . ASP A 1 285 ? 9.439 15.868 -23.410 1.00 91.69 285 ASP A CA 1
ATOM 2162 C C . ASP A 1 285 ? 10.001 14.973 -24.521 1.00 91.69 285 ASP A C 1
ATOM 2164 O O . ASP A 1 285 ? 9.247 14.301 -25.226 1.00 91.69 285 ASP A O 1
ATOM 2168 N N . GLY A 1 286 ? 11.331 14.884 -24.636 1.00 90.75 286 GLY A N 1
ATOM 2169 C CA . GLY A 1 286 ? 11.986 13.972 -25.571 1.00 90.75 286 GLY A CA 1
ATOM 2170 C C . GLY A 1 286 ? 11.672 12.496 -25.296 1.00 90.75 286 GLY A C 1
ATOM 2171 O O . GLY A 1 286 ? 11.414 11.739 -26.230 1.00 90.75 286 GLY A O 1
ATOM 2172 N N . ILE A 1 287 ? 11.659 12.079 -24.026 1.00 92.88 287 ILE A N 1
ATOM 2173 C CA . ILE A 1 287 ? 11.279 10.712 -23.634 1.00 92.88 287 ILE A CA 1
ATOM 2174 C C . ILE A 1 287 ? 9.792 10.458 -23.905 1.00 92.88 287 ILE A C 1
ATOM 2176 O O . ILE A 1 287 ? 9.437 9.392 -24.408 1.00 92.88 287 ILE A O 1
ATOM 2180 N N . LEU A 1 288 ? 8.928 11.420 -23.576 1.00 95.06 288 LEU A N 1
ATOM 2181 C CA . LEU A 1 288 ? 7.490 11.327 -23.826 1.00 95.06 288 LEU A CA 1
ATOM 2182 C C . LEU A 1 288 ? 7.203 11.165 -25.323 1.00 95.06 288 LEU A C 1
ATOM 2184 O O . LEU A 1 288 ? 6.439 10.279 -25.694 1.00 95.06 288 LEU A O 1
ATOM 2188 N N . GLY A 1 289 ? 7.868 11.947 -26.178 1.00 95.19 289 GLY A N 1
ATOM 2189 C CA . GLY A 1 289 ? 7.744 11.840 -27.633 1.00 95.19 289 GLY A CA 1
ATOM 2190 C C . GLY A 1 289 ? 8.231 10.499 -28.193 1.00 95.19 289 GLY A C 1
ATOM 2191 O O . GLY A 1 289 ? 7.580 9.932 -29.073 1.00 95.19 289 GLY A O 1
ATOM 2192 N N . ASP A 1 290 ? 9.337 9.957 -27.667 1.00 92.19 290 ASP A N 1
ATOM 2193 C CA . ASP A 1 290 ? 9.836 8.629 -28.055 1.00 92.19 290 ASP A CA 1
ATOM 2194 C C . ASP A 1 290 ? 8.824 7.518 -27.706 1.00 92.19 290 ASP A C 1
ATOM 2196 O O . ASP A 1 290 ? 8.605 6.608 -28.508 1.00 92.19 290 ASP A O 1
ATOM 2200 N N . LEU A 1 291 ? 8.205 7.587 -26.521 1.00 95.81 291 LEU A N 1
ATOM 2201 C CA . LEU A 1 291 ? 7.212 6.610 -26.056 1.00 95.81 291 LEU A CA 1
ATOM 2202 C C . LEU A 1 291 ? 5.890 6.719 -26.823 1.00 95.81 291 LEU A C 1
ATOM 2204 O O . LEU A 1 291 ? 5.354 5.698 -27.257 1.00 95.81 291 LEU A O 1
ATOM 2208 N N . ASP A 1 292 ? 5.403 7.939 -27.049 1.00 95.44 292 ASP A N 1
ATOM 2209 C CA . ASP A 1 292 ? 4.178 8.197 -27.811 1.00 95.44 292 ASP A CA 1
ATOM 2210 C C . ASP A 1 292 ? 4.307 7.708 -29.261 1.00 95.44 292 ASP A C 1
ATOM 2212 O O . ASP A 1 292 ? 3.431 7.011 -29.772 1.00 95.44 292 ASP A O 1
ATOM 2216 N N . SER A 1 293 ? 5.471 7.935 -29.884 1.00 93.56 293 SER A N 1
ATOM 2217 C CA . SER A 1 293 ? 5.789 7.407 -31.221 1.00 93.56 293 SER A CA 1
ATOM 2218 C C . SER A 1 293 ? 5.767 5.873 -31.286 1.00 93.56 293 SER A C 1
ATOM 2220 O O . SER A 1 293 ? 5.575 5.303 -32.359 1.00 93.56 293 SER A O 1
ATOM 2222 N N . ALA A 1 294 ? 5.967 5.197 -30.152 1.00 92.06 294 ALA A N 1
ATOM 2223 C CA . ALA A 1 294 ? 5.871 3.745 -30.018 1.00 92.06 294 ALA A CA 1
ATOM 2224 C C . ALA A 1 294 ? 4.469 3.263 -29.587 1.00 92.06 294 ALA A C 1
ATOM 2226 O O . ALA A 1 294 ? 4.276 2.065 -29.378 1.00 92.06 294 ALA A O 1
ATOM 2227 N N . GLY A 1 295 ? 3.491 4.165 -29.442 1.00 95.31 295 GLY A N 1
ATOM 2228 C CA . GLY A 1 295 ? 2.140 3.850 -28.973 1.00 95.31 295 GLY A CA 1
ATOM 2229 C C . GLY A 1 295 ? 2.058 3.530 -27.476 1.00 95.31 295 GLY A C 1
ATOM 2230 O O . GLY A 1 295 ? 1.101 2.886 -27.040 1.00 95.31 295 GLY A O 1
ATOM 2231 N N . ILE A 1 296 ? 3.056 3.947 -26.692 1.00 97.56 296 ILE A N 1
ATOM 2232 C CA . ILE A 1 296 ? 3.137 3.713 -25.250 1.00 97.56 296 ILE A CA 1
ATOM 2233 C C . ILE A 1 296 ? 2.855 5.014 -24.496 1.00 97.56 296 ILE A C 1
ATOM 2235 O O . ILE A 1 296 ? 3.575 5.999 -24.627 1.00 97.56 296 ILE A O 1
ATOM 2239 N N . ALA A 1 297 ? 1.842 5.000 -23.633 1.00 96.06 297 ALA A N 1
ATOM 2240 C CA . ALA A 1 297 ? 1.541 6.123 -22.759 1.00 96.06 297 ALA A CA 1
ATOM 2241 C C . ALA A 1 297 ? 2.495 6.144 -21.555 1.00 96.06 297 ALA A C 1
ATOM 2243 O O . ALA A 1 297 ? 2.633 5.160 -20.826 1.00 96.06 297 ALA A O 1
ATOM 2244 N N . ALA A 1 298 ? 3.125 7.284 -21.299 1.00 94.75 298 ALA A N 1
ATOM 2245 C CA . ALA A 1 298 ? 3.906 7.475 -20.086 1.00 94.75 298 ALA A CA 1
ATOM 2246 C C . ALA A 1 298 ? 3.020 7.969 -18.938 1.00 94.75 298 ALA A C 1
ATOM 2248 O O . ALA A 1 298 ? 2.184 8.857 -19.107 1.00 94.75 298 ALA A O 1
ATOM 2249 N N . TYR A 1 299 ? 3.247 7.428 -17.747 1.00 92.50 299 TYR A N 1
ATOM 2250 C CA . TYR A 1 299 ? 2.650 7.894 -16.508 1.00 92.50 299 TYR A CA 1
ATOM 2251 C C . TYR A 1 299 ? 3.726 8.509 -15.617 1.00 92.50 299 TYR A C 1
ATOM 2253 O O . TYR A 1 299 ? 4.744 7.875 -15.367 1.00 92.50 299 TYR A O 1
ATOM 2261 N N . MET A 1 300 ? 3.515 9.730 -15.131 1.00 91.62 300 MET A N 1
ATOM 2262 C CA . MET A 1 300 ? 4.455 10.423 -14.246 1.00 91.62 300 MET A CA 1
ATOM 2263 C C . MET A 1 300 ? 3.889 10.450 -12.823 1.00 91.62 300 MET A C 1
ATOM 2265 O O . MET A 1 300 ? 3.158 11.377 -12.479 1.00 91.62 300 MET A O 1
ATOM 2269 N N . PRO A 1 301 ? 4.193 9.446 -11.984 1.00 90.19 301 PRO A N 1
ATOM 2270 C CA . PRO A 1 301 ? 3.574 9.320 -10.668 1.00 90.19 301 PRO A CA 1
ATOM 2271 C C . PRO A 1 301 ? 4.150 10.289 -9.627 1.00 90.19 301 PRO A C 1
ATOM 2273 O O . PRO A 1 301 ? 3.641 10.350 -8.515 1.00 90.19 301 PRO A O 1
ATOM 2276 N N . LEU A 1 302 ? 5.228 11.012 -9.939 1.00 88.69 302 LEU A N 1
ATOM 2277 C CA . LEU A 1 302 ? 5.929 11.873 -8.989 1.00 88.69 302 LEU A CA 1
ATOM 2278 C C . LEU A 1 302 ? 5.401 13.315 -9.063 1.00 88.69 302 LEU A C 1
ATOM 2280 O O . LEU A 1 302 ? 5.926 14.127 -9.826 1.00 88.69 302 LEU A O 1
ATOM 2284 N N . GLY A 1 303 ? 4.369 13.635 -8.272 1.00 71.00 303 GLY A N 1
ATOM 2285 C CA . GLY A 1 303 ? 3.687 14.935 -8.307 1.00 71.00 303 GLY A CA 1
ATOM 2286 C C . GLY A 1 303 ? 4.370 16.062 -7.519 1.00 71.00 303 GLY A C 1
ATOM 2287 O O . GLY A 1 303 ? 4.174 17.233 -7.838 1.00 71.00 303 GLY A O 1
ATOM 2288 N N . GLY A 1 304 ? 5.198 15.743 -6.516 1.00 78.81 304 GLY A N 1
ATOM 2289 C CA . GLY A 1 304 ? 5.901 16.734 -5.688 1.00 78.81 304 GLY A CA 1
ATOM 2290 C C . GLY A 1 304 ? 6.883 16.120 -4.683 1.00 78.81 304 GLY A C 1
ATOM 2291 O O . GLY A 1 304 ? 6.911 14.904 -4.499 1.00 78.81 304 GLY A O 1
ATOM 2292 N N . LEU A 1 305 ? 7.703 16.955 -4.030 1.00 77.88 305 LEU A N 1
ATOM 2293 C CA . LEU A 1 305 ? 8.755 16.497 -3.102 1.00 77.88 305 LEU A CA 1
ATOM 2294 C C . LEU A 1 305 ? 8.196 15.766 -1.876 1.00 77.88 305 LEU A C 1
ATOM 2296 O O . LEU A 1 305 ? 8.713 14.712 -1.526 1.00 77.88 305 LEU A O 1
ATOM 2300 N N . GLU A 1 306 ? 7.112 16.259 -1.271 1.00 80.00 306 GLU A N 1
ATOM 2301 C CA . GLU A 1 306 ? 6.496 15.610 -0.102 1.00 80.00 306 GLU A CA 1
ATOM 2302 C C . GLU A 1 306 ? 6.018 14.183 -0.415 1.00 80.00 306 GLU A C 1
ATOM 2304 O O . GLU A 1 306 ? 6.179 13.265 0.393 1.00 80.00 306 GLU A O 1
ATOM 2309 N N . GLU A 1 307 ? 5.463 13.969 -1.613 1.00 81.69 307 GLU A N 1
ATOM 2310 C CA . GLU A 1 307 ? 5.058 12.641 -2.077 1.00 81.69 307 GLU A CA 1
ATOM 2311 C C . GLU A 1 307 ? 6.280 11.733 -2.272 1.00 81.69 307 GLU A C 1
ATOM 2313 O O . GLU A 1 307 ? 6.259 10.571 -1.857 1.00 81.69 307 GLU A O 1
ATOM 2318 N N . MET A 1 308 ? 7.364 12.262 -2.849 1.00 85.69 308 MET A N 1
ATOM 2319 C CA . MET A 1 308 ? 8.616 11.520 -3.011 1.00 85.69 308 MET A CA 1
ATOM 2320 C C . MET A 1 308 ? 9.211 11.108 -1.661 1.00 85.69 308 MET A C 1
ATOM 2322 O O . MET A 1 308 ? 9.551 9.940 -1.477 1.00 85.69 308 MET A O 1
ATOM 2326 N N . GLU A 1 309 ? 9.295 12.033 -0.704 1.00 83.00 309 GLU A N 1
ATOM 2327 C CA . GLU A 1 309 ? 9.818 11.775 0.640 1.00 83.00 309 GLU A CA 1
ATOM 2328 C C . GLU A 1 309 ? 8.956 10.769 1.405 1.00 83.00 309 GLU A C 1
ATOM 2330 O O . GLU A 1 309 ? 9.479 9.821 1.994 1.00 83.00 309 GLU A O 1
ATOM 2335 N N . GLY A 1 310 ? 7.629 10.922 1.351 1.00 85.19 310 GLY A N 1
ATOM 2336 C CA . GLY A 1 310 ? 6.697 9.996 1.988 1.00 85.19 310 GLY A CA 1
ATOM 2337 C C . GLY A 1 310 ? 6.822 8.572 1.444 1.00 85.19 310 GLY A C 1
ATOM 2338 O O . GLY A 1 310 ? 6.849 7.616 2.216 1.00 85.19 310 GLY A O 1
ATOM 2339 N N . ASN A 1 311 ? 6.946 8.417 0.124 1.00 87.62 311 ASN A N 1
ATOM 2340 C CA . ASN A 1 311 ? 7.137 7.107 -0.499 1.00 87.62 311 ASN A CA 1
ATOM 2341 C C . ASN A 1 311 ? 8.546 6.539 -0.238 1.00 87.62 311 ASN A C 1
ATOM 2343 O O . ASN A 1 311 ? 8.680 5.335 -0.030 1.00 87.62 311 ASN A O 1
ATOM 2347 N N . ALA A 1 312 ? 9.587 7.377 -0.182 1.00 87.31 312 ALA A N 1
ATOM 2348 C CA . ALA A 1 312 ? 10.947 6.959 0.172 1.00 87.31 312 ALA A CA 1
ATOM 2349 C C . ALA A 1 312 ? 11.043 6.446 1.621 1.00 87.31 312 ALA A C 1
ATOM 2351 O O . ALA A 1 312 ? 11.709 5.436 1.871 1.00 87.31 312 ALA A O 1
ATOM 2352 N N . ARG A 1 313 ? 10.344 7.101 2.560 1.00 87.19 313 ARG A N 1
ATOM 2353 C CA . ARG A 1 313 ? 10.165 6.642 3.948 1.00 87.19 313 ARG A CA 1
ATOM 2354 C C . ARG A 1 313 ? 9.540 5.271 4.015 1.00 87.19 313 ARG A C 1
ATOM 2356 O O . ARG A 1 313 ? 10.059 4.387 4.690 1.00 87.19 313 ARG A O 1
ATOM 2363 N N . GLU A 1 314 ? 8.474 5.087 3.252 1.00 86.12 314 GLU A N 1
ATOM 2364 C CA . GLU A 1 314 ? 7.701 3.854 3.250 1.00 86.12 314 GLU A CA 1
ATOM 2365 C C . GLU A 1 314 ? 8.526 2.633 2.818 1.00 86.12 314 GLU A C 1
ATOM 2367 O O . GLU A 1 314 ? 8.375 1.541 3.364 1.00 86.12 314 GLU A O 1
ATOM 2372 N N . ILE A 1 315 ? 9.453 2.816 1.876 1.00 86.25 315 ILE A N 1
ATOM 2373 C CA . ILE A 1 315 ? 10.396 1.767 1.463 1.00 86.25 315 ILE A CA 1
ATOM 2374 C C . ILE A 1 315 ? 11.766 1.902 2.127 1.00 86.25 315 ILE A C 1
ATOM 2376 O O . ILE A 1 315 ? 12.721 1.302 1.644 1.00 86.25 315 ILE A O 1
ATOM 2380 N N . GLY A 1 316 ? 11.900 2.657 3.221 1.00 85.06 316 GLY A N 1
ATOM 2381 C CA . GLY A 1 316 ? 13.109 2.726 4.047 1.00 85.06 316 GLY A CA 1
ATOM 2382 C C . GLY A 1 316 ? 14.376 3.166 3.305 1.00 85.06 316 GLY A C 1
ATOM 2383 O O . GLY A 1 316 ? 15.457 2.633 3.578 1.00 85.06 316 GLY A O 1
ATOM 2384 N N . ILE A 1 317 ? 14.252 4.068 2.328 1.00 83.50 317 ILE A N 1
ATOM 2385 C CA . ILE A 1 317 ? 15.378 4.636 1.564 1.00 83.50 317 ILE A CA 1
ATOM 2386 C C . ILE A 1 317 ? 15.589 6.132 1.837 1.00 83.50 317 ILE A C 1
ATOM 2388 O O . ILE A 1 317 ? 16.241 6.819 1.061 1.00 83.50 317 ILE A O 1
ATOM 2392 N N . GLU A 1 318 ? 15.089 6.645 2.961 1.00 72.88 318 GLU A N 1
ATOM 2393 C CA . GLU A 1 318 ? 15.205 8.063 3.347 1.00 72.88 318 GLU A CA 1
ATOM 2394 C C . GLU A 1 318 ? 16.651 8.549 3.424 1.00 72.88 318 GLU A C 1
ATOM 2396 O O . GLU A 1 318 ? 16.963 9.645 2.973 1.00 72.88 318 GLU A O 1
ATOM 2401 N N . GLY A 1 319 ? 17.568 7.712 3.922 1.00 64.06 319 GLY A N 1
ATOM 2402 C CA . GLY A 1 319 ? 19.001 8.033 3.945 1.00 64.06 319 GLY A CA 1
ATOM 2403 C C . GLY A 1 319 ? 19.611 8.201 2.545 1.00 64.06 319 GLY A C 1
ATOM 2404 O O . GLY A 1 319 ? 20.688 8.774 2.400 1.00 64.06 319 GLY A O 1
ATOM 2405 N N . LEU A 1 320 ? 18.913 7.734 1.505 1.00 55.69 320 LEU A N 1
ATOM 2406 C CA . LEU A 1 320 ? 19.270 7.910 0.100 1.00 55.69 320 LEU A CA 1
ATOM 2407 C C . LEU A 1 320 ? 18.541 9.106 -0.543 1.00 55.69 320 LEU A C 1
ATOM 2409 O O . LEU A 1 320 ? 18.860 9.458 -1.676 1.00 55.69 320 LEU A O 1
ATOM 2413 N N . ALA A 1 321 ? 17.653 9.809 0.174 1.00 55.69 321 ALA A N 1
ATOM 2414 C CA . ALA A 1 321 ? 17.057 11.069 -0.283 1.00 55.69 321 ALA A CA 1
ATOM 2415 C C . ALA A 1 321 ? 18.126 12.142 -0.543 1.00 55.69 321 ALA A C 1
ATOM 2417 O O . ALA A 1 321 ? 18.003 12.923 -1.481 1.00 55.69 321 ALA A O 1
ATOM 2418 N N . GLY A 1 322 ? 19.245 12.107 0.193 1.00 59.09 322 GLY A N 1
ATOM 2419 C CA . GLY A 1 322 ? 20.421 12.927 -0.110 1.00 59.09 322 GLY A CA 1
ATOM 2420 C C . GLY A 1 322 ? 20.986 12.680 -1.517 1.00 59.09 322 GLY A C 1
ATOM 2421 O O . GLY A 1 322 ? 21.497 13.606 -2.142 1.00 59.09 322 GLY A O 1
ATOM 2422 N N . ARG A 1 323 ? 20.840 11.462 -2.064 1.00 63.81 323 ARG A N 1
ATOM 2423 C CA . ARG A 1 323 ? 21.195 11.148 -3.459 1.00 63.81 323 ARG A CA 1
ATOM 2424 C C . ARG A 1 323 ? 20.152 11.655 -4.447 1.00 63.81 323 ARG A C 1
ATOM 2426 O O . ARG A 1 323 ? 20.546 12.142 -5.498 1.00 63.81 323 ARG A O 1
ATOM 2433 N N . ILE A 1 324 ? 18.861 11.601 -4.107 1.00 61.41 324 ILE A N 1
ATOM 2434 C CA . ILE A 1 324 ? 17.790 12.225 -4.908 1.00 61.41 324 ILE A CA 1
ATOM 2435 C C . ILE A 1 324 ? 18.029 13.741 -5.003 1.00 61.41 324 ILE A C 1
ATOM 2437 O O . ILE A 1 324 ? 18.006 14.305 -6.094 1.00 61.41 324 ILE A O 1
ATOM 2441 N N . GLY A 1 325 ? 18.375 14.383 -3.883 1.00 57.69 325 GLY A N 1
ATOM 2442 C CA . GLY A 1 325 ? 18.812 15.777 -3.855 1.00 57.69 325 GLY A CA 1
ATOM 2443 C C . GLY A 1 325 ? 20.065 16.004 -4.705 1.00 57.69 325 GLY A C 1
ATOM 2444 O O . GLY A 1 325 ? 20.081 16.898 -5.543 1.00 57.69 325 GLY A O 1
ATOM 2445 N N . ALA A 1 326 ? 21.100 15.170 -4.567 1.00 63.03 326 ALA A N 1
ATOM 2446 C CA . ALA A 1 326 ? 22.315 15.280 -5.381 1.00 63.03 326 ALA A CA 1
ATOM 2447 C C . ALA A 1 326 ? 22.054 15.118 -6.893 1.00 63.03 326 ALA A C 1
ATOM 2449 O O . ALA A 1 326 ? 22.734 15.760 -7.692 1.00 63.03 326 ALA A O 1
ATOM 2450 N N . LEU A 1 327 ? 21.067 14.303 -7.290 1.00 61.38 327 LEU A N 1
ATOM 2451 C CA . LEU A 1 327 ? 20.613 14.192 -8.679 1.00 61.38 327 LEU A CA 1
ATOM 2452 C C . LEU A 1 327 ? 19.980 15.502 -9.171 1.00 61.38 327 LEU A C 1
ATOM 2454 O O . LEU A 1 327 ? 20.276 15.910 -10.291 1.00 61.38 327 LEU A O 1
ATOM 2458 N N . ALA A 1 328 ? 19.200 16.192 -8.331 1.00 52.81 328 ALA A N 1
ATOM 2459 C CA . ALA A 1 328 ? 18.631 17.505 -8.651 1.00 52.81 328 ALA A CA 1
ATOM 2460 C C . ALA A 1 328 ? 19.712 18.596 -8.805 1.00 52.81 328 ALA A C 1
ATOM 2462 O O . ALA A 1 328 ? 19.622 19.450 -9.685 1.00 52.81 328 ALA A O 1
ATOM 2463 N N . TRP A 1 329 ? 20.780 18.541 -7.998 1.00 47.62 329 TRP A N 1
ATOM 2464 C CA . TRP A 1 329 ? 21.888 19.510 -8.036 1.00 47.62 329 TRP A CA 1
ATOM 2465 C C . TRP A 1 329 ? 22.930 19.254 -9.137 1.00 47.62 329 TRP A C 1
ATOM 2467 O O . TRP A 1 329 ? 23.763 20.120 -9.402 1.00 47.62 329 TRP A O 1
ATOM 2477 N N . ALA A 1 330 ? 22.919 18.088 -9.792 1.00 53.97 330 ALA A N 1
ATOM 2478 C CA . ALA A 1 330 ? 23.941 17.719 -10.777 1.00 53.97 330 ALA A CA 1
ATOM 2479 C C . ALA A 1 330 ? 23.879 18.525 -12.094 1.00 53.97 330 ALA A C 1
ATOM 2481 O O . ALA A 1 330 ? 24.832 18.466 -12.880 1.00 53.97 330 ALA A O 1
ATOM 2482 N N . GLY A 1 331 ? 22.809 19.299 -12.307 1.00 44.66 331 GLY A N 1
ATOM 2483 C CA . GLY A 1 331 ? 22.604 20.169 -13.463 1.00 44.66 331 GLY A CA 1
ATOM 2484 C C . GLY A 1 331 ? 22.432 19.413 -14.794 1.00 44.66 331 GLY A C 1
ATOM 2485 O O . GLY A 1 331 ? 22.882 18.272 -14.946 1.00 44.66 331 GLY A O 1
ATOM 2486 N N . PRO A 1 332 ? 21.794 20.033 -15.801 1.00 46.97 332 PRO A N 1
ATOM 2487 C CA . PRO A 1 332 ? 21.689 19.462 -17.137 1.00 46.97 332 PRO A CA 1
ATOM 2488 C C . PRO A 1 332 ? 23.080 19.355 -17.767 1.00 46.97 332 PRO A C 1
ATOM 2490 O O . PRO A 1 332 ? 23.646 20.329 -18.257 1.00 46.97 332 PRO A O 1
ATOM 2493 N N . ARG A 1 333 ? 23.654 18.152 -17.782 1.00 52.06 333 ARG A N 1
ATOM 2494 C CA . ARG A 1 333 ? 24.742 17.840 -18.710 1.00 52.06 333 ARG A CA 1
ATOM 2495 C C . ARG A 1 333 ? 24.087 17.282 -19.955 1.00 52.06 333 ARG A C 1
ATOM 2497 O O . ARG A 1 333 ? 23.679 16.122 -19.939 1.00 52.06 333 ARG A O 1
ATOM 2504 N N . GLY A 1 334 ? 23.952 18.136 -20.972 1.00 49.28 334 GLY A N 1
ATOM 2505 C CA . GLY A 1 334 ? 23.374 17.780 -22.264 1.00 49.28 334 GLY A CA 1
ATOM 2506 C C . GLY A 1 334 ? 23.908 16.427 -22.713 1.00 49.28 334 GLY A C 1
ATOM 2507 O O . GLY A 1 334 ? 25.120 16.239 -22.855 1.00 49.28 334 GLY A O 1
ATOM 2508 N N . SER A 1 335 ? 23.010 15.454 -22.831 1.00 53.72 335 SER A N 1
ATOM 2509 C CA . SER A 1 335 ? 23.388 14.130 -23.289 1.00 53.72 335 SER A CA 1
ATOM 2510 C C . SER A 1 335 ? 23.352 14.140 -24.812 1.00 53.72 335 SER A C 1
ATOM 2512 O O . SER A 1 335 ? 22.348 14.489 -25.424 1.00 53.72 335 SER A O 1
ATOM 2514 N N . THR A 1 336 ? 24.471 13.810 -25.455 1.00 57.16 336 THR A N 1
ATOM 2515 C CA . THR A 1 336 ? 24.456 13.563 -26.897 1.00 57.16 336 THR A CA 1
ATOM 2516 C C . THR A 1 336 ? 23.702 12.260 -27.138 1.00 57.16 336 THR A C 1
ATOM 2518 O O . THR A 1 336 ? 24.142 11.179 -26.738 1.00 57.16 336 THR A O 1
ATOM 2521 N N . TYR A 1 337 ? 22.519 12.391 -27.735 1.00 65.69 337 TYR A N 1
ATOM 2522 C CA . TYR A 1 337 ? 21.631 11.286 -28.061 1.00 65.69 337 TYR A CA 1
ATOM 2523 C C . TYR A 1 337 ? 22.177 10.506 -29.264 1.00 65.69 337 TYR A C 1
ATOM 2525 O O . TYR A 1 337 ? 22.269 11.030 -30.371 1.00 65.69 337 TYR A O 1
ATOM 2533 N N . ASP A 1 338 ? 22.545 9.246 -29.035 1.00 78.62 338 ASP A N 1
ATOM 2534 C CA . ASP A 1 338 ? 22.988 8.300 -30.064 1.00 78.62 338 ASP A CA 1
ATOM 2535 C C . ASP A 1 338 ? 21.973 7.151 -30.140 1.00 78.62 338 ASP A C 1
ATOM 2537 O O . ASP A 1 338 ? 22.041 6.188 -29.368 1.00 78.62 338 ASP A O 1
ATOM 2541 N N . LYS A 1 339 ? 20.988 7.306 -31.035 1.00 81.62 339 LYS A N 1
ATOM 2542 C CA . LYS A 1 339 ? 19.826 6.414 -31.159 1.00 81.62 339 LYS A CA 1
ATOM 2543 C C . LYS A 1 339 ? 20.220 4.974 -31.472 1.00 81.62 339 LYS A C 1
ATOM 2545 O O . LYS A 1 339 ? 19.859 4.074 -30.725 1.00 81.62 339 LYS A O 1
ATOM 2550 N N . ALA A 1 340 ? 21.024 4.771 -32.518 1.00 84.94 340 ALA A N 1
ATOM 2551 C CA . ALA A 1 340 ? 21.435 3.441 -32.974 1.00 84.94 340 ALA A CA 1
ATOM 2552 C C . ALA A 1 340 ? 22.125 2.643 -31.859 1.00 84.94 340 ALA A C 1
ATOM 2554 O O . ALA A 1 340 ? 21.967 1.430 -31.725 1.00 84.94 340 ALA A O 1
ATOM 2555 N N . ARG A 1 341 ? 22.877 3.344 -31.012 1.00 82.62 341 ARG A N 1
ATOM 2556 C CA . ARG A 1 341 ? 23.529 2.733 -29.866 1.00 82.62 341 ARG A CA 1
ATOM 2557 C C . ARG A 1 341 ? 22.578 2.421 -28.716 1.00 82.62 341 ARG A C 1
ATOM 2559 O O . ARG A 1 341 ? 22.791 1.418 -28.037 1.00 82.62 341 ARG A O 1
ATOM 2566 N N . ILE A 1 342 ? 21.606 3.290 -28.433 1.00 85.38 342 ILE A N 1
ATOM 2567 C CA . ILE A 1 342 ? 20.550 2.988 -27.455 1.00 85.38 342 ILE A CA 1
ATOM 2568 C C . ILE A 1 342 ? 19.814 1.729 -27.904 1.00 85.38 342 ILE A C 1
ATOM 2570 O O . ILE A 1 342 ? 19.722 0.793 -27.117 1.00 85.38 342 ILE A O 1
ATOM 2574 N N . ASP A 1 343 ? 19.416 1.668 -29.173 1.00 89.12 343 ASP A N 1
ATOM 2575 C CA . ASP A 1 343 ? 18.705 0.523 -29.740 1.00 89.12 343 ASP A CA 1
ATOM 2576 C C . ASP A 1 343 ? 19.519 -0.770 -29.582 1.00 89.12 343 ASP A C 1
ATOM 2578 O O . ASP A 1 343 ? 19.008 -1.742 -29.039 1.00 89.12 343 ASP A O 1
ATOM 2582 N N . SER A 1 344 ? 20.820 -0.748 -29.898 1.00 89.94 344 SER A N 1
ATOM 2583 C CA . SER A 1 344 ? 21.711 -1.904 -29.706 1.00 89.94 344 SER A CA 1
ATOM 2584 C C . SER A 1 344 ? 21.834 -2.368 -28.246 1.00 89.94 344 SER A C 1
ATOM 2586 O O . SER A 1 344 ? 21.889 -3.572 -27.990 1.00 89.94 344 SER A O 1
ATOM 2588 N N . LEU A 1 345 ? 21.891 -1.444 -27.280 1.00 89.25 345 LEU A N 1
ATOM 2589 C CA . LEU A 1 345 ? 21.913 -1.797 -25.854 1.00 89.25 345 LEU A CA 1
ATOM 2590 C C . LEU A 1 345 ? 20.580 -2.398 -25.408 1.00 89.25 345 LEU A C 1
ATOM 2592 O O . LEU A 1 345 ? 20.569 -3.357 -24.640 1.00 89.25 345 LEU A O 1
ATOM 2596 N N . VAL A 1 346 ? 19.472 -1.832 -25.883 1.00 92.44 346 VAL A N 1
ATOM 2597 C CA . VAL A 1 346 ? 18.127 -2.306 -25.562 1.00 92.44 346 VAL A CA 1
ATOM 2598 C C . VAL A 1 346 ? 17.875 -3.678 -26.184 1.00 92.44 346 VAL A C 1
ATOM 2600 O O . VAL A 1 346 ? 17.366 -4.555 -25.495 1.00 92.44 346 VAL A O 1
ATOM 2603 N N . ASP A 1 347 ? 18.300 -3.909 -27.427 1.00 93.50 347 ASP A N 1
ATOM 2604 C CA . ASP A 1 347 ? 18.228 -5.216 -28.091 1.00 93.50 347 ASP A CA 1
ATOM 2605 C C . ASP A 1 347 ? 18.985 -6.287 -27.305 1.00 93.50 347 ASP A C 1
ATOM 2607 O O . ASP A 1 347 ? 18.445 -7.357 -27.028 1.00 93.50 347 ASP A O 1
ATOM 2611 N N . ALA A 1 348 ? 20.220 -5.983 -26.894 1.00 92.25 348 ALA A N 1
ATOM 2612 C CA . ALA A 1 348 ? 21.022 -6.896 -26.089 1.00 92.25 348 ALA A CA 1
ATOM 2613 C C . ALA A 1 348 ? 20.375 -7.180 -24.722 1.00 92.25 348 ALA A C 1
ATOM 2615 O O . ALA A 1 348 ? 20.380 -8.323 -24.268 1.00 92.25 348 ALA A O 1
ATOM 2616 N N . ALA A 1 349 ? 19.799 -6.159 -24.077 1.00 93.81 349 ALA A N 1
ATOM 2617 C CA . ALA A 1 349 ? 19.117 -6.311 -22.797 1.00 93.81 349 ALA A CA 1
ATOM 2618 C C . ALA A 1 349 ? 17.849 -7.170 -22.918 1.00 93.81 349 ALA A C 1
ATOM 2620 O O . ALA A 1 349 ? 17.638 -8.046 -22.086 1.00 93.81 349 ALA A O 1
ATOM 2621 N N . LEU A 1 350 ? 17.033 -6.950 -23.956 1.00 94.62 350 LEU A N 1
ATOM 2622 C CA . LEU A 1 350 ? 15.832 -7.744 -24.232 1.00 94.62 350 LEU A CA 1
ATOM 2623 C C . LEU A 1 350 ? 16.179 -9.208 -24.534 1.00 94.62 350 LEU A C 1
ATOM 2625 O O . LEU A 1 350 ? 15.487 -10.104 -24.063 1.00 94.62 350 LEU A O 1
ATOM 2629 N N . ALA A 1 351 ? 17.256 -9.455 -25.286 1.00 92.94 351 ALA A N 1
ATOM 2630 C CA . ALA A 1 351 ? 17.713 -10.807 -25.604 1.00 92.94 351 ALA A CA 1
ATOM 2631 C C . ALA A 1 351 ? 18.258 -11.569 -24.382 1.00 92.94 351 ALA A C 1
ATOM 2633 O O . ALA A 1 351 ? 18.194 -12.793 -24.349 1.00 92.94 351 ALA A O 1
ATOM 2634 N N . GLY A 1 352 ? 18.805 -10.852 -23.395 1.00 90.62 352 GLY A N 1
ATOM 2635 C CA . GLY A 1 352 ? 19.353 -11.412 -22.156 1.00 90.62 352 GLY A CA 1
ATOM 2636 C C . GLY A 1 352 ? 18.435 -11.274 -20.941 1.00 90.62 352 GLY A C 1
ATOM 2637 O O . GLY A 1 352 ? 18.938 -11.267 -19.817 1.00 90.62 352 GLY A O 1
ATOM 2638 N N . ALA A 1 353 ? 17.131 -11.080 -21.148 1.00 93.31 353 ALA A N 1
ATOM 2639 C CA . ALA A 1 353 ? 16.172 -10.908 -20.065 1.00 93.31 353 ALA A CA 1
ATOM 2640 C C . ALA A 1 353 ? 16.019 -12.199 -19.247 1.00 93.31 353 ALA A C 1
ATOM 2642 O O . ALA A 1 353 ? 15.865 -13.276 -19.818 1.00 93.31 353 ALA A O 1
ATOM 2643 N N . LYS A 1 354 ? 16.006 -12.068 -17.919 1.00 94.06 354 LYS A N 1
ATOM 2644 C CA . LYS A 1 354 ? 15.686 -13.159 -16.983 1.00 94.06 354 LYS A CA 1
ATOM 2645 C C . LYS A 1 354 ? 14.364 -12.871 -16.287 1.00 94.06 354 LYS A C 1
ATOM 2647 O O . LYS A 1 354 ? 14.094 -11.704 -15.997 1.00 94.06 354 LYS A O 1
ATOM 2652 N N . SER A 1 355 ? 13.553 -13.885 -16.004 1.00 93.88 355 SER A N 1
ATOM 2653 C CA . SER A 1 355 ? 12.297 -13.711 -15.261 1.00 93.88 355 SER A CA 1
ATOM 2654 C C . SER A 1 355 ? 12.295 -14.579 -14.014 1.00 93.88 355 SER A C 1
ATOM 2656 O O . SER A 1 355 ? 12.628 -15.755 -14.076 1.00 93.88 355 SER A O 1
ATOM 2658 N N . VAL A 1 356 ? 11.918 -13.995 -12.880 1.00 94.19 356 VAL A N 1
ATOM 2659 C CA . VAL A 1 356 ? 11.857 -14.687 -11.593 1.00 94.19 356 VAL A CA 1
ATOM 2660 C C . VAL A 1 356 ? 10.460 -14.528 -11.013 1.00 94.19 356 VAL A C 1
ATOM 2662 O O . VAL A 1 356 ? 9.992 -13.407 -10.803 1.00 94.19 356 VAL A O 1
ATOM 2665 N N . CYS A 1 357 ? 9.802 -15.650 -10.733 1.00 92.81 357 CYS A N 1
ATOM 2666 C CA . CYS A 1 357 ? 8.543 -15.678 -9.996 1.00 92.81 357 CYS A CA 1
ATOM 2667 C C . CYS A 1 357 ? 8.819 -15.838 -8.501 1.00 92.81 357 CYS A C 1
ATOM 2669 O O . CYS A 1 357 ? 9.568 -16.724 -8.091 1.00 92.81 357 CYS A O 1
ATOM 2671 N N . VAL A 1 358 ? 8.208 -14.979 -7.687 1.00 92.06 358 VAL A N 1
ATOM 2672 C CA . VAL A 1 358 ? 8.432 -14.937 -6.239 1.00 92.06 358 VAL A CA 1
ATOM 2673 C C . VAL A 1 358 ? 7.104 -15.084 -5.519 1.00 92.06 358 VAL A C 1
ATOM 2675 O O . VAL A 1 358 ? 6.222 -14.234 -5.659 1.00 92.06 358 VAL A O 1
ATOM 2678 N N . MET A 1 359 ? 6.986 -16.129 -4.702 1.00 91.00 359 MET A N 1
ATOM 2679 C CA . MET A 1 359 ? 5.902 -16.257 -3.729 1.00 91.00 359 MET A CA 1
ATOM 2680 C C . MET A 1 359 ? 6.156 -15.287 -2.580 1.00 91.00 359 MET A C 1
ATOM 2682 O O . MET A 1 359 ? 7.188 -15.373 -1.918 1.00 91.00 359 MET A O 1
ATOM 2686 N N . ILE A 1 360 ? 5.226 -14.366 -2.327 1.00 88.94 360 ILE A N 1
ATOM 2687 C CA . ILE A 1 360 ? 5.436 -13.329 -1.315 1.00 88.94 360 ILE A CA 1
ATOM 2688 C C . ILE A 1 360 ? 5.499 -13.965 0.077 1.00 88.94 360 ILE A C 1
ATOM 2690 O O . ILE A 1 360 ? 4.522 -14.520 0.576 1.00 88.94 360 ILE A O 1
ATOM 2694 N N . GLY A 1 361 ? 6.649 -13.821 0.728 1.00 86.75 361 GLY A N 1
ATOM 2695 C CA . GLY A 1 361 ? 6.922 -14.334 2.061 1.00 86.75 361 GLY A CA 1
ATOM 2696 C C . GLY A 1 361 ? 8.130 -13.660 2.723 1.00 86.75 361 GLY A C 1
ATOM 2697 O O . GLY A 1 361 ? 8.577 -12.597 2.295 1.00 86.75 361 GLY A O 1
ATOM 2698 N N . PRO A 1 362 ? 8.678 -14.239 3.802 1.00 85.88 362 PRO A N 1
ATOM 2699 C CA . PRO A 1 362 ? 9.822 -13.662 4.513 1.00 85.88 362 PRO A CA 1
ATOM 2700 C C . PRO A 1 362 ? 11.148 -13.769 3.739 1.00 85.88 362 PRO A C 1
ATOM 2702 O O . PRO A 1 362 ? 12.070 -13.000 4.010 1.00 85.88 362 PRO A O 1
ATOM 2705 N N . ASN A 1 363 ? 11.245 -14.689 2.772 1.00 90.50 363 ASN A N 1
ATOM 2706 C CA . ASN A 1 363 ? 12.496 -15.047 2.095 1.00 90.50 363 ASN A CA 1
ATOM 2707 C C . ASN A 1 363 ? 12.657 -14.442 0.693 1.00 90.50 363 ASN A C 1
ATOM 2709 O O . ASN A 1 363 ? 13.635 -14.758 0.023 1.00 90.50 363 ASN A O 1
ATOM 2713 N N . ASN A 1 364 ? 11.789 -13.507 0.288 1.00 91.94 364 ASN A N 1
ATOM 2714 C CA . ASN A 1 364 ? 11.750 -12.973 -1.082 1.00 91.94 364 ASN A CA 1
ATOM 2715 C C . ASN A 1 364 ? 13.121 -12.556 -1.634 1.00 91.94 364 ASN A C 1
ATOM 2717 O O . ASN A 1 364 ? 13.387 -12.725 -2.812 1.00 91.94 364 ASN A O 1
ATOM 2721 N N . VAL A 1 365 ? 13.998 -11.968 -0.809 1.00 94.00 365 VAL A N 1
ATOM 2722 C CA . VAL A 1 365 ? 15.328 -11.532 -1.272 1.00 94.00 365 VAL A CA 1
ATOM 2723 C C . VAL A 1 365 ? 16.181 -12.719 -1.716 1.00 94.00 365 VAL A C 1
ATOM 2725 O O . VAL A 1 365 ? 16.867 -12.606 -2.726 1.00 94.00 365 VAL A O 1
ATOM 2728 N N . HIS A 1 366 ? 16.145 -13.823 -0.971 1.00 92.62 366 HIS A N 1
ATOM 2729 C CA . HIS A 1 366 ? 16.858 -15.045 -1.332 1.00 92.62 366 HIS A CA 1
ATOM 2730 C C . HIS A 1 366 ? 16.240 -15.665 -2.579 1.00 92.62 366 HIS A C 1
ATOM 2732 O O . HIS A 1 366 ? 16.953 -15.866 -3.552 1.00 92.62 366 HIS A O 1
ATOM 2738 N N . ASP A 1 367 ? 14.914 -15.812 -2.607 1.00 92.75 367 ASP A N 1
ATOM 2739 C CA . ASP A 1 367 ? 14.197 -16.395 -3.747 1.00 92.75 367 ASP A CA 1
ATOM 2740 C C . ASP A 1 367 ? 14.472 -15.627 -5.056 1.00 92.75 367 ASP A C 1
ATOM 2742 O O . ASP A 1 367 ? 14.677 -16.226 -6.111 1.00 92.75 367 ASP A O 1
ATOM 2746 N N . ILE A 1 368 ? 14.550 -14.290 -4.985 1.00 93.94 368 ILE A N 1
ATOM 2747 C CA . ILE A 1 368 ? 14.914 -13.438 -6.124 1.00 93.94 368 ILE A CA 1
ATOM 2748 C C . ILE A 1 368 ? 16.343 -13.708 -6.597 1.00 93.94 368 ILE A C 1
ATOM 2750 O O . ILE A 1 368 ? 16.578 -13.802 -7.798 1.00 93.94 368 ILE A O 1
ATOM 2754 N N . LEU A 1 369 ? 17.310 -13.749 -5.677 1.00 93.81 369 LEU A N 1
ATOM 2755 C CA . LEU A 1 369 ? 18.724 -13.872 -6.034 1.00 93.81 369 LEU A CA 1
ATOM 2756 C C . LEU A 1 369 ? 19.056 -15.281 -6.529 1.00 93.81 369 LEU A C 1
ATOM 2758 O O . LEU A 1 369 ? 19.693 -15.410 -7.571 1.00 93.81 369 LEU A O 1
ATOM 2762 N N . ASP A 1 370 ? 18.553 -16.310 -5.852 1.00 92.00 370 ASP A N 1
ATOM 2763 C CA . ASP A 1 370 ? 18.743 -17.710 -6.232 1.00 92.00 370 ASP A CA 1
ATOM 2764 C C . ASP A 1 370 ? 18.118 -17.983 -7.614 1.00 92.00 370 ASP A C 1
ATOM 2766 O O . ASP A 1 370 ? 18.719 -18.654 -8.455 1.00 92.00 370 ASP A O 1
ATOM 2770 N N . GLY A 1 371 ? 16.958 -17.377 -7.904 1.00 89.31 371 GLY A N 1
ATOM 2771 C CA . GLY A 1 371 ? 16.317 -17.442 -9.221 1.00 89.31 371 GLY A CA 1
ATOM 2772 C C . GLY A 1 371 ? 17.138 -16.817 -10.356 1.00 89.31 371 GLY A C 1
ATOM 2773 O O . GLY A 1 371 ? 16.971 -17.198 -11.509 1.00 89.31 371 GLY A O 1
ATOM 2774 N N . LEU A 1 372 ? 18.057 -15.893 -10.054 1.00 89.00 372 LEU A N 1
ATOM 2775 C CA . LEU A 1 372 ? 18.956 -15.292 -11.049 1.00 89.00 372 LEU A CA 1
ATOM 2776 C C . LEU A 1 372 ? 20.248 -16.091 -11.262 1.00 89.00 372 LEU A C 1
ATOM 2778 O O . LEU A 1 372 ? 20.876 -15.935 -12.316 1.00 89.00 372 LEU A O 1
ATOM 2782 N N . GLU A 1 373 ? 20.650 -16.905 -10.281 1.00 80.81 373 GLU A N 1
ATOM 2783 C CA . GLU A 1 373 ? 21.823 -17.790 -10.337 1.00 80.81 373 GLU A CA 1
ATOM 2784 C C . GLU A 1 373 ? 21.516 -19.143 -11.005 1.00 80.81 373 GLU A C 1
ATOM 2786 O O . GLU A 1 373 ? 22.418 -19.755 -11.576 1.00 80.81 373 GLU A O 1
ATOM 2791 N N . GLY A 1 374 ? 20.259 -19.601 -10.944 1.00 59.03 374 GLY A N 1
ATOM 2792 C CA . GLY A 1 374 ? 19.805 -20.900 -11.463 1.00 59.03 374 GLY A CA 1
ATOM 2793 C C . GLY A 1 374 ? 19.494 -20.980 -12.967 1.00 59.03 374 GLY A C 1
ATOM 2794 O O . GLY A 1 374 ? 19.186 -22.072 -13.446 1.00 59.03 374 GLY A O 1
ATOM 2795 N N . GLU A 1 375 ? 19.585 -19.865 -13.700 1.00 45.50 375 GLU A N 1
ATOM 2796 C CA . GLU A 1 375 ? 19.431 -19.755 -15.168 1.00 45.50 375 GLU A CA 1
ATOM 2797 C C . GLU A 1 375 ? 20.737 -19.327 -15.838 1.00 45.50 375 GLU A C 1
ATOM 2799 O O . GLU A 1 375 ? 21.092 -19.908 -16.889 1.00 45.50 375 GLU A O 1
#

Nearest PDB structures (foldseek):
  2c5s-assembly1_A-2  TM=6.765E-01  e=9.631E-19  Bacillus anthracis str. Ames
  1vbk-assembly1_A  TM=7.671E-01  e=1.221E-16  Pyrococcus horikoshii OT3
  1vbk-assembly1_B  TM=7.510E-01  e=4.739E-17  Pyrococcus horikoshii OT3
  4kr7-assembly1_A  TM=7.044E-01  e=6.482E-16  Thermotoga maritima MSB8
  3tm5-assembly1_A  TM=4.025E-01  e=1.173E-06  Pyrococcus furiosus DSM 3638

Radius of gyration: 24.66 Å; Cα contacts (8 Å, |Δi|>4): 758; chains: 1; bounding box: 62×41×75 Å

pLDDT: mean 89.16, std 11.26, range [40.41, 98.06]